Protein AF-0000000079457467 (afdb_homodimer)

Organism: NCBI:txid69355

Sequence (582 aa):
MNIFPTVPARLKGVSTGEVGRGDGDSEDSILSDELRKALVLHGETPGPITSTTKSLYKKRLLRFQQLGNLLKIPSEQAVKESPKPCYSAELSEALEDLSLLDEADLTSCEAEMVSQFQRPVEGVNWREGVVKSAFTYLLLDPRVTCNLPAQTHLSEKEKFRTFVSSVFYIGKGQRSRPYSHLYEALRATENKHKEPVKKVKQIQEIWESGMGVVSLHIFLSVIPAEAYTREAAMIDAIGLKNLTNIRRGDYYGISSTWDPCQRRRVGTFLLLKAMRILLHEGERQLWPANLMNIFPTVPARLKGVSTGEVGRGDGDSEDSILSDELRKALVLHGETPGPITSTTKSLYKKRLLRFQQLGNLLKIPSEQAVKESPKPCYSAELSEALEDLSLLDEADLTSCEAEMVSQFQRPVEGVNWREGVVKSAFTYLLLDPRVTCNLPAQTHLSEKEKFRTFVSSVFYIGKGQRSRPYSHLYEALRATENKHKEPVKKVKQIQEIWESGMGVVSLHIFLSVIPAEAYTREAAMIDAIGLKNLTNIRRGDYYGISSTWDPCQRRRVGTFLLLKAMRILLHEGERQLWPANL

Secondary structure (DSSP, 8-state):
---S----GGGT--------SSTHHHHHHHHHHHHHHHHHHTT-------TTTHHHHHHHHHHHHHHHHHTS--SSS-----------HHHHHHHH-GGGS-HHHHHHHHHHHHHHHHSPPTT---TT-S-S-EEEEEEE-HHHHSSGGG-TTS-HHHHHHHHHHHEEEEEEEETT-TTHHHHHHHHHHH-TTSPPPHHHHHHHHHHHTT-PEEEEEEEEEE-HHHHHHHHHHHHHHH-GGGSS-SS-----GGGGG--HHHHHHHHHHHHHHHHHHHHHH---EE-GGG-/---S----GGGT--------SSTHHHHHHHHHHHHHHHHHHTT-------TTTHHHHHHHHHHHHHHHHHTS--SSS-----------HHHHHHHH-GGGS-HHHHHHHHHHHHHHHHSPPTT---TT-S-S-EEEEEEE-HHHHSSGGG-TTS-HHHHHHHHHHHEEEEEEEETT-TTHHHHHHHHHHH-TTSPPPHHHHHHHHHHHTT-PEEEEEEEEEE-HHHHHHHHHHHHHHH-GGGSS-SS-----GGGGG--HHHHHHHHHHHHHHHHHHHHHH---EE-GGG-

Solvent-accessible surface area (backbone atoms only — not comparable to full-atom values): 32444 Å² total; per-residue (Å²): 129,85,72,66,80,69,77,65,71,76,74,73,65,74,65,88,69,87,70,72,82,74,74,49,62,59,58,51,47,50,50,38,52,52,49,44,52,53,37,39,73,71,72,37,83,74,73,87,65,44,93,76,45,40,60,58,53,49,51,51,48,44,50,49,43,50,52,49,51,66,62,48,71,75,72,91,61,85,69,69,72,71,77,70,83,73,46,28,70,56,31,48,47,36,57,75,36,58,81,75,52,58,58,69,61,48,50,52,52,47,50,57,48,47,55,58,58,72,60,64,55,86,88,65,83,50,60,91,41,62,45,35,48,14,16,24,32,36,37,33,41,45,89,60,36,63,52,52,55,71,47,75,86,54,52,71,57,56,47,47,46,37,46,60,69,14,40,39,36,70,36,65,38,37,48,81,49,76,53,53,66,59,51,48,33,57,52,45,70,72,42,82,85,57,86,67,56,62,52,37,46,52,49,51,53,39,45,72,71,73,40,26,47,25,72,48,78,42,52,66,56,25,25,40,45,56,16,34,26,54,31,20,21,35,41,51,8,48,26,59,88,61,34,43,50,89,66,83,58,50,62,47,73,71,55,55,70,48,52,71,66,55,37,17,43,49,10,34,49,50,50,51,34,50,48,54,31,40,48,53,49,47,77,50,63,47,41,79,83,30,103,128,85,72,67,80,69,78,65,72,76,73,73,65,74,64,87,67,88,70,72,83,74,74,49,62,60,57,51,48,50,52,38,50,50,49,43,54,52,36,40,72,73,73,38,83,73,73,87,67,45,93,77,45,38,61,57,53,50,51,51,48,45,49,51,43,50,52,50,52,66,61,48,73,73,73,92,60,87,68,70,72,70,78,70,83,73,48,29,68,57,30,48,48,34,57,74,36,58,81,74,52,56,58,68,61,47,50,51,53,48,49,57,48,47,56,56,59,71,58,64,54,87,88,63,83,49,58,92,40,62,45,34,47,14,16,25,32,34,36,33,40,46,90,59,38,62,52,52,54,73,49,75,86,54,50,72,57,56,47,49,47,38,46,60,71,14,40,38,35,68,38,65,37,36,48,80,48,76,52,53,66,59,51,50,31,55,53,45,71,72,43,82,85,56,86,66,57,61,52,37,45,52,52,51,52,38,44,72,71,74,40,28,46,26,72,47,78,42,51,64,55,28,24,39,42,54,16,33,25,55,32,18,21,36,41,52,9,48,25,59,89,61,35,43,50,88,68,82,56,52,61,47,75,71,55,54,68,50,51,71,67,56,37,18,43,49,10,34,51,52,50,52,33,49,48,56,31,39,48,53,49,48,78,51,62,46,42,79,84,30,103

Structure (mmCIF, N/CA/C/O backbone):
data_AF-0000000079457467-model_v1
#
loop_
_entity.id
_entity.type
_entity.pdbx_description
1 polymer 'LEM domain-containing protein'
#
loop_
_atom_site.group_PDB
_atom_site.id
_atom_site.type_symbol
_atom_site.label_atom_id
_atom_site.label_alt_id
_atom_site.label_comp_id
_atom_site.label_asym_id
_atom_site.label_entity_id
_atom_site.label_seq_id
_atom_site.pdbx_PDB_ins_code
_atom_site.Cartn_x
_atom_site.Cartn_y
_atom_site.Cartn_z
_atom_site.occupancy
_atom_site.B_iso_or_equiv
_atom_site.auth_seq_id
_atom_site.auth_comp_id
_atom_site.auth_asym_id
_atom_site.auth_atom_id
_atom_site.pdbx_PDB_model_num
ATOM 1 N N . MET A 1 1 ? -21.938 29.438 -6.48 1 22.67 1 MET A N 1
ATOM 2 C CA . MET A 1 1 ? -23.219 28.75 -6.441 1 22.67 1 MET A CA 1
ATOM 3 C C . MET A 1 1 ? -23.219 27.672 -5.355 1 22.67 1 MET A C 1
ATOM 5 O O . MET A 1 1 ? -22.297 26.875 -5.266 1 22.67 1 MET A O 1
ATOM 9 N N . ASN A 1 2 ? -23.828 28.031 -4.199 1 25.25 2 ASN A N 1
ATOM 10 C CA . ASN A 1 2 ? -23.891 27.359 -2.902 1 25.25 2 ASN A CA 1
ATOM 11 C C . ASN A 1 2 ? -24.406 25.938 -3.029 1 25.25 2 ASN A C 1
ATOM 13 O O . ASN A 1 2 ? -25.594 25.719 -3.27 1 25.25 2 ASN A O 1
ATOM 17 N N . ILE A 1 3 ? -23.562 25.188 -3.705 1 32.38 3 ILE A N 1
ATOM 18 C CA . ILE A 1 3 ? -24.016 23.969 -4.355 1 32.38 3 ILE A CA 1
ATOM 19 C C . ILE A 1 3 ? -24.438 22.953 -3.297 1 32.38 3 ILE A C 1
ATOM 21 O O . ILE A 1 3 ? -24.703 21.781 -3.611 1 32.38 3 ILE A O 1
ATOM 25 N N . PHE A 1 4 ? -24.109 23.25 -2.043 1 34.5 4 PHE A N 1
ATOM 26 C CA . PHE A 1 4 ? -24.5 22.172 -1.135 1 34.5 4 PHE A CA 1
ATOM 27 C C . PHE A 1 4 ? -26 22.219 -0.842 1 34.5 4 PHE A C 1
ATOM 29 O O . PHE A 1 4 ? -26.531 23.281 -0.516 1 34.5 4 PHE A O 1
ATOM 36 N N . PRO A 1 5 ? -26.766 21.406 -1.366 1 35.03 5 PRO A N 1
ATOM 37 C CA . PRO A 1 5 ? -28.219 21.484 -1.21 1 35.03 5 PRO A CA 1
ATOM 38 C C . PRO A 1 5 ? -28.641 21.578 0.252 1 35.03 5 PRO A C 1
ATOM 40 O O . PRO A 1 5 ? -28.062 20.922 1.115 1 35.03 5 PRO A O 1
ATOM 43 N N . THR A 1 6 ? -29.078 22.766 0.732 1 36.41 6 THR A N 1
ATOM 44 C CA . THR A 1 6 ? -29.609 23.078 2.051 1 36.41 6 THR A CA 1
ATOM 45 C C . THR A 1 6 ? -30.734 22.125 2.432 1 36.41 6 THR A C 1
ATOM 47 O O . THR A 1 6 ? -31.422 21.594 1.561 1 36.41 6 THR A O 1
ATOM 50 N N . VAL A 1 7 ? -30.719 21.578 3.576 1 39.88 7 VAL A N 1
ATOM 51 C CA . VAL A 1 7 ? -31.812 20.781 4.133 1 39.88 7 VAL A CA 1
ATOM 52 C C . VAL A 1 7 ? -33.156 21.469 3.83 1 39.88 7 VAL A C 1
ATOM 54 O O . VAL A 1 7 ? -33.281 22.672 4 1 39.88 7 VAL A O 1
ATOM 57 N N . PRO A 1 8 ? -34.031 20.844 3.047 1 39.84 8 PRO A N 1
ATOM 58 C CA . PRO A 1 8 ? -35.281 21.5 2.807 1 39.84 8 PRO A CA 1
ATOM 59 C C . PRO A 1 8 ? -35.938 22 4.094 1 39.84 8 PRO A C 1
ATOM 61 O O . PRO A 1 8 ? -35.812 21.359 5.141 1 39.84 8 PRO A O 1
ATOM 64 N N . ALA A 1 9 ? -36.344 23.281 4.273 1 43.47 9 ALA A N 1
ATOM 65 C CA . ALA A 1 9 ? -36.938 24.031 5.371 1 43.47 9 ALA A CA 1
ATOM 66 C C . ALA A 1 9 ? -38.031 23.219 6.047 1 43.47 9 ALA A C 1
ATOM 68 O O . ALA A 1 9 ? -38.344 23.406 7.23 1 43.47 9 ALA A O 1
ATOM 69 N N . ARG A 1 10 ? -38.562 22.281 5.238 1 43.59 10 ARG A N 1
ATOM 70 C CA . ARG A 1 10 ? -39.75 21.609 5.766 1 43.59 10 ARG A CA 1
ATOM 71 C C . ARG A 1 10 ? -39.375 20.672 6.906 1 43.59 10 ARG A C 1
ATOM 73 O O . ARG A 1 10 ? -40.25 20.219 7.66 1 43.59 10 ARG A O 1
ATOM 80 N N . LEU A 1 11 ? -38.094 20.281 6.922 1 40.75 11 LEU A N 1
ATOM 81 C CA . LEU A 1 11 ? -37.719 19.344 7.965 1 40.75 11 LEU A CA 1
ATOM 82 C C . LEU A 1 11 ? -37.406 20.062 9.273 1 40.75 11 LEU A C 1
ATOM 84 O O . LEU A 1 11 ? -37.125 19.422 10.289 1 40.75 11 LEU A O 1
ATOM 88 N N . LYS A 1 12 ? -37.281 21.406 9.367 1 39.53 12 LYS A N 1
ATOM 89 C CA . LYS A 1 12 ? -37 22.109 10.609 1 39.53 12 LYS A CA 1
ATOM 90 C C . LYS A 1 12 ? -38.188 22.078 11.547 1 39.53 12 LYS A C 1
ATOM 92 O O . LYS A 1 12 ? -38.031 22.047 12.766 1 39.53 12 LYS A O 1
ATOM 97 N N . GLY A 1 13 ? -39.469 22.469 11.047 1 35.5 13 GLY A N 1
ATOM 98 C CA . GLY A 1 13 ? -40.531 22.906 11.906 1 35.5 13 GLY A CA 1
ATOM 99 C C . GLY A 1 13 ? -41.438 21.766 12.367 1 35.5 13 GLY A C 1
ATOM 100 O O . GLY A 1 13 ? -42.594 21.984 12.711 1 35.5 13 GLY A O 1
ATOM 101 N N . VAL A 1 14 ? -41.125 20.469 12.211 1 33.78 14 VAL A N 1
ATOM 102 C CA . VAL A 1 14 ? -42.25 19.609 12.5 1 33.78 14 VAL A CA 1
ATOM 103 C C . VAL A 1 14 ? -42.562 19.625 14 1 33.78 14 VAL A C 1
ATOM 105 O O . VAL A 1 14 ? -41.719 19.188 14.805 1 33.78 14 VAL A O 1
ATOM 108 N N . SER A 1 15 ? -43.219 20.688 14.453 1 30.22 15 SER A N 1
ATOM 109 C CA . SER A 1 15 ? -43.844 20.625 15.766 1 30.22 15 SER A CA 1
ATOM 110 C C . SER A 1 15 ? -44.688 19.375 15.922 1 30.22 15 SER A C 1
ATOM 112 O O . SER A 1 15 ? -45.188 18.828 14.93 1 30.22 15 SER A O 1
ATOM 114 N N . THR A 1 16 ? -44.688 18.688 17.078 1 32.69 16 THR A N 1
ATOM 115 C CA . THR A 1 16 ? -45.312 17.484 17.594 1 32.69 16 THR A CA 1
ATOM 116 C C . THR A 1 16 ? -46.812 17.516 17.375 1 32.69 16 THR A C 1
ATOM 118 O O . THR A 1 16 ? -47.562 16.719 17.969 1 32.69 16 THR A O 1
ATOM 121 N N . GLY A 1 17 ? -47.375 18.453 16.531 1 30.38 17 GLY A N 1
ATOM 122 C CA . GLY A 1 17 ? -48.812 18.375 16.625 1 30.38 17 GLY A CA 1
ATOM 123 C C . GLY A 1 17 ? -49.375 17.078 16.078 1 30.38 17 GLY A C 1
ATOM 124 O O . GLY A 1 17 ? -48.719 16.375 15.312 1 30.38 17 GLY A O 1
ATOM 125 N N . GLU A 1 18 ? -50.594 16.609 16.688 1 31.62 18 GLU A N 1
ATOM 126 C CA . GLU A 1 18 ? -51.469 15.445 16.547 1 31.62 18 GLU A CA 1
ATOM 127 C C . GLU A 1 18 ? -51.906 15.242 15.102 1 31.62 18 GLU A C 1
ATOM 129 O O . GLU A 1 18 ? -52.781 15.961 14.609 1 31.62 18 GLU A O 1
ATOM 134 N N . VAL A 1 19 ? -51.031 15.25 14.086 1 33.31 19 VAL A N 1
ATOM 135 C CA . VAL A 1 19 ? -51.562 15.164 12.734 1 33.31 19 VAL A CA 1
ATOM 136 C C . VAL A 1 19 ? -52.344 13.859 12.57 1 33.31 19 VAL A C 1
ATOM 138 O O . VAL A 1 19 ? -51.969 12.828 13.141 1 33.31 19 VAL A O 1
ATOM 141 N N . GLY A 1 20 ? -53.594 14 12.07 1 30.73 20 GLY A N 1
ATOM 142 C CA . GLY A 1 20 ? -54.562 12.984 11.711 1 30.73 20 GLY A CA 1
ATOM 143 C C . GLY A 1 20 ? -54 11.875 10.859 1 30.73 20 GLY A C 1
ATOM 144 O O . GLY A 1 20 ? -52.969 12.062 10.18 1 30.73 20 GLY A O 1
ATOM 145 N N . ARG A 1 21 ? -54.406 10.555 11.078 1 35.81 21 ARG A N 1
ATOM 146 C CA . ARG A 1 21 ? -53.969 9.195 10.797 1 35.81 21 ARG A CA 1
ATOM 147 C C . ARG A 1 21 ? -53.812 8.961 9.297 1 35.81 21 ARG A C 1
ATOM 149 O O . ARG A 1 21 ? -53.281 7.926 8.875 1 35.81 21 ARG A O 1
ATOM 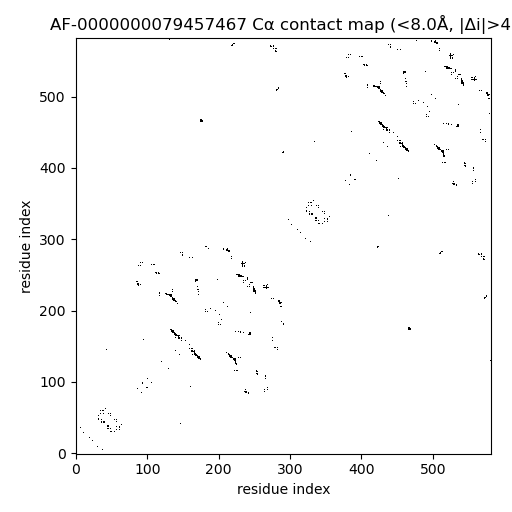156 N N . GLY A 1 22 ? -54.531 9.789 8.477 1 36.66 22 GLY A N 1
ATOM 157 C CA . GLY A 1 22 ? -54.688 9.125 7.195 1 36.66 22 GLY A CA 1
ATOM 158 C C . GLY A 1 22 ? -53.406 9.133 6.367 1 36.66 22 GLY A C 1
ATOM 159 O O . GLY A 1 22 ? -53 8.102 5.84 1 36.66 22 GLY A O 1
ATOM 160 N N . ASP A 1 23 ? -53.094 10.289 5.688 1 40.19 23 ASP A N 1
ATOM 161 C CA . ASP A 1 23 ? -52.156 10.477 4.598 1 40.19 23 ASP A CA 1
ATOM 162 C C . ASP A 1 23 ? -50.719 10.547 5.121 1 40.19 23 ASP A C 1
ATOM 164 O O . ASP A 1 23 ? -49.812 11.031 4.43 1 40.19 23 ASP A O 1
ATOM 168 N N . GLY A 1 24 ? -50.5 10.242 6.402 1 44.38 24 GLY A N 1
ATOM 169 C CA . GLY A 1 24 ? -49.25 10.344 7.148 1 44.38 24 GLY A CA 1
ATOM 170 C C . GLY A 1 24 ? -48.156 9.422 6.629 1 44.38 24 GLY A C 1
ATOM 171 O O . GLY A 1 24 ? -47 9.586 6.961 1 44.38 24 GLY A O 1
ATOM 172 N N . ASP A 1 25 ? -48.625 8.352 6.027 1 53.91 25 ASP A N 1
ATOM 173 C CA . ASP A 1 25 ? -47.656 7.348 5.629 1 53.91 25 ASP A CA 1
ATOM 174 C C . ASP A 1 25 ? -46.812 7.84 4.461 1 53.91 25 ASP A C 1
ATOM 176 O O . ASP A 1 25 ? -45.625 7.52 4.367 1 53.91 25 ASP A O 1
ATOM 180 N N . SER A 1 26 ? -47.5 8.641 3.572 1 57.72 26 SER A N 1
ATOM 181 C CA . SER A 1 26 ? -46.75 9.086 2.404 1 57.72 26 SER A CA 1
ATOM 182 C C . SER A 1 26 ? -45.719 10.148 2.779 1 57.72 26 SER A C 1
ATOM 184 O O . SER A 1 26 ? -44.594 10.133 2.273 1 57.72 26 SER A O 1
ATOM 186 N N . GLU A 1 27 ? -46.125 11.086 3.627 1 56.56 27 GLU A N 1
ATOM 187 C CA . GLU A 1 27 ? -45.188 12.148 4.016 1 56.56 27 GLU A CA 1
ATOM 188 C C . GLU A 1 27 ? -44.031 11.602 4.844 1 56.56 27 GLU A C 1
ATOM 190 O O . GLU A 1 27 ? -42.906 12.039 4.691 1 56.56 27 GLU A O 1
ATOM 195 N N . ASP A 1 28 ? -44.312 10.609 5.602 1 63.06 28 ASP A N 1
ATOM 196 C CA . ASP A 1 28 ? -43.281 9.977 6.43 1 63.06 28 ASP A CA 1
ATOM 197 C C . ASP A 1 28 ? -42.281 9.195 5.578 1 63.06 28 ASP A C 1
ATOM 199 O O . ASP A 1 28 ? -41.094 9.188 5.859 1 63.06 28 ASP A O 1
ATOM 203 N N . SER A 1 29 ? -42.906 8.641 4.531 1 64.38 29 SER A N 1
ATOM 204 C CA . SER A 1 29 ? -42.031 7.91 3.604 1 64.38 29 SER A CA 1
ATOM 205 C C . SER A 1 29 ? -41.156 8.859 2.818 1 64.38 29 SER A C 1
ATOM 207 O O . SER A 1 29 ? -39.969 8.578 2.615 1 64.38 29 SER A O 1
ATOM 209 N N . ILE A 1 30 ? -41.656 9.992 2.408 1 62.41 30 ILE A N 1
ATOM 210 C CA . ILE A 1 30 ? -40.875 10.984 1.671 1 62.41 30 ILE A CA 1
ATOM 211 C C . ILE A 1 30 ? -39.781 11.562 2.568 1 62.41 30 ILE A C 1
ATOM 213 O O . ILE A 1 30 ? -38.656 11.734 2.135 1 62.41 30 ILE A O 1
ATOM 217 N N . LEU A 1 31 ? -40.062 11.789 3.812 1 67.56 31 LEU A N 1
ATOM 218 C CA . LEU A 1 31 ? -39.094 12.305 4.766 1 67.56 31 LEU A CA 1
ATOM 219 C C . LEU A 1 31 ? -38 11.281 5.035 1 67.56 31 LEU A C 1
ATOM 221 O O . LEU A 1 31 ? -36.812 11.641 5.145 1 67.56 31 LEU A O 1
ATOM 225 N N . SER A 1 32 ? -38.406 10.055 5.035 1 72.5 32 SER A N 1
ATOM 226 C CA . SER A 1 32 ? -37.438 8.992 5.215 1 72.5 32 SER A CA 1
ATOM 227 C C . SER A 1 32 ? -36.5 8.891 4.008 1 72.5 32 SER A C 1
ATOM 229 O O . SER A 1 32 ? -35.312 8.664 4.16 1 72.5 32 SER A O 1
ATOM 231 N N . ASP A 1 33 ? -37.094 9.062 2.83 1 72.25 33 ASP A N 1
ATOM 232 C CA . ASP A 1 33 ? -36.281 9.031 1.613 1 72.25 33 ASP A CA 1
ATOM 233 C C . ASP A 1 33 ? -35.375 10.234 1.537 1 72.25 33 ASP A C 1
ATOM 235 O O . ASP A 1 33 ? -34.219 10.109 1.121 1 72.25 33 ASP A O 1
ATOM 239 N N . GLU A 1 34 ? -35.812 11.344 1.897 1 71.25 34 GLU A N 1
ATOM 240 C CA . GLU A 1 34 ? -35 12.555 1.927 1 71.25 34 GLU A CA 1
ATOM 241 C C . GLU A 1 34 ? -33.875 12.453 2.969 1 71.25 34 GLU A C 1
ATOM 243 O O . GLU A 1 34 ? -32.75 12.875 2.723 1 71.25 34 GLU A O 1
ATOM 248 N N . LEU A 1 35 ? -34.125 11.914 4.035 1 72.81 35 LEU A N 1
ATOM 249 C CA . LEU A 1 35 ? -33.156 11.672 5.09 1 72.81 35 LEU A CA 1
ATOM 250 C C . LEU A 1 35 ? -32.062 10.688 4.617 1 72.81 35 LEU A C 1
ATOM 252 O O . LEU A 1 35 ? -30.891 10.898 4.848 1 72.81 35 LEU A O 1
ATOM 256 N N . ARG A 1 36 ? -32.594 9.672 3.957 1 71.81 36 ARG A N 1
ATOM 257 C CA . ARG A 1 36 ? -31.672 8.711 3.383 1 71.81 36 ARG A CA 1
ATOM 258 C C . ARG A 1 36 ? -30.75 9.375 2.365 1 71.81 36 ARG A C 1
ATOM 260 O O . ARG A 1 36 ? -29.531 9.18 2.396 1 71.81 36 ARG A O 1
ATOM 267 N N . LYS A 1 37 ? -31.281 10.102 1.445 1 70.94 37 LYS A N 1
ATOM 268 C CA . LYS A 1 37 ? -30.5 10.797 0.427 1 70.94 37 LYS A CA 1
ATOM 269 C C . LYS A 1 37 ? -29.5 11.766 1.062 1 70.94 37 LYS A C 1
ATOM 271 O O . LYS A 1 37 ? -28.344 11.836 0.638 1 70.94 37 LYS A O 1
ATOM 276 N N . ALA A 1 38 ? -29.891 12.453 2.07 1 66.06 38 ALA A N 1
ATOM 277 C CA . ALA A 1 38 ? -29.047 13.422 2.756 1 66.06 38 ALA A CA 1
ATOM 278 C C . ALA A 1 38 ? -27.891 12.719 3.482 1 66.06 38 ALA A C 1
ATOM 280 O O . ALA A 1 38 ? -26.75 13.18 3.443 1 66.06 38 ALA A O 1
ATOM 281 N N . LEU A 1 39 ? -28.203 11.633 4.035 1 67.31 39 LEU A N 1
ATOM 282 C CA . LEU A 1 39 ? -27.188 10.875 4.77 1 67.31 39 LEU A CA 1
ATOM 283 C C . LEU A 1 39 ? -26.188 10.242 3.82 1 67.31 39 LEU A C 1
ATOM 285 O O . LEU A 1 39 ? -24.969 10.25 4.09 1 67.31 39 LEU A O 1
ATOM 289 N N . VAL A 1 40 ? -26.766 9.773 2.668 1 66.06 40 VAL A N 1
ATOM 290 C CA . VAL A 1 40 ? -25.906 9.188 1.648 1 66.06 40 VAL A CA 1
ATOM 291 C C . VAL A 1 40 ? -24.969 10.266 1.082 1 66.06 40 VAL A C 1
ATOM 293 O O . VAL A 1 40 ? -23.797 10.008 0.833 1 66.06 40 VAL A O 1
ATOM 296 N N . LEU A 1 41 ? -25.531 11.414 0.943 1 62.12 41 LEU A N 1
ATOM 297 C CA . LEU A 1 41 ? -24.75 12.539 0.431 1 62.12 41 LEU A CA 1
ATOM 298 C C . LEU A 1 41 ? -23.625 12.898 1.394 1 62.12 41 LEU A C 1
ATOM 300 O O . LEU A 1 41 ? -22.562 13.383 0.971 1 62.12 41 LEU A O 1
ATOM 304 N N . HIS A 1 42 ? -23.766 12.602 2.609 1 59.81 42 HIS A N 1
ATOM 305 C CA . HIS A 1 42 ? -22.75 12.891 3.615 1 59.81 42 HIS A CA 1
ATOM 306 C C . HIS A 1 42 ? -21.859 11.672 3.861 1 59.81 42 HIS A C 1
ATOM 308 O O . HIS A 1 42 ? -21.109 11.625 4.844 1 59.81 42 HIS A O 1
ATOM 314 N N . GLY A 1 43 ? -22.078 10.695 2.908 1 57.44 43 GLY A N 1
ATOM 315 C CA . GLY A 1 43 ? -21.203 9.539 2.889 1 57.44 43 GLY A CA 1
ATOM 316 C C . GLY A 1 43 ? -21.672 8.414 3.803 1 57.44 43 GLY A C 1
ATOM 317 O O . GLY A 1 43 ? -20.906 7.5 4.109 1 57.44 43 GLY A O 1
ATOM 318 N N . GLU A 1 44 ? -22.938 8.602 4.227 1 61.19 44 GLU A N 1
ATOM 319 C CA . GLU A 1 44 ? -23.453 7.559 5.105 1 61.19 44 GLU A CA 1
ATOM 320 C C . GLU A 1 44 ? -24.344 6.582 4.332 1 61.19 44 GLU A C 1
ATOM 322 O O . GLU A 1 44 ? -24.922 6.945 3.309 1 61.19 44 GLU A O 1
ATOM 327 N N . THR A 1 45 ? -24.312 5.301 4.602 1 62.22 45 THR A N 1
ATOM 328 C CA . THR A 1 45 ? -25.266 4.32 4.098 1 62.22 45 THR A CA 1
ATOM 329 C C . THR A 1 45 ? -26.25 3.918 5.188 1 62.22 45 THR A C 1
ATOM 331 O O . THR A 1 45 ? -26.031 2.936 5.898 1 62.22 45 THR A O 1
ATOM 334 N N . PRO A 1 46 ? -27.328 4.691 5.289 1 62.44 46 PRO A N 1
ATOM 335 C CA . PRO A 1 46 ? -28.281 4.41 6.371 1 62.44 46 PRO A CA 1
ATOM 336 C C . PRO A 1 46 ? -29.016 3.092 6.176 1 62.44 46 PRO A C 1
ATOM 338 O O . PRO A 1 46 ? -29.266 2.682 5.039 1 62.44 46 PRO A O 1
ATOM 341 N N . GLY A 1 47 ? -29.156 2.266 7.215 1 60.19 47 GLY A N 1
ATOM 342 C CA . GLY A 1 47 ? -30.047 1.123 7.176 1 60.19 47 GLY A CA 1
ATOM 343 C C . GLY A 1 47 ? -31.5 1.513 6.961 1 60.19 47 GLY A C 1
ATOM 344 O O . GLY A 1 47 ? -31.797 2.652 6.598 1 60.19 47 GLY A O 1
ATOM 345 N N . PRO A 1 48 ? -32.531 0.665 7.164 1 67.62 48 PRO A N 1
ATOM 346 C CA . PRO A 1 48 ? -33.938 1.004 6.984 1 67.62 48 PRO A CA 1
ATOM 347 C C . PRO A 1 48 ? -34.406 2.139 7.898 1 67.62 48 PRO A C 1
ATOM 349 O O . PRO A 1 48 ? -34.094 2.139 9.094 1 67.62 48 PRO A O 1
ATOM 352 N N . ILE A 1 49 ? -34.812 3.242 7.387 1 69.19 49 ILE A N 1
ATOM 353 C CA . ILE A 1 49 ? -35.344 4.371 8.141 1 69.19 49 ILE A CA 1
ATOM 354 C C . ILE A 1 49 ? -36.812 4.117 8.492 1 69.19 49 ILE A C 1
ATOM 356 O O . ILE A 1 49 ? -37.688 4.094 7.613 1 69.19 49 ILE A O 1
ATOM 360 N N . THR A 1 50 ? -37.031 3.621 9.695 1 70.94 50 THR A N 1
ATOM 361 C CA . THR A 1 50 ? -38.375 3.355 10.227 1 70.94 50 THR A CA 1
ATOM 362 C C . THR A 1 50 ? -38.812 4.473 11.164 1 70.94 50 THR A C 1
ATOM 364 O O . THR A 1 50 ? -38.031 5.414 11.414 1 70.94 50 THR A O 1
ATOM 367 N N . SER A 1 51 ? -40 4.496 11.742 1 71.94 51 SER A N 1
ATOM 368 C CA . SER A 1 51 ? -40.562 5.512 12.633 1 71.94 51 SER A CA 1
ATOM 369 C C . SER A 1 51 ? -39.719 5.629 13.914 1 71.94 51 SER A C 1
ATOM 371 O O . SER A 1 51 ? -39.625 6.707 14.508 1 71.94 51 SER A O 1
ATOM 373 N N . THR A 1 52 ? -38.906 4.527 14.203 1 73.06 52 THR A N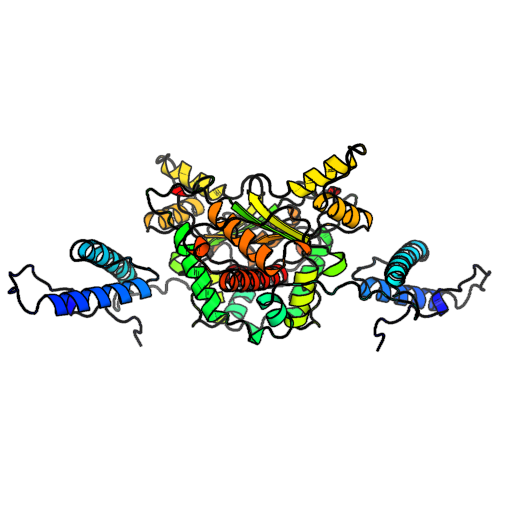 1
ATOM 374 C CA . THR A 1 52 ? -38.125 4.535 15.438 1 73.06 52 THR A CA 1
ATOM 375 C C . THR A 1 52 ? -36.719 5.008 15.172 1 73.06 52 THR A C 1
ATOM 377 O O . THR A 1 52 ? -36.062 5.605 16.047 1 73.06 52 THR A O 1
ATOM 380 N N . THR A 1 53 ? -36.25 4.727 13.984 1 70.69 53 THR A N 1
ATOM 381 C CA . THR A 1 53 ? -34.875 5.078 13.727 1 70.69 53 THR A CA 1
ATOM 382 C C . THR A 1 53 ? -34.781 6.469 13.109 1 70.69 53 THR A C 1
ATOM 384 O O . THR A 1 53 ? -33.688 7.023 12.984 1 70.69 53 THR A O 1
ATOM 387 N N . LYS A 1 54 ? -35.781 7.008 12.781 1 73.44 54 LYS A N 1
ATOM 388 C CA . LYS A 1 54 ? -35.844 8.281 12.07 1 73.44 54 LYS A CA 1
ATOM 389 C C . LYS A 1 54 ? -35.281 9.414 12.922 1 73.44 54 LYS A C 1
ATOM 391 O O . LYS A 1 54 ? -34.531 10.266 12.422 1 73.44 54 LYS A O 1
ATOM 396 N N . SER A 1 55 ? -35.594 9.336 14.18 1 71.38 55 SER A N 1
ATOM 397 C CA . SER A 1 55 ? -35.094 10.375 15.078 1 71.38 55 SER A CA 1
ATOM 398 C C . SER A 1 55 ? -33.562 10.305 15.219 1 71.38 55 SER A C 1
ATOM 400 O O . SER A 1 55 ? -32.906 11.344 15.25 1 71.38 55 SER A O 1
ATOM 402 N N . LEU A 1 56 ? -33.062 9.164 15.195 1 71 56 LEU A N 1
ATOM 403 C CA . LEU A 1 56 ? -31.609 8.984 15.305 1 71 56 LEU A CA 1
ATOM 404 C C . LEU A 1 56 ? -30.906 9.477 14.047 1 71 56 LEU A C 1
ATOM 406 O O . LEU A 1 56 ? -29.875 10.156 14.133 1 71 56 LEU A O 1
ATOM 410 N N . TYR A 1 57 ? -31.5 9.172 12.961 1 72.56 57 TYR A N 1
ATOM 411 C CA . TYR A 1 57 ? -30.891 9.602 11.703 1 72.56 57 TYR A CA 1
ATOM 412 C C . TYR A 1 57 ? -31.047 11.109 11.516 1 72.56 57 TYR A C 1
ATOM 414 O O . TYR A 1 57 ? -30.156 11.766 10.961 1 72.56 57 TYR A O 1
ATOM 422 N N . LYS A 1 58 ? -32.125 11.711 12 1 70.81 58 LYS A N 1
ATOM 423 C CA . LYS A 1 58 ? -32.312 13.156 11.977 1 70.81 58 LYS A CA 1
ATOM 424 C C . LYS A 1 58 ? -31.266 13.859 12.852 1 70.81 58 LYS A C 1
ATOM 426 O O . LYS A 1 58 ? -30.703 14.883 12.461 1 70.81 58 LYS A O 1
ATOM 431 N N . LYS A 1 59 ? -31 13.32 13.953 1 67.38 59 LYS A N 1
ATOM 432 C CA . LYS A 1 59 ? -29.984 13.891 14.836 1 67.38 59 LYS A CA 1
ATOM 433 C C . LYS A 1 59 ? -28.594 13.789 14.203 1 67.38 59 LYS A C 1
ATOM 435 O O . LYS A 1 59 ? -27.797 14.727 14.297 1 67.38 59 LYS A O 1
ATOM 440 N N . ARG A 1 60 ? -28.422 12.703 13.586 1 65.69 60 ARG A N 1
ATOM 441 C CA . ARG A 1 60 ? -27.141 12.5 12.906 1 65.69 60 ARG A CA 1
ATOM 442 C C . ARG A 1 60 ? -26.969 13.492 11.758 1 65.69 60 ARG A C 1
ATOM 444 O O . ARG A 1 60 ? -25.891 14.039 11.562 1 65.69 60 ARG A O 1
ATOM 451 N N . LEU A 1 61 ? -28.047 13.656 11.094 1 66.25 61 LEU A N 1
ATOM 452 C CA . LEU A 1 61 ? -28.016 14.625 10 1 66.25 61 LEU A CA 1
ATOM 453 C C . LEU A 1 61 ? -27.828 16.047 10.539 1 66.25 61 LEU A C 1
ATOM 455 O O . LEU A 1 61 ? -27.094 16.844 9.969 1 66.25 61 LEU A O 1
ATOM 459 N N . LEU A 1 62 ? -28.469 16.344 11.602 1 64.25 62 LEU A N 1
ATOM 460 C CA . LEU A 1 62 ? -28.344 17.656 12.234 1 64.25 62 LEU A CA 1
ATOM 461 C C . LEU A 1 62 ? -26.906 17.875 12.719 1 64.25 62 LEU A C 1
ATOM 463 O O . LEU A 1 62 ? -26.375 18.984 12.609 1 64.25 62 LEU A O 1
ATOM 467 N N . ARG A 1 63 ? -26.375 16.891 13.211 1 60.28 63 ARG A N 1
ATOM 468 C CA . ARG A 1 63 ? -24.984 17 13.648 1 60.28 63 ARG A CA 1
ATOM 469 C C . ARG A 1 63 ? -24.062 17.266 12.469 1 60.28 63 ARG A C 1
ATOM 471 O O . ARG A 1 63 ? -23.125 18.047 12.57 1 60.28 63 ARG A O 1
ATOM 478 N N . PHE A 1 64 ? -24.422 16.578 11.43 1 56.97 64 PHE A N 1
ATOM 479 C CA . PHE A 1 64 ? -23.672 16.875 10.211 1 56.97 64 PHE A CA 1
ATOM 480 C C . PHE A 1 64 ? -23.875 18.328 9.797 1 56.97 64 PHE A C 1
ATOM 482 O O . PHE A 1 64 ? -22.922 18.984 9.375 1 56.97 64 PHE A O 1
ATOM 489 N N . GLN A 1 65 ? -25.047 18.719 9.852 1 52.62 65 GLN A N 1
ATOM 490 C CA . GLN A 1 65 ? -25.391 20.094 9.5 1 52.62 65 GLN A CA 1
ATOM 491 C C . GLN A 1 65 ? -24.766 21.078 10.484 1 52.62 65 GLN A C 1
ATOM 493 O O . GLN A 1 65 ? -24.281 22.141 10.078 1 52.62 65 GLN A O 1
ATOM 498 N N . GLN A 1 66 ? -24.984 20.828 11.672 1 52.34 66 GLN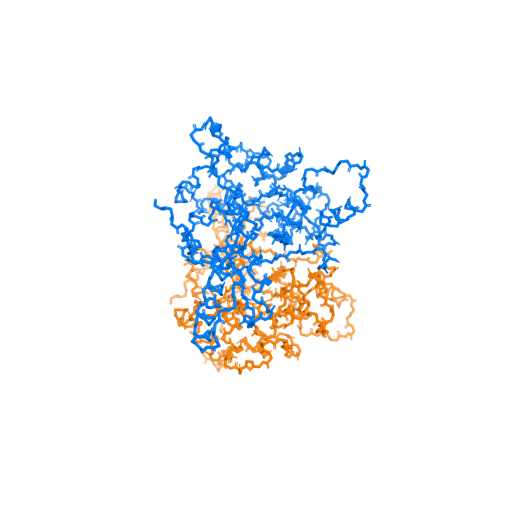 A N 1
ATOM 499 C CA . GLN A 1 66 ? -24.359 21.688 12.672 1 52.34 66 GLN A CA 1
ATOM 500 C C . GLN A 1 66 ? -22.844 21.75 12.492 1 52.34 66 GLN A C 1
ATOM 502 O O . GLN A 1 66 ? -22.234 22.812 12.648 1 52.34 66 GLN A O 1
ATOM 507 N N . LEU A 1 67 ? -22.359 20.656 12.227 1 43.62 67 LEU A N 1
ATOM 508 C CA . LEU A 1 67 ? -20.938 20.656 11.914 1 43.62 67 LEU A CA 1
ATOM 509 C C . LEU A 1 67 ? -20.656 21.359 10.594 1 43.62 67 LEU A C 1
ATOM 511 O O . LEU A 1 67 ? -19.672 22.078 10.461 1 43.62 67 LEU A O 1
ATOM 515 N N . GLY A 1 68 ? -21.422 21.109 9.633 1 41.5 68 GLY A N 1
ATOM 516 C CA . GLY A 1 68 ? -21.359 21.922 8.422 1 41.5 68 GLY A CA 1
ATOM 517 C C . GLY A 1 68 ? -21.609 23.391 8.68 1 41.5 68 GLY A C 1
ATOM 518 O O . GLY A 1 68 ? -20.984 24.25 8.039 1 41.5 68 GLY A O 1
ATOM 519 N N . ASN A 1 69 ? -22.625 23.656 9.375 1 40.12 69 ASN A N 1
ATOM 520 C CA . ASN A 1 69 ? -22.875 25.031 9.766 1 40.12 69 ASN A CA 1
ATOM 521 C C . ASN A 1 69 ? -21.734 25.594 10.609 1 40.12 69 ASN A C 1
ATOM 523 O O . ASN A 1 69 ? -21.562 26.797 10.727 1 40.12 69 ASN A O 1
ATOM 527 N N . LEU A 1 70 ? -21.125 24.812 11.484 1 36.59 70 LEU A N 1
ATOM 528 C CA . LEU A 1 70 ? -19.922 25.312 12.133 1 36.59 70 LEU A CA 1
ATOM 529 C C . LEU A 1 70 ? -18.875 25.719 11.094 1 36.59 70 LEU A C 1
ATOM 531 O O . LEU A 1 70 ? -17.953 26.484 11.398 1 36.59 70 LEU A O 1
ATOM 535 N N . LEU A 1 71 ? -18.891 25.031 9.945 1 33.78 71 LEU A N 1
ATOM 536 C CA . LEU A 1 71 ? -18.094 25.609 8.867 1 33.78 71 LEU A CA 1
ATOM 537 C C . LEU A 1 71 ? -18.797 26.812 8.242 1 33.78 71 LEU A C 1
ATOM 539 O O . LEU A 1 71 ? -18.422 27.25 7.152 1 33.78 71 LEU A O 1
ATOM 543 N N . LYS A 1 72 ? -20 27.141 8.586 1 33.25 72 LYS A N 1
ATOM 544 C CA . LYS A 1 72 ? -20.438 28.453 8.133 1 33.25 72 LYS A CA 1
ATOM 545 C C . LYS A 1 72 ? -19.406 29.531 8.461 1 33.25 72 LYS A C 1
ATOM 547 O O . LYS A 1 72 ? -19.016 29.688 9.617 1 33.25 72 LYS A O 1
ATOM 552 N N . ILE A 1 73 ? -18.688 30.031 7.414 1 30.27 73 ILE A N 1
ATOM 553 C CA . ILE A 1 73 ? -17.906 31.266 7.398 1 30.27 73 ILE A CA 1
ATOM 554 C C . ILE A 1 73 ? -18.641 32.344 8.188 1 30.27 73 ILE A C 1
ATOM 556 O O . ILE A 1 73 ? -19.828 32.594 7.957 1 30.27 73 ILE A O 1
ATOM 560 N N . PRO A 1 74 ? -18.297 32.75 9.367 1 29.34 74 PRO A N 1
ATOM 561 C CA . PRO A 1 74 ? -18.875 34 9.914 1 29.34 74 PRO A CA 1
ATOM 562 C C . PRO A 1 74 ? -19.312 34.969 8.836 1 29.34 74 PRO A C 1
ATOM 564 O O . PRO A 1 74 ? -18.781 34.938 7.715 1 29.34 74 PRO A O 1
ATOM 567 N N . SER A 1 75 ? -20.453 35.656 8.844 1 29.94 75 SER A N 1
ATOM 568 C CA . SER A 1 75 ? -20.859 36.844 8.094 1 29.94 75 SER A CA 1
ATOM 569 C C . SER A 1 75 ? -19.656 37.688 7.715 1 29.94 75 SER A C 1
ATOM 571 O O . SER A 1 75 ? -18.562 37.5 8.25 1 29.94 75 SER A O 1
ATOM 573 N N . GLU A 1 76 ? -19.891 39.125 7.168 1 32.41 76 GLU A N 1
ATOM 574 C CA . GLU A 1 76 ? -19.078 40.25 6.645 1 32.41 76 GLU A CA 1
ATOM 575 C C . GLU A 1 76 ? -17.906 40.562 7.57 1 32.41 76 GLU A C 1
ATOM 577 O O . GLU A 1 76 ? -17.203 41.531 7.363 1 32.41 76 GLU A O 1
ATOM 582 N N . GLN A 1 77 ? -18.031 40.344 8.875 1 32.44 77 GLN A N 1
ATOM 583 C CA . GLN A 1 77 ? -16.891 40.938 9.586 1 32.44 77 GLN A CA 1
ATOM 584 C C . GLN A 1 77 ? -15.578 40.344 9.078 1 32.44 77 GLN A C 1
ATOM 586 O O . GLN A 1 77 ? -15.555 39.281 8.453 1 32.44 77 GLN A O 1
ATOM 591 N N . ALA A 1 78 ? -14.289 40.688 9.656 1 32.81 78 ALA A N 1
ATOM 592 C CA . ALA A 1 78 ? -12.906 40.469 9.227 1 32.81 78 ALA A CA 1
ATOM 593 C C . ALA A 1 78 ? -12.617 39 9.031 1 32.81 78 ALA A C 1
ATOM 595 O O . ALA A 1 78 ? -12.383 38.281 10 1 32.81 78 ALA A O 1
ATOM 596 N N . VAL A 1 79 ? -13.344 38.188 8.414 1 34.59 79 VAL A N 1
ATOM 597 C CA . VAL A 1 79 ? -12.836 36.875 8.078 1 34.59 79 VAL A CA 1
ATOM 598 C C . VAL A 1 79 ? -11.32 36.938 7.91 1 34.59 79 VAL A C 1
ATOM 600 O O . VAL A 1 79 ? -10.82 37.469 6.918 1 34.59 79 VAL A O 1
ATOM 603 N N . LYS A 1 80 ? -10.578 37.156 8.906 1 34.56 80 LYS A N 1
ATOM 604 C CA . LYS A 1 80 ? -9.148 36.906 8.773 1 34.56 80 LYS A CA 1
ATOM 605 C C . LYS A 1 80 ? -8.883 35.719 7.836 1 34.56 80 LYS A C 1
ATOM 607 O O . LYS A 1 80 ? -9.492 34.656 7.977 1 34.56 80 LYS A O 1
ATOM 612 N N . GLU A 1 81 ? -8.672 35.844 6.469 1 37.91 81 GLU A N 1
ATOM 613 C CA . GLU A 1 81 ? -8.133 34.844 5.523 1 37.91 81 GLU A CA 1
ATOM 614 C C . GLU A 1 81 ? -7.367 33.75 6.246 1 37.91 81 GLU A C 1
ATOM 616 O O . GLU A 1 81 ? -6.34 34 6.883 1 37.91 81 GLU A O 1
ATOM 621 N N . SER A 1 82 ? -8 32.875 6.973 1 41.41 82 SER A N 1
ATOM 622 C CA . SER A 1 82 ? -7.156 31.797 7.441 1 41.41 82 SER A CA 1
ATOM 623 C C . SER A 1 82 ? -5.988 31.547 6.492 1 41.41 82 SER A C 1
ATOM 625 O O . SER A 1 82 ? -6.172 31.5 5.277 1 41.41 82 SER A O 1
ATOM 627 N N . PRO A 1 83 ? -4.777 31.922 6.762 1 47.88 83 PRO A N 1
ATOM 628 C CA . PRO A 1 83 ? -3.625 31.797 5.863 1 47.88 83 PRO A CA 1
ATOM 629 C C . PRO A 1 83 ? -3.609 30.484 5.098 1 47.88 83 PRO A C 1
ATOM 631 O O . PRO A 1 83 ? -3.926 29.438 5.664 1 47.88 83 PRO A O 1
ATOM 634 N N . LYS A 1 84 ? -4.07 30.375 3.77 1 59.53 84 LYS A N 1
ATOM 635 C CA . LYS A 1 84 ? -3.836 29.25 2.857 1 59.53 84 LYS A CA 1
ATOM 636 C C . LYS A 1 84 ? -2.572 28.484 3.238 1 59.53 84 LYS A C 1
ATOM 638 O O . LYS A 1 84 ? -1.559 29.094 3.598 1 59.53 84 LYS A O 1
ATOM 643 N N . PRO A 1 85 ? -2.717 27.109 3.484 1 70.25 85 PRO A N 1
ATOM 644 C CA . PRO A 1 85 ? -1.471 26.406 3.787 1 70.25 85 PRO A CA 1
ATOM 645 C C . PRO A 1 85 ? -0.312 26.844 2.893 1 70.25 85 PRO A C 1
ATOM 647 O O . PRO A 1 85 ? -0.518 27.141 1.715 1 70.25 85 PRO A O 1
ATOM 650 N N . CYS A 1 86 ? 0.683 27.281 3.459 1 87.75 86 CYS A N 1
ATOM 651 C CA . CYS A 1 86 ? 1.894 27.641 2.734 1 87.75 86 CYS A CA 1
ATOM 652 C C . CYS A 1 86 ? 2.711 26.406 2.371 1 87.75 86 CYS A C 1
ATOM 654 O O . CYS A 1 86 ? 3.561 25.984 3.15 1 87.75 86 CYS A O 1
ATOM 656 N N . TYR A 1 87 ? 2.352 25.75 1.3 1 96.62 87 TYR A N 1
ATOM 657 C CA . TYR A 1 87 ? 3.115 24.609 0.801 1 96.62 87 TYR A CA 1
ATOM 658 C C . TYR A 1 87 ? 4.387 25.078 0.096 1 96.62 87 TYR A C 1
ATOM 660 O O . TYR A 1 87 ? 4.574 26.281 -0.138 1 96.62 87 TYR A O 1
ATOM 668 N N . SER A 1 88 ? 5.305 24.172 -0.124 1 97.5 88 SER A N 1
ATOM 669 C CA . SER A 1 88 ? 6.473 24.5 -0.934 1 97.5 88 SER A CA 1
ATOM 670 C C . SER A 1 88 ? 6.066 25 -2.318 1 97.5 88 SER A C 1
ATOM 672 O O . SER A 1 88 ? 4.941 24.75 -2.764 1 97.5 88 SER A O 1
ATOM 674 N N . ALA A 1 89 ? 6.945 25.688 -2.953 1 96.94 89 ALA A N 1
ATOM 675 C CA . ALA A 1 89 ? 6.68 26.188 -4.297 1 96.94 89 ALA A CA 1
ATOM 676 C C . ALA A 1 89 ? 6.379 25.047 -5.262 1 96.94 89 ALA A C 1
ATOM 678 O O . ALA A 1 89 ? 5.465 25.141 -6.082 1 96.94 89 ALA A O 1
ATOM 679 N N . GLU A 1 90 ? 7.16 23.984 -5.164 1 97.62 90 GLU A N 1
ATOM 680 C CA . GLU A 1 90 ? 7.008 22.812 -6.039 1 97.62 90 GLU A CA 1
ATOM 681 C C . GLU A 1 90 ? 5.645 22.156 -5.852 1 97.62 90 GLU A C 1
ATOM 683 O O . GLU A 1 90 ? 4.969 21.828 -6.828 1 97.62 90 GLU A O 1
ATOM 688 N N . LEU A 1 91 ? 5.238 21.984 -4.598 1 98.44 91 LEU A N 1
ATOM 689 C CA . LEU A 1 91 ? 3.941 21.375 -4.32 1 98.44 91 LEU A CA 1
ATOM 690 C C . LEU A 1 91 ? 2.805 22.297 -4.746 1 98.44 91 LEU A C 1
ATOM 692 O O . LEU A 1 91 ? 1.816 21.844 -5.328 1 98.44 91 LEU A O 1
ATOM 696 N N . SER A 1 92 ? 2.936 23.562 -4.469 1 97.94 92 SER A N 1
ATOM 697 C CA . SER A 1 92 ? 1.926 24.531 -4.867 1 97.94 92 SER A CA 1
ATOM 698 C C . SER A 1 92 ? 1.707 24.531 -6.375 1 97.94 92 SER A C 1
ATOM 700 O O . SER A 1 92 ? 0.568 24.578 -6.844 1 97.94 92 SER A O 1
ATOM 702 N N . GLU A 1 93 ? 2.768 24.484 -7.078 1 97.31 93 GLU A N 1
ATOM 703 C CA . GLU A 1 93 ? 2.676 24.422 -8.531 1 97.31 93 GLU A CA 1
ATOM 704 C C . GLU A 1 93 ? 1.934 23.156 -8.984 1 97.31 93 GLU A C 1
ATOM 706 O O . GLU A 1 93 ? 1.096 23.219 -9.891 1 97.31 93 GLU A O 1
ATOM 711 N N . ALA A 1 94 ? 2.271 22.047 -8.406 1 97.81 94 ALA A N 1
ATOM 712 C CA . ALA A 1 94 ? 1.628 20.781 -8.758 1 97.81 94 ALA A CA 1
ATOM 713 C C . ALA A 1 94 ? 0.137 20.812 -8.43 1 97.81 94 ALA A C 1
ATOM 715 O O . ALA A 1 94 ? -0.677 20.25 -9.164 1 97.81 94 ALA A O 1
ATOM 716 N N . LEU A 1 95 ? -0.199 21.453 -7.328 1 97.81 95 LEU A N 1
ATOM 717 C CA . LEU A 1 95 ? -1.596 21.562 -6.922 1 97.81 95 LEU A CA 1
ATOM 718 C C . LEU A 1 95 ? -2.391 22.406 -7.906 1 97.81 95 LEU A C 1
ATOM 720 O O . LEU A 1 95 ? -3.605 22.234 -8.039 1 97.81 95 LEU A O 1
ATOM 724 N N . GLU A 1 96 ? -1.748 23.281 -8.555 1 96.25 96 GLU A N 1
ATOM 725 C CA . GLU A 1 96 ? -2.391 24.125 -9.555 1 96.25 96 GLU A CA 1
ATOM 726 C C . GLU A 1 96 ? -2.486 23.422 -10.898 1 96.25 96 GLU A C 1
ATOM 728 O O . GLU A 1 96 ? -3.467 23.594 -11.625 1 96.25 96 GLU A O 1
ATOM 733 N N . ASP A 1 97 ? -1.4 22.703 -11.211 1 96.75 97 ASP A N 1
ATOM 734 C CA . ASP A 1 97 ? -1.344 22 -12.484 1 96.75 97 ASP A CA 1
ATOM 735 C C . ASP A 1 97 ? -0.449 20.766 -12.391 1 96.75 97 ASP A C 1
ATOM 737 O O . ASP A 1 97 ? 0.777 20.875 -12.445 1 96.75 97 ASP A O 1
ATOM 741 N N . LEU A 1 98 ? -1.028 19.609 -12.391 1 96.5 98 LEU A N 1
ATOM 742 C CA . LEU A 1 98 ? -0.306 18.359 -12.234 1 96.5 98 LEU A CA 1
ATOM 743 C C . LEU A 1 98 ? 0.619 18.109 -13.422 1 96.5 98 LEU A C 1
ATOM 745 O O . LEU A 1 98 ? 1.612 17.391 -13.297 1 96.5 98 LEU A O 1
ATOM 749 N N . SER A 1 99 ? 0.246 18.672 -14.539 1 94.19 99 SER A N 1
ATOM 750 C CA . SER A 1 99 ? 1.021 18.438 -15.758 1 94.19 99 SER A CA 1
ATOM 751 C C . SER A 1 99 ? 2.406 19.062 -15.656 1 94.19 99 SER A C 1
ATOM 753 O O . SER A 1 99 ? 3.291 18.75 -16.453 1 94.19 99 SER A O 1
ATOM 755 N N . LEU A 1 100 ? 2.559 19.938 -14.719 1 93.69 100 LEU A N 1
ATOM 756 C CA . LEU A 1 100 ? 3.84 20.609 -14.531 1 93.69 100 LEU A CA 1
ATOM 757 C C . LEU A 1 100 ? 4.84 19.672 -13.852 1 93.69 100 LEU A C 1
ATOM 759 O O . LEU A 1 100 ? 6.039 19.953 -13.828 1 93.69 100 LEU A O 1
ATOM 763 N N . LEU A 1 101 ? 4.34 18.594 -13.25 1 95.19 101 LEU A N 1
ATOM 764 C CA . LEU A 1 101 ? 5.234 17.594 -12.688 1 95.19 101 LEU A CA 1
ATOM 765 C C . LEU A 1 101 ? 5.773 16.672 -13.781 1 95.19 101 LEU A C 1
ATOM 767 O O . LEU A 1 101 ? 5 15.984 -14.453 1 95.19 101 LEU A O 1
ATOM 771 N N . ASP A 1 102 ? 6.984 16.75 -14.016 1 95.06 102 ASP A N 1
ATOM 772 C CA . ASP A 1 102 ? 7.609 15.812 -14.945 1 95.06 102 ASP A CA 1
ATOM 773 C C . ASP A 1 102 ? 7.762 14.43 -14.32 1 95.06 102 ASP A C 1
ATOM 775 O O . ASP A 1 102 ? 8.828 14.094 -13.797 1 95.06 102 ASP A O 1
ATOM 779 N N . GLU A 1 103 ? 6.809 13.641 -14.43 1 94.94 103 GLU A N 1
ATOM 780 C CA . GLU A 1 103 ? 6.773 12.359 -13.742 1 94.94 103 GLU A CA 1
ATOM 781 C C . GLU A 1 103 ? 7.871 11.43 -14.25 1 94.94 103 GLU A C 1
ATOM 783 O O . GLU A 1 103 ? 8.398 10.602 -13.5 1 94.94 103 GLU A O 1
ATOM 788 N N . ALA A 1 104 ? 8.164 11.516 -15.516 1 93.38 104 ALA A N 1
ATOM 789 C CA . ALA A 1 104 ? 9.219 10.672 -16.078 1 93.38 104 ALA A CA 1
ATOM 790 C C . ALA A 1 104 ? 10.57 10.992 -15.438 1 93.38 104 ALA A C 1
ATOM 792 O O . ALA A 1 104 ? 11.289 10.086 -15.008 1 93.38 104 ALA A O 1
ATOM 793 N N . ASP A 1 105 ? 10.859 12.227 -15.383 1 94.62 105 ASP A N 1
ATOM 794 C CA . ASP A 1 105 ? 12.109 12.664 -14.758 1 94.62 105 ASP A CA 1
ATOM 795 C C . ASP A 1 105 ? 12.133 12.297 -13.273 1 94.62 105 ASP A C 1
ATOM 797 O O . ASP A 1 105 ? 13.156 11.82 -12.766 1 94.62 105 ASP A O 1
ATOM 801 N N . LEU A 1 106 ? 11.055 12.508 -12.625 1 96.75 106 LEU A N 1
ATOM 802 C CA . LEU A 1 106 ? 10.977 12.234 -11.195 1 96.75 106 LEU A CA 1
ATOM 803 C C . LEU A 1 106 ? 11.062 10.734 -10.922 1 96.75 106 LEU A C 1
ATOM 805 O O . LEU A 1 106 ? 11.617 10.312 -9.906 1 96.75 106 LEU A O 1
ATOM 809 N N . THR A 1 107 ? 10.484 9.93 -11.789 1 95.19 107 THR A N 1
ATOM 810 C CA . THR A 1 107 ? 10.617 8.484 -11.695 1 95.19 107 THR A CA 1
ATOM 811 C C . THR A 1 107 ? 12.078 8.062 -11.781 1 95.19 107 THR A C 1
ATOM 813 O O . THR A 1 107 ? 12.523 7.191 -11.039 1 95.19 107 THR A O 1
ATOM 816 N N . SER A 1 108 ? 12.781 8.672 -12.68 1 93.06 108 SER A N 1
ATOM 817 C CA . SER A 1 108 ? 14.203 8.383 -12.828 1 93.06 108 SER A CA 1
ATOM 818 C C . SER A 1 108 ? 14.984 8.797 -11.586 1 93.06 108 SER A C 1
ATOM 820 O O . SER A 1 108 ? 15.875 8.07 -11.133 1 93.06 108 SER A O 1
ATOM 822 N N . CYS A 1 109 ? 14.672 9.945 -11.094 1 94.69 109 CYS A N 1
ATOM 823 C CA . CYS A 1 109 ? 15.305 10.43 -9.883 1 94.69 109 CYS A CA 1
ATOM 824 C C . CYS A 1 109 ? 15.055 9.484 -8.711 1 94.69 109 CYS A C 1
ATOM 826 O O . CYS A 1 109 ? 15.977 9.164 -7.957 1 94.69 109 CYS A O 1
ATOM 828 N N . GLU A 1 110 ? 13.852 9.07 -8.586 1 95.69 110 GLU A N 1
ATOM 829 C CA . GLU A 1 110 ? 13.492 8.125 -7.539 1 95.69 110 GLU A CA 1
ATOM 830 C C . GLU A 1 110 ? 14.242 6.801 -7.707 1 95.69 110 GLU A C 1
ATOM 832 O O . GLU A 1 110 ? 14.695 6.211 -6.727 1 95.69 110 GLU A O 1
ATOM 837 N N . ALA A 1 111 ? 14.305 6.352 -8.898 1 93.19 111 ALA A N 1
ATOM 838 C CA . ALA A 1 111 ? 15 5.102 -9.18 1 93.19 111 ALA A CA 1
ATOM 839 C C . ALA A 1 111 ? 16.469 5.18 -8.75 1 93.19 111 ALA A C 1
ATOM 841 O O . ALA A 1 111 ? 17.016 4.219 -8.203 1 93.19 111 ALA A O 1
ATOM 842 N N . GLU A 1 112 ? 17.016 6.277 -9.039 1 91.75 112 GLU A N 1
ATOM 843 C CA . GLU A 1 112 ? 18.406 6.48 -8.609 1 91.75 112 GLU A CA 1
ATOM 844 C C . GLU A 1 112 ? 18.531 6.445 -7.09 1 91.75 112 GLU A C 1
ATOM 846 O O . GLU A 1 112 ? 19.453 5.84 -6.551 1 91.75 112 GLU A O 1
ATOM 851 N N . MET A 1 113 ? 17.656 7.086 -6.426 1 94.06 113 MET A N 1
ATOM 852 C CA . MET A 1 113 ? 17.641 7.082 -4.965 1 94.06 113 MET A CA 1
ATOM 853 C C . MET A 1 113 ? 17.5 5.664 -4.426 1 94.06 113 MET A C 1
ATOM 855 O O . MET A 1 113 ? 18.266 5.238 -3.562 1 94.06 113 MET A O 1
ATOM 859 N N . VAL A 1 114 ? 16.562 4.953 -4.949 1 93.88 114 VAL A N 1
ATOM 860 C CA . VAL A 1 114 ? 16.219 3.613 -4.484 1 93.88 114 VAL A CA 1
ATOM 861 C C . VAL A 1 114 ? 17.391 2.664 -4.711 1 93.88 114 VAL A C 1
ATOM 863 O O . VAL A 1 114 ? 17.625 1.762 -3.904 1 93.88 114 VAL A O 1
ATOM 866 N N . SER A 1 115 ? 18.109 2.863 -5.766 1 89.56 115 SER A N 1
ATOM 867 C CA . SER A 1 115 ? 19.219 1.977 -6.117 1 89.56 115 SER A CA 1
ATOM 868 C C . SER A 1 115 ? 20.266 1.945 -5.02 1 89.56 115 SER A C 1
ATOM 870 O O . SER A 1 115 ? 20.969 0.941 -4.844 1 89.56 115 SER A O 1
ATOM 872 N N . GLN A 1 116 ? 20.297 2.994 -4.289 1 88.31 116 GLN A N 1
ATOM 873 C CA . GLN A 1 116 ? 21.297 3.066 -3.215 1 88.31 116 GLN A CA 1
ATOM 874 C C . GLN A 1 116 ? 20.875 2.193 -2.031 1 88.31 116 GLN A C 1
ATOM 876 O O . GLN A 1 116 ? 21.734 1.738 -1.265 1 88.31 116 GLN A O 1
ATOM 881 N N . PHE A 1 117 ? 19.625 1.961 -1.922 1 91.12 117 PHE A N 1
ATOM 882 C CA . PHE A 1 117 ? 19.109 1.272 -0.746 1 91.12 117 PHE A CA 1
ATOM 883 C C . PHE A 1 117 ? 18.812 -0.188 -1.062 1 91.12 117 PHE A C 1
ATOM 885 O O . PHE A 1 117 ? 18.672 -1.009 -0.152 1 91.12 117 PHE A O 1
ATOM 892 N N . GLN A 1 118 ? 18.562 -0.531 -2.289 1 83.19 118 GLN A N 1
ATOM 893 C CA . GLN A 1 118 ? 18.125 -1.864 -2.684 1 83.19 118 GLN A CA 1
ATOM 894 C C . GLN A 1 118 ? 19.203 -2.902 -2.426 1 83.19 118 GLN A C 1
ATOM 896 O O . GLN A 1 118 ? 18.938 -3.986 -1.908 1 83.19 118 GLN A O 1
ATOM 901 N N . ARG A 1 119 ? 20.359 -2.67 -2.842 1 76.06 119 ARG A N 1
ATOM 902 C CA . ARG A 1 119 ? 21.5 -3.533 -2.545 1 76.06 119 ARG A CA 1
ATOM 903 C C . ARG A 1 119 ? 22.578 -2.773 -1.782 1 76.06 119 ARG A C 1
ATOM 905 O O . ARG A 1 119 ? 23.484 -2.182 -2.389 1 76.06 119 ARG A O 1
ATOM 912 N N . PRO A 1 120 ? 22.266 -2.865 -0.554 1 67.81 120 PRO A N 1
ATOM 913 C CA . PRO A 1 120 ? 23.188 -2.029 0.213 1 67.81 120 PRO A CA 1
ATOM 914 C C . PRO A 1 120 ? 24.641 -2.441 0.027 1 67.81 120 PRO A C 1
ATOM 916 O O . PRO A 1 120 ? 24.953 -3.635 -0.014 1 67.81 120 PRO A O 1
ATOM 919 N N . VAL A 1 121 ? 25.359 -1.466 -0.455 1 62.25 121 VAL A N 1
ATOM 920 C CA . VAL A 1 121 ? 26.797 -1.612 -0.694 1 62.25 121 VAL A CA 1
ATOM 921 C C . VAL A 1 121 ? 27.484 -2.045 0.593 1 62.25 121 VAL A C 1
ATOM 923 O O . VAL A 1 121 ? 27.125 -1.607 1.685 1 62.25 121 VAL A O 1
ATOM 926 N N . GLU A 1 122 ? 28.312 -2.953 0.366 1 66.81 122 GLU A N 1
ATOM 927 C CA . GLU A 1 122 ? 29.125 -3.402 1.496 1 66.81 122 GLU A CA 1
ATOM 928 C C . GLU A 1 122 ? 29.953 -2.258 2.072 1 66.81 122 GLU A C 1
ATOM 930 O O . GLU A 1 122 ? 30.453 -1.411 1.329 1 66.81 122 GLU A O 1
ATOM 935 N N . GLY A 1 123 ? 29.922 -2.109 3.393 1 69.56 123 GLY A N 1
ATOM 936 C CA . GLY A 1 123 ? 30.766 -1.145 4.074 1 69.56 123 GLY A CA 1
ATOM 937 C C . GLY A 1 123 ? 30 0.076 4.562 1 69.56 123 GLY A C 1
ATOM 938 O O . GLY A 1 123 ? 30.516 0.85 5.371 1 69.56 123 GLY A O 1
ATOM 939 N N . VAL A 1 124 ? 28.891 0.251 3.902 1 77.62 124 VAL A N 1
ATOM 940 C CA . VAL A 1 124 ? 28.109 1.394 4.371 1 77.62 124 VAL A CA 1
ATOM 941 C C . VAL A 1 124 ? 27.25 0.98 5.562 1 77.62 124 VAL A C 1
ATOM 943 O O . VAL A 1 124 ? 26.562 -0.037 5.512 1 77.62 124 VAL A O 1
ATOM 946 N N . ASN A 1 125 ? 27.375 1.713 6.617 1 85 125 ASN A N 1
ATOM 947 C CA . ASN A 1 125 ? 26.531 1.49 7.785 1 85 125 ASN A CA 1
ATOM 948 C C . ASN A 1 125 ? 25.25 2.314 7.715 1 85 125 ASN A C 1
ATOM 950 O O . ASN A 1 125 ? 25.266 3.521 7.965 1 85 125 ASN A O 1
ATOM 954 N N . TRP A 1 126 ? 24.234 1.645 7.406 1 90.31 126 TRP A N 1
ATOM 955 C CA . TRP A 1 126 ? 22.953 2.332 7.305 1 90.31 126 TRP A CA 1
ATOM 956 C C . TRP A 1 126 ? 22.281 2.449 8.672 1 90.31 126 TRP A C 1
ATOM 958 O O . TRP A 1 126 ? 22.312 1.505 9.469 1 90.31 126 TRP A O 1
ATOM 968 N N . ARG A 1 127 ? 21.641 3.582 8.836 1 90.12 127 ARG A N 1
ATOM 969 C CA . ARG A 1 127 ? 20.906 3.797 10.078 1 90.12 127 ARG A CA 1
ATOM 970 C C . ARG A 1 127 ? 19.891 2.689 10.312 1 90.12 127 ARG A C 1
ATOM 972 O O . ARG A 1 127 ? 19.047 2.418 9.445 1 90.12 127 ARG A O 1
ATOM 979 N N . GLU A 1 128 ? 19.953 2.102 11.422 1 92.19 128 GLU A N 1
ATOM 980 C CA . GLU A 1 128 ? 19.047 1.063 11.883 1 92.19 128 GLU A CA 1
ATOM 981 C C . GLU A 1 128 ? 19.156 -0.195 11.031 1 92.19 128 GLU A C 1
ATOM 983 O O . GLU A 1 128 ? 18.266 -1.045 11.047 1 92.19 128 GLU A O 1
ATOM 988 N N . GLY A 1 129 ? 20.109 -0.333 10.156 1 90.81 129 GLY A N 1
ATOM 989 C CA . GLY A 1 129 ? 20.453 -1.585 9.5 1 90.81 129 GLY A CA 1
ATOM 990 C C . GLY A 1 129 ? 19.859 -1.717 8.109 1 90.81 129 GLY A C 1
ATOM 991 O O . GLY A 1 129 ? 19.422 -0.728 7.523 1 90.81 129 GLY A O 1
ATOM 992 N N . VAL A 1 130 ? 19.859 -3.002 7.648 1 90.25 130 VAL A N 1
ATOM 993 C CA . VAL A 1 130 ? 19.531 -3.215 6.242 1 90.25 130 VAL A CA 1
ATOM 994 C C . VAL A 1 130 ? 18.328 -4.148 6.141 1 90.25 130 VAL A C 1
ATOM 996 O O . VAL A 1 130 ? 17.953 -4.586 5.047 1 90.25 130 VAL A O 1
ATOM 999 N N . VAL A 1 131 ? 17.719 -4.438 7.227 1 89.44 131 VAL A N 1
ATOM 1000 C CA . VAL A 1 131 ? 16.5 -5.242 7.195 1 89.44 131 VAL A CA 1
ATOM 1001 C C . VAL A 1 131 ? 15.375 -4.449 6.535 1 89.44 131 VAL A C 1
ATOM 1003 O O . VAL A 1 131 ? 15.156 -3.281 6.863 1 89.44 131 VAL A O 1
ATOM 1006 N N . LYS A 1 132 ? 14.68 -5.027 5.582 1 91.19 132 LYS A N 1
ATOM 1007 C CA . LYS A 1 132 ? 13.625 -4.344 4.828 1 91.19 132 LYS A CA 1
ATOM 1008 C C . LYS A 1 132 ? 12.266 -4.527 5.496 1 91.19 132 LYS A C 1
ATOM 1010 O O . LYS A 1 132 ? 11.375 -5.172 4.938 1 91.19 132 LYS A O 1
ATOM 1015 N N . SER A 1 133 ? 12.148 -3.904 6.621 1 89.12 133 SER A N 1
ATOM 1016 C CA . SER A 1 133 ? 10.922 -4.008 7.406 1 89.12 133 SER A CA 1
ATOM 1017 C C . SER A 1 133 ? 10.328 -2.631 7.695 1 89.12 133 SER A C 1
ATOM 1019 O O . SER A 1 133 ? 9.406 -2.5 8.492 1 89.12 133 SER A O 1
ATOM 1021 N N . ALA A 1 134 ? 10.914 -1.649 7.062 1 93.5 134 ALA A N 1
ATOM 1022 C CA . ALA A 1 134 ? 10.445 -0.287 7.297 1 93.5 134 ALA A CA 1
ATOM 1023 C C . ALA A 1 134 ? 9.5 0.165 6.184 1 93.5 134 ALA A C 1
ATOM 1025 O O . ALA A 1 134 ? 9.406 -0.483 5.141 1 93.5 134 ALA A O 1
ATOM 1026 N N . PHE A 1 135 ? 8.758 1.182 6.445 1 95.25 135 PHE A N 1
ATOM 1027 C CA . PHE A 1 135 ? 7.867 1.812 5.484 1 95.25 135 PHE A CA 1
ATOM 1028 C C . PHE A 1 135 ? 7.59 3.262 5.867 1 95.25 135 PHE A C 1
ATOM 1030 O O . PHE A 1 135 ? 8.039 3.727 6.918 1 95.25 135 PHE A O 1
ATOM 1037 N N . THR A 1 136 ? 6.992 3.996 5.023 1 96.88 136 THR A N 1
ATOM 1038 C CA . THR A 1 136 ? 6.504 5.336 5.32 1 96.88 136 THR A CA 1
ATOM 1039 C C . THR A 1 136 ? 4.988 5.332 5.5 1 96.88 136 THR A C 1
ATOM 1041 O O . THR A 1 136 ? 4.281 4.578 4.824 1 96.88 136 THR A O 1
ATOM 1044 N N . TYR A 1 137 ? 4.52 6.105 6.441 1 96.44 137 TYR A N 1
ATOM 1045 C CA . TYR A 1 137 ? 3.07 6.184 6.59 1 96.44 137 TYR A CA 1
ATOM 1046 C C . TYR A 1 137 ? 2.617 7.633 6.738 1 96.44 137 TYR A C 1
ATOM 1048 O O . TYR A 1 137 ? 3.391 8.492 7.172 1 96.44 137 TYR A O 1
ATOM 1056 N N . LEU A 1 138 ? 1.429 7.895 6.285 1 97.94 138 LEU A N 1
ATOM 1057 C CA . LEU A 1 138 ? 0.736 9.172 6.414 1 97.94 138 LEU A CA 1
ATOM 1058 C C . LEU A 1 138 ? -0.543 9.016 7.23 1 97.94 138 LEU A C 1
ATOM 1060 O O . LEU A 1 138 ? -1.3 8.062 7.031 1 97.94 138 LEU A O 1
ATOM 1064 N N . LEU A 1 139 ? -0.723 9.867 8.18 1 97.69 139 LEU A N 1
ATOM 1065 C CA . LEU A 1 139 ? -2.027 9.961 8.828 1 97.69 139 LEU A CA 1
ATOM 1066 C C . LEU A 1 139 ? -2.896 11.008 8.141 1 97.69 139 LEU A C 1
ATOM 1068 O O . LEU A 1 139 ? -2.451 12.141 7.91 1 97.69 139 LEU A O 1
ATOM 1072 N N . LEU A 1 140 ? -4.066 10.625 7.781 1 98.5 140 LEU A N 1
ATOM 1073 C CA . LEU A 1 140 ? -4.988 11.492 7.059 1 98.5 140 LEU A CA 1
ATOM 1074 C C . LEU A 1 140 ? -6.227 11.789 7.898 1 98.5 140 LEU A C 1
ATOM 1076 O O . LEU A 1 140 ? -6.707 10.922 8.633 1 98.5 140 LEU A O 1
ATOM 1080 N N . ASP A 1 141 ? -6.73 12.961 7.773 1 98.25 141 ASP A N 1
ATOM 1081 C CA . ASP A 1 141 ? -7.973 13.391 8.398 1 98.25 141 ASP A CA 1
ATOM 1082 C C . ASP A 1 141 ? -9.18 13.062 7.516 1 98.25 141 ASP A C 1
ATOM 1084 O O . ASP A 1 141 ? -9.367 13.68 6.469 1 98.25 141 ASP A O 1
ATOM 1088 N N . PRO A 1 142 ? -9.953 12.102 7.914 1 98 142 PRO A N 1
ATOM 1089 C CA . PRO A 1 142 ? -11.055 11.664 7.059 1 98 142 PRO A CA 1
ATOM 1090 C C . PRO A 1 142 ? -12.148 12.719 6.926 1 98 142 PRO A C 1
ATOM 1092 O O . PRO A 1 142 ? -12.984 12.641 6.02 1 98 142 PRO A O 1
ATOM 1095 N N . ARG A 1 143 ? -12.172 13.656 7.836 1 96.69 143 ARG A N 1
ATOM 1096 C CA . ARG A 1 143 ? -13.117 14.758 7.723 1 96.69 143 ARG A CA 1
ATOM 1097 C C . ARG A 1 143 ? -12.828 15.594 6.48 1 96.69 143 ARG A C 1
ATOM 1099 O O . ARG A 1 143 ? -13.711 16.281 5.973 1 96.69 143 ARG A O 1
ATOM 1106 N N . VAL A 1 144 ? -11.625 15.523 6.066 1 97.81 144 VAL A N 1
ATOM 1107 C CA . VAL A 1 144 ? -11.18 16.266 4.895 1 97.81 144 VAL A CA 1
ATOM 1108 C C . VAL A 1 144 ? -11.242 15.375 3.656 1 97.81 144 VAL A C 1
ATOM 1110 O O . VAL A 1 144 ? -11.789 15.773 2.625 1 97.81 144 VAL A O 1
ATOM 1113 N N . THR A 1 145 ? -10.742 14.086 3.73 1 97.62 145 THR A N 1
ATOM 1114 C CA . THR A 1 145 ? -10.672 13.203 2.57 1 97.62 145 THR A CA 1
ATOM 1115 C C . THR A 1 145 ? -12.07 12.82 2.1 1 97.62 145 THR A C 1
ATOM 1117 O O . THR A 1 145 ? -12.305 12.656 0.899 1 97.62 145 THR A O 1
ATOM 1120 N N . CYS A 1 146 ? -13.016 12.578 3.078 1 95.31 146 CYS A N 1
ATOM 1121 C CA . CYS A 1 146 ? -14.391 12.195 2.777 1 95.31 146 CYS A CA 1
ATOM 1122 C C . CYS A 1 146 ? -14.43 10.969 1.869 1 95.31 146 CYS A C 1
ATOM 1124 O O . CYS A 1 146 ? -15.109 10.977 0.841 1 95.31 146 CYS A O 1
ATOM 1126 N N . ASN A 1 147 ? -13.703 9.969 2.254 1 95 147 ASN A N 1
ATOM 1127 C CA . ASN A 1 147 ? -13.586 8.766 1.44 1 95 147 ASN A CA 1
ATOM 1128 C C . ASN A 1 147 ? -13.203 9.094 0 1 95 147 ASN A C 1
ATOM 1130 O O . ASN A 1 147 ? -13.953 8.781 -0.931 1 95 147 ASN A O 1
ATOM 1134 N N . LEU A 1 148 ? -12.078 9.57 -0.166 1 97.12 148 LEU A N 1
ATOM 1135 C CA . LEU A 1 148 ? -11.562 10.148 -1.404 1 97.12 148 LEU A CA 1
ATOM 1136 C C . LEU A 1 148 ? -11.664 9.148 -2.553 1 97.12 148 LEU A C 1
ATOM 1138 O O . LEU A 1 148 ? -12.055 9.516 -3.664 1 97.12 148 LEU A O 1
ATOM 1142 N N . PRO A 1 149 ? -11.328 7.867 -2.387 1 96.25 149 PRO A N 1
ATOM 1143 C CA . PRO A 1 149 ? -11.43 6.906 -3.488 1 96.25 149 PRO A CA 1
ATOM 1144 C C . PRO A 1 149 ? -12.844 6.816 -4.062 1 96.25 149 PRO A C 1
ATOM 1146 O O . PRO A 1 149 ? -13.016 6.48 -5.234 1 96.25 149 PRO A O 1
ATOM 1149 N N . ALA A 1 150 ? -13.812 7.121 -3.312 1 92.88 150 ALA A N 1
ATOM 1150 C CA . ALA A 1 150 ? -15.203 6.996 -3.744 1 92.88 150 ALA A CA 1
ATOM 1151 C C . ALA A 1 150 ? -15.68 8.266 -4.449 1 92.88 150 ALA A C 1
ATOM 1153 O O . ALA A 1 150 ? -16.766 8.297 -5.016 1 92.88 150 ALA A O 1
ATOM 1154 N N . GLN A 1 151 ? -14.859 9.305 -4.367 1 93.62 151 GLN A N 1
ATOM 1155 C CA . GLN A 1 151 ? -15.25 10.57 -4.984 1 93.62 151 GLN A CA 1
ATOM 1156 C C . GLN A 1 151 ? -14.93 10.578 -6.477 1 93.62 151 GLN A C 1
ATOM 1158 O O . GLN A 1 151 ? -14.078 11.344 -6.934 1 93.62 151 GLN A O 1
ATOM 1163 N N . THR A 1 152 ? -15.688 9.844 -7.266 1 89.38 152 THR A N 1
ATOM 1164 C CA . THR A 1 152 ? -15.398 9.578 -8.672 1 89.38 152 THR A CA 1
ATOM 1165 C C . THR A 1 152 ? -15.648 10.82 -9.523 1 89.38 152 THR A C 1
ATOM 1167 O O . THR A 1 152 ? -15.164 10.914 -10.648 1 89.38 152 THR A O 1
ATOM 1170 N N . HIS A 1 153 ? -16.359 11.773 -9.016 1 91.94 153 HIS A N 1
ATOM 1171 C CA . HIS A 1 153 ? -16.688 12.977 -9.766 1 91.94 153 HIS A CA 1
ATOM 1172 C C . HIS A 1 153 ? -15.539 13.977 -9.75 1 91.94 153 HIS A C 1
ATOM 1174 O O . HIS A 1 153 ? -15.5 14.891 -10.578 1 91.94 153 HIS A O 1
ATOM 1180 N N . LEU A 1 154 ? -14.648 13.867 -8.836 1 96.06 154 LEU A N 1
ATOM 1181 C CA . LEU A 1 154 ? -13.523 14.789 -8.719 1 96.06 154 LEU A CA 1
ATOM 1182 C C . LEU A 1 154 ? -12.438 14.453 -9.727 1 96.06 154 LEU A C 1
ATOM 1184 O O . LEU A 1 154 ? -12.156 13.281 -9.977 1 96.06 154 LEU A O 1
ATOM 1188 N N . SER A 1 155 ? -11.812 15.469 -10.266 1 97 155 SER A N 1
ATOM 1189 C CA . SER A 1 155 ? -10.633 15.289 -11.102 1 97 155 SER A CA 1
ATOM 1190 C C . SER A 1 155 ? -9.43 14.859 -10.273 1 97 155 SER A C 1
ATOM 1192 O O . SER A 1 155 ? -9.445 14.969 -9.047 1 97 155 SER A O 1
ATOM 1194 N N . GLU A 1 156 ? -8.414 14.383 -10.938 1 97.44 156 GLU A N 1
ATOM 1195 C CA . GLU A 1 156 ? -7.207 13.992 -10.211 1 97.44 156 GLU A CA 1
ATOM 1196 C C . GLU A 1 156 ? -6.605 15.18 -9.469 1 97.44 156 GLU A C 1
ATOM 1198 O O . GLU A 1 156 ? -6.102 15.031 -8.352 1 97.44 156 GLU A O 1
ATOM 1203 N N . LYS A 1 157 ? -6.656 16.359 -10.102 1 97.5 157 LYS A N 1
ATOM 1204 C CA . LYS A 1 157 ? -6.133 17.578 -9.484 1 97.5 157 LYS A CA 1
ATOM 1205 C C . LYS A 1 157 ? -6.879 17.906 -8.188 1 97.5 157 LYS A C 1
ATOM 1207 O O . LYS A 1 157 ? -6.262 18.219 -7.172 1 97.5 157 LYS A O 1
ATOM 1212 N N . GLU A 1 158 ? -8.141 17.797 -8.266 1 97.88 158 GLU A N 1
ATOM 1213 C CA . GLU A 1 158 ? -8.961 18.062 -7.09 1 97.88 158 GLU A CA 1
ATOM 1214 C C . GLU A 1 158 ? -8.719 17.031 -5.992 1 97.88 158 GLU A C 1
ATOM 1216 O O . GLU A 1 158 ? -8.656 17.375 -4.809 1 97.88 158 GLU A O 1
ATOM 1221 N N . LYS A 1 159 ? -8.586 15.773 -6.406 1 98.44 159 LYS A N 1
ATOM 1222 C CA . LYS A 1 159 ? -8.289 14.711 -5.445 1 98.44 159 LYS A CA 1
ATOM 1223 C C . LYS A 1 159 ? -6.934 14.938 -4.785 1 98.44 159 LYS A C 1
ATOM 1225 O O . LYS A 1 159 ? -6.773 14.711 -3.584 1 98.44 159 LYS A O 1
ATOM 1230 N N . PHE A 1 160 ? -6.023 15.406 -5.586 1 98.69 160 PHE A N 1
ATOM 1231 C CA . PHE A 1 160 ? -4.691 15.641 -5.043 1 98.69 160 PHE A CA 1
ATOM 1232 C C . PHE A 1 160 ? -4.723 16.766 -4.008 1 98.69 160 PHE A C 1
ATOM 1234 O O . PHE A 1 160 ? -4.102 16.656 -2.951 1 98.69 160 PHE A O 1
ATOM 1241 N N . ARG A 1 161 ? -5.406 17.797 -4.242 1 98.06 161 ARG A N 1
ATOM 1242 C CA . ARG A 1 161 ? -5.551 18.906 -3.299 1 98.06 161 ARG A CA 1
ATOM 1243 C C . ARG A 1 161 ? -6.184 18.422 -1.994 1 98.06 161 ARG A C 1
ATOM 1245 O O . ARG A 1 161 ? -5.699 18.75 -0.909 1 98.06 161 ARG A O 1
ATOM 1252 N N . THR A 1 162 ? -7.234 17.688 -2.152 1 98.31 162 THR A N 1
ATOM 1253 C CA . THR A 1 162 ? -7.918 17.141 -0.983 1 98.31 162 THR A CA 1
ATOM 1254 C C . THR A 1 162 ? -6.996 16.219 -0.19 1 98.31 162 THR A C 1
ATOM 1256 O O . THR A 1 162 ? -6.934 16.312 1.038 1 98.31 162 THR A O 1
ATOM 1259 N N . PHE A 1 163 ? -6.293 15.398 -0.908 1 98.81 163 PHE A N 1
ATOM 1260 C CA . PHE A 1 163 ? -5.371 14.461 -0.276 1 98.81 163 PHE A CA 1
ATOM 1261 C C . PHE A 1 163 ? -4.312 15.203 0.53 1 98.81 163 PHE A C 1
ATOM 1263 O O . PHE A 1 163 ? -4.137 14.945 1.723 1 98.81 163 PHE A O 1
ATOM 1270 N N . VAL A 1 164 ? -3.672 16.094 -0.111 1 98.81 164 VAL A N 1
ATOM 1271 C CA . VAL A 1 164 ? -2.58 16.828 0.52 1 98.81 164 VAL A CA 1
ATOM 1272 C C . VAL A 1 164 ? -3.102 17.578 1.745 1 98.81 164 VAL A C 1
ATOM 1274 O O . VAL A 1 164 ? -2.465 17.562 2.801 1 98.81 164 VAL A O 1
ATOM 1277 N N . SER A 1 165 ? -4.246 18.125 1.646 1 98.19 165 SER A N 1
ATOM 1278 C CA . SER A 1 165 ? -4.82 18.906 2.736 1 98.19 165 SER A CA 1
ATOM 1279 C C . SER A 1 165 ? -5.211 18.016 3.908 1 98.19 165 SER A C 1
ATOM 1281 O O . SER A 1 165 ? -5.363 18.484 5.035 1 98.19 165 SER A O 1
ATOM 1283 N N . SER A 1 166 ? -5.379 16.781 3.633 1 98.56 166 SER A N 1
ATOM 1284 C CA . SER A 1 166 ? -5.848 15.859 4.672 1 98.56 166 SER A CA 1
ATOM 1285 C C . SER A 1 166 ? -4.68 15.297 5.477 1 98.56 166 SER A C 1
ATOM 1287 O O . SER A 1 166 ? -4.879 14.727 6.551 1 98.56 166 SER A O 1
ATOM 1289 N N . VAL A 1 167 ? -3.486 15.391 4.934 1 98.75 167 VAL A N 1
ATOM 1290 C CA . VAL A 1 167 ? -2.322 14.82 5.605 1 98.75 167 VAL A CA 1
ATOM 1291 C C . VAL A 1 167 ? -1.956 15.68 6.816 1 98.75 167 VAL A C 1
ATOM 1293 O O . VAL A 1 167 ? -1.72 16.875 6.688 1 98.75 167 VAL A O 1
ATOM 1296 N N . PHE A 1 168 ? -1.849 15.047 7.992 1 97.94 168 PHE A N 1
ATOM 1297 C CA . PHE A 1 168 ? -1.485 15.867 9.141 1 97.94 168 PHE A CA 1
ATOM 1298 C C . PHE A 1 168 ? -0.24 15.32 9.828 1 97.94 168 PHE A C 1
ATOM 1300 O O . PHE A 1 168 ? 0.297 15.945 10.742 1 97.94 168 PHE A O 1
ATOM 1307 N N . TYR A 1 169 ? 0.219 14.164 9.383 1 97.69 169 TYR A N 1
ATOM 1308 C CA . TYR A 1 169 ? 1.447 13.594 9.922 1 97.69 169 TYR A CA 1
ATOM 1309 C C . TYR A 1 169 ? 2.092 12.641 8.922 1 97.69 169 TYR A C 1
ATOM 1311 O O . TYR A 1 169 ? 1.396 11.914 8.211 1 97.69 169 TYR A O 1
ATOM 1319 N N . ILE A 1 170 ? 3.408 12.633 8.852 1 98 170 ILE A N 1
ATOM 1320 C CA . ILE A 1 170 ? 4.199 11.719 8.031 1 98 170 ILE A CA 1
ATOM 1321 C C . ILE A 1 170 ? 5.312 11.102 8.883 1 98 170 ILE A C 1
ATOM 1323 O O . ILE A 1 170 ? 6.043 11.812 9.57 1 98 170 ILE A O 1
ATOM 1327 N N . GLY A 1 171 ? 5.43 9.758 8.805 1 96.5 171 GLY A N 1
ATOM 1328 C CA . GLY A 1 171 ? 6.449 9.125 9.625 1 96.5 171 GLY A CA 1
ATOM 1329 C C . GLY A 1 171 ? 6.973 7.828 9.031 1 96.5 171 GLY A C 1
ATOM 1330 O O . GLY A 1 171 ? 6.379 7.281 8.102 1 96.5 171 GLY A O 1
ATOM 1331 N N . LYS A 1 172 ? 8.109 7.449 9.492 1 95.62 172 LYS A N 1
ATOM 1332 C CA . LYS A 1 172 ? 8.656 6.117 9.258 1 95.62 172 LYS A CA 1
ATOM 1333 C C . LYS A 1 172 ? 8.039 5.09 10.203 1 95.62 172 LYS A C 1
ATOM 1335 O O . LYS A 1 172 ? 7.906 5.344 11.398 1 95.62 172 LYS A O 1
ATOM 1340 N N . GLY A 1 173 ? 7.551 3.994 9.594 1 92.5 173 GLY A N 1
ATOM 1341 C CA . GLY A 1 173 ? 7.027 2.895 10.383 1 92.5 173 GLY A CA 1
ATOM 1342 C C . GLY A 1 173 ? 7.879 1.644 10.312 1 92.5 173 GLY A C 1
ATOM 1343 O O . GLY A 1 173 ? 8.758 1.533 9.445 1 92.5 173 GLY A O 1
ATOM 1344 N N . GLN A 1 174 ? 7.594 0.846 11.281 1 87.94 174 GLN A N 1
ATOM 1345 C CA . GLN A 1 174 ? 8.164 -0.495 11.32 1 87.94 174 GLN A CA 1
ATOM 1346 C C . GLN A 1 174 ? 7.078 -1.556 11.453 1 87.94 174 GLN A C 1
ATOM 1348 O O . GLN A 1 174 ? 6.102 -1.361 12.18 1 87.94 174 GLN A O 1
ATOM 1353 N N . ARG A 1 175 ? 7.258 -2.545 10.781 1 76.56 175 ARG A N 1
ATOM 1354 C CA . ARG A 1 175 ? 6.227 -3.57 10.656 1 76.56 175 ARG A CA 1
ATOM 1355 C C . ARG A 1 175 ? 5.84 -4.125 12.023 1 76.56 175 ARG A C 1
ATOM 1357 O O . ARG A 1 175 ? 4.691 -4.516 12.242 1 76.56 175 ARG A O 1
ATOM 1364 N N . SER A 1 176 ? 6.664 -4.07 12.867 1 68.31 176 SER A N 1
ATOM 1365 C CA . SER A 1 176 ? 6.391 -4.609 14.195 1 68.31 176 SER A CA 1
ATOM 1366 C C . SER A 1 176 ? 5.523 -3.654 15.016 1 68.31 176 SER A C 1
ATOM 1368 O O . SER A 1 176 ? 4.914 -4.059 16.016 1 68.31 176 SER A O 1
ATOM 1370 N N . ARG A 1 177 ? 5.395 -2.447 14.633 1 68.38 177 ARG A N 1
ATOM 1371 C CA . ARG A 1 177 ? 4.609 -1.467 15.375 1 68.38 177 ARG A CA 1
ATOM 1372 C C . ARG A 1 177 ? 3.92 -0.49 14.43 1 68.38 177 ARG A C 1
ATOM 1374 O O . ARG A 1 177 ? 4.164 0.717 14.484 1 68.38 177 ARG A O 1
ATOM 1381 N N . PRO A 1 178 ? 2.973 -0.949 13.695 1 65.62 178 PRO A N 1
ATOM 1382 C CA . PRO A 1 178 ? 2.436 -0.116 12.617 1 65.62 178 PRO A CA 1
ATOM 1383 C C . PRO A 1 178 ? 1.493 0.972 13.125 1 65.62 178 PRO A C 1
ATOM 1385 O O . PRO A 1 178 ? 1.259 1.965 12.43 1 65.62 178 PRO A O 1
ATOM 1388 N N . TYR A 1 179 ? 0.967 0.811 14.398 1 77.06 179 TYR A N 1
ATOM 1389 C CA . TYR A 1 179 ? -0.023 1.768 14.875 1 77.06 179 TYR A CA 1
ATOM 1390 C C . TYR A 1 179 ? 0.461 2.463 16.141 1 77.06 179 TYR A C 1
ATOM 1392 O O . TYR A 1 179 ? -0.344 2.842 17 1 77.06 179 TYR A O 1
ATOM 1400 N N . SER A 1 180 ? 1.76 2.627 16.188 1 80.44 180 SER A N 1
ATOM 1401 C CA . SER A 1 180 ? 2.34 3.15 17.422 1 80.44 180 SER A CA 1
ATOM 1402 C C . SER A 1 180 ? 1.707 4.484 17.812 1 80.44 180 SER A C 1
ATOM 1404 O O . SER A 1 180 ? 1.371 4.703 18.969 1 80.44 180 SER A O 1
ATOM 1406 N N . HIS A 1 181 ? 1.462 5.293 16.859 1 83.31 181 HIS A N 1
ATOM 1407 C CA . HIS A 1 181 ? 0.938 6.625 17.125 1 83.31 181 HIS A CA 1
ATOM 1408 C C . HIS A 1 181 ? -0.522 6.562 17.562 1 83.31 181 HIS A C 1
ATOM 1410 O O . HIS A 1 181 ? -0.969 7.383 18.375 1 83.31 181 HIS A O 1
ATOM 1416 N N . LEU A 1 182 ? -1.218 5.637 17.062 1 88.12 182 LEU A N 1
ATOM 1417 C CA . LEU A 1 182 ? -2.613 5.469 17.453 1 88.12 182 LEU A CA 1
ATOM 1418 C C . LEU A 1 182 ? -2.719 4.906 18.859 1 88.12 182 LEU A C 1
ATOM 1420 O O . LEU A 1 182 ? -3.594 5.312 19.641 1 88.12 182 LEU A O 1
ATOM 1424 N N . TYR A 1 183 ? -1.812 4.055 19.156 1 85.19 183 TYR A N 1
ATOM 1425 C CA . TYR A 1 183 ? -1.752 3.535 20.516 1 85.19 183 TYR A CA 1
ATOM 1426 C C . TYR A 1 183 ? -1.396 4.637 21.5 1 85.19 183 TYR A C 1
ATOM 1428 O O . TYR A 1 183 ? -1.94 4.688 22.609 1 85.19 183 TYR A O 1
ATOM 1436 N N . GLU A 1 184 ? -0.479 5.441 21.078 1 84.94 184 GLU A N 1
ATOM 1437 C CA . GLU A 1 184 ? -0.113 6.59 21.891 1 84.94 184 GLU A CA 1
ATOM 1438 C C . GLU A 1 184 ? -1.325 7.473 22.188 1 84.94 184 GLU A C 1
ATOM 1440 O O . GLU A 1 184 ? -1.519 7.922 23.312 1 84.94 184 GLU A O 1
ATOM 1445 N N . ALA A 1 185 ? -2.064 7.676 21.219 1 86.5 185 ALA A N 1
ATOM 1446 C CA . ALA A 1 185 ? -3.26 8.508 21.359 1 86.5 185 ALA A CA 1
ATOM 1447 C C . ALA A 1 185 ? -4.27 7.855 22.297 1 86.5 185 ALA A C 1
ATOM 1449 O O . ALA A 1 185 ? -4.91 8.539 23.109 1 86.5 185 ALA A O 1
ATOM 1450 N N . LEU A 1 186 ? -4.41 6.594 22.25 1 85.75 186 LEU A N 1
ATOM 1451 C CA . LEU A 1 186 ? -5.309 5.855 23.125 1 85.75 186 LEU A CA 1
ATOM 1452 C C . LEU A 1 186 ? -4.879 5.988 24.578 1 85.75 186 LEU A C 1
ATOM 1454 O O . LEU A 1 186 ? -5.707 6.238 25.469 1 85.75 186 LEU A O 1
ATOM 1458 N N . ARG A 1 187 ? -3.588 5.887 24.766 1 83.75 187 ARG A N 1
ATOM 1459 C CA . ARG A 1 187 ? -3.047 5.977 26.125 1 83.75 187 ARG A CA 1
ATOM 1460 C C . ARG A 1 187 ? -3.207 7.383 26.688 1 83.75 187 ARG A C 1
ATOM 1462 O O . ARG A 1 187 ? -3.455 7.559 27.875 1 83.75 187 ARG A O 1
ATOM 1469 N N . ALA A 1 188 ? -3.029 8.32 25.875 1 83.88 188 ALA A N 1
ATOM 1470 C CA . ALA A 1 188 ? -3.146 9.711 26.297 1 83.88 188 ALA A CA 1
ATOM 1471 C C . ALA A 1 188 ? -4.578 10.039 26.719 1 83.88 188 ALA A C 1
ATOM 1473 O O . ALA A 1 188 ? -4.801 10.906 27.562 1 83.88 188 ALA A O 1
ATOM 1474 N N . THR A 1 189 ? -5.461 9.453 26.094 1 78.69 189 THR A N 1
ATOM 1475 C CA . THR A 1 189 ? -6.859 9.656 26.469 1 78.69 189 THR A CA 1
ATOM 1476 C C . THR A 1 189 ? -7.125 9.164 27.891 1 78.69 189 THR A C 1
ATOM 1478 O O . THR A 1 189 ? -7.992 9.695 28.578 1 78.69 189 THR A O 1
ATOM 1481 N N . GLU A 1 190 ? -6.324 8.258 28.234 1 77.88 190 GLU A N 1
ATOM 1482 C CA . GLU A 1 190 ? -6.492 7.672 29.562 1 77.88 190 GLU A CA 1
ATOM 1483 C C . GLU A 1 190 ? -5.789 8.508 30.625 1 77.88 190 GLU A C 1
ATOM 1485 O O . GLU A 1 190 ? -6.188 8.5 31.781 1 77.88 190 GLU A O 1
ATOM 1490 N N . ASN A 1 191 ? -4.695 9.242 30.125 1 72.62 191 ASN A N 1
ATOM 1491 C CA . ASN A 1 191 ? -3.92 10.062 31.047 1 72.62 191 ASN A CA 1
ATOM 1492 C C . ASN A 1 191 ? -4.223 11.547 30.859 1 72.62 191 ASN A C 1
ATOM 1494 O O . ASN A 1 191 ? -3.613 12.211 30.031 1 72.62 191 ASN A O 1
ATOM 1498 N N . LYS A 1 192 ? -5.008 12.211 31.562 1 66.75 192 LYS A N 1
ATOM 1499 C CA . LYS A 1 192 ? -5.52 13.57 31.391 1 66.75 192 LYS A CA 1
ATOM 1500 C C . LYS A 1 192 ? -4.527 14.609 31.922 1 66.75 192 LYS A C 1
ATOM 1502 O O . LYS A 1 192 ? -4.723 15.812 31.734 1 66.75 192 LYS A O 1
ATOM 1507 N N . HIS A 1 193 ? -3.469 14.18 32.469 1 67.06 193 HIS A N 1
ATOM 1508 C CA . HIS A 1 193 ? -2.646 15.141 33.188 1 67.06 193 HIS A CA 1
ATOM 1509 C C . HIS A 1 193 ? -1.615 15.789 32.281 1 67.06 193 HIS A C 1
ATOM 1511 O O . HIS A 1 193 ? -1.018 16.812 32.625 1 67.06 193 HIS A O 1
ATOM 1517 N N . LYS A 1 194 ? -1.312 15.297 31.156 1 66.62 194 LYS A N 1
ATOM 1518 C CA . LYS A 1 194 ? -0.298 15.891 30.281 1 66.62 194 LYS A CA 1
ATOM 1519 C C . LYS A 1 194 ? -0.91 16.344 28.969 1 66.62 194 LYS A C 1
ATOM 1521 O O . LYS A 1 194 ? -1.766 15.672 28.406 1 66.62 194 LYS A O 1
ATOM 1526 N N . GLU A 1 195 ? -0.679 17.625 28.656 1 76.19 195 GLU A N 1
ATOM 1527 C CA . GLU A 1 195 ? -1.134 18.094 27.344 1 76.19 195 GLU A CA 1
ATOM 1528 C C . GLU A 1 195 ? -0.546 17.25 26.219 1 76.19 195 GLU A C 1
ATOM 1530 O O . GLU A 1 195 ? 0.674 17.109 26.109 1 76.19 195 GLU A O 1
ATOM 1535 N N . PRO A 1 196 ? -1.436 16.672 25.5 1 75.06 196 PRO A N 1
ATOM 1536 C CA . PRO A 1 196 ? -0.917 15.773 24.469 1 75.06 196 PRO A CA 1
ATOM 1537 C C . PRO A 1 196 ? -0.194 16.516 23.344 1 75.06 196 PRO A C 1
ATOM 1539 O O . PRO A 1 196 ? -0.49 17.688 23.094 1 75.06 196 PRO A O 1
ATOM 1542 N N . VAL A 1 197 ? 0.789 15.898 22.781 1 85.88 197 VAL A N 1
ATOM 1543 C CA . VAL A 1 197 ? 1.49 16.422 21.625 1 85.88 197 VAL A CA 1
ATOM 1544 C C . VAL A 1 197 ? 0.508 16.609 20.469 1 85.88 197 VAL A C 1
ATOM 1546 O O . VAL A 1 197 ? -0.569 16.016 20.453 1 85.88 197 VAL A O 1
ATOM 1549 N N . LYS A 1 198 ? 0.78 17.453 19.5 1 91 198 LYS A N 1
ATOM 1550 C CA . LYS A 1 198 ? -0.115 17.922 18.453 1 91 198 LYS A CA 1
ATOM 1551 C C . LYS A 1 198 ? -0.712 16.75 17.672 1 91 198 LYS A C 1
ATOM 1553 O O . LYS A 1 198 ? -1.912 16.734 17.391 1 91 198 LYS A O 1
ATOM 1558 N N . LYS A 1 199 ? 0.145 15.844 17.312 1 91.25 199 LYS A N 1
ATOM 1559 C CA . LYS A 1 199 ? -0.329 14.695 16.547 1 91.25 199 LYS A CA 1
ATOM 1560 C C . LYS A 1 199 ? -1.396 13.922 17.312 1 91.25 199 LYS A C 1
ATOM 1562 O O . LYS A 1 199 ? -2.408 13.516 16.75 1 91.25 199 LYS A O 1
ATOM 1567 N N . VAL A 1 200 ? -1.219 13.695 18.562 1 92.5 200 VAL A N 1
ATOM 1568 C CA . VAL A 1 200 ? -2.137 12.945 19.406 1 92.5 200 VAL A CA 1
ATOM 1569 C C . VAL A 1 200 ? -3.449 13.711 19.547 1 92.5 200 VAL A C 1
ATOM 1571 O O . VAL A 1 200 ? -4.531 13.125 19.484 1 92.5 200 VAL A O 1
ATOM 1574 N N . LYS A 1 201 ? -3.32 14.984 19.75 1 93.12 201 LYS A N 1
ATOM 1575 C CA . LYS A 1 201 ? -4.508 15.82 19.859 1 93.12 201 LYS A CA 1
ATOM 1576 C C . LYS A 1 201 ? -5.375 15.719 18.609 1 93.12 201 LYS A C 1
ATOM 1578 O O . LYS A 1 201 ? -6.598 15.586 18.703 1 93.12 201 LYS A O 1
ATOM 1583 N N . GLN A 1 202 ? -4.762 15.805 17.453 1 95.5 202 GLN A N 1
ATOM 1584 C CA . GLN A 1 202 ? -5.504 15.719 16.203 1 95.5 202 GLN A CA 1
ATOM 1585 C C . GLN A 1 202 ? -6.188 14.367 16.062 1 95.5 202 GLN A C 1
ATOM 1587 O O . GLN A 1 202 ? -7.332 14.281 15.609 1 95.5 202 GLN A O 1
ATOM 1592 N N . ILE A 1 203 ? -5.543 13.32 16.406 1 95.88 203 ILE A N 1
ATOM 1593 C CA . ILE A 1 203 ? -6.117 11.977 16.375 1 95.88 203 ILE A CA 1
ATOM 1594 C C . ILE A 1 203 ? -7.352 11.922 17.266 1 95.88 203 ILE A C 1
ATOM 1596 O O . ILE A 1 203 ? -8.406 11.438 16.859 1 95.88 203 ILE A O 1
ATOM 1600 N N . GLN A 1 204 ? -7.23 12.414 18.469 1 93.94 204 GLN A N 1
ATOM 1601 C CA . GLN A 1 204 ? -8.328 12.406 19.422 1 93.94 204 GLN A CA 1
ATOM 1602 C C . GLN A 1 204 ? -9.508 13.227 18.906 1 93.94 204 GLN A C 1
ATOM 1604 O O . GLN A 1 204 ? -10.664 12.844 19.078 1 93.94 204 GLN A O 1
ATOM 1609 N N . GLU A 1 205 ? -9.172 14.367 18.312 1 95.25 205 GLU A N 1
ATOM 1610 C CA . GLU A 1 205 ? -10.227 15.195 17.734 1 95.25 205 GLU A CA 1
ATOM 1611 C C . GLU A 1 205 ? -11 14.453 16.656 1 95.25 205 GLU A C 1
ATOM 1613 O O . GLU A 1 205 ? -12.227 14.555 16.578 1 95.25 205 GLU A O 1
ATOM 1618 N N . ILE A 1 206 ? -10.273 13.711 15.844 1 96.06 206 ILE A N 1
ATOM 1619 C CA . ILE A 1 206 ? -10.906 12.922 14.789 1 96.06 206 ILE A CA 1
ATOM 1620 C C . ILE A 1 206 ? -11.789 11.852 15.414 1 96.06 206 ILE A C 1
ATOM 1622 O O . ILE A 1 206 ? -12.953 11.688 15.023 1 96.06 206 ILE A O 1
ATOM 1626 N N . TRP A 1 207 ? -11.312 11.148 16.375 1 94 207 TRP A N 1
ATOM 1627 C CA . TRP A 1 207 ? -12.078 10.117 17.078 1 94 207 TRP A CA 1
ATOM 1628 C C . TRP A 1 207 ? -13.305 10.711 17.75 1 94 207 TRP A C 1
ATOM 1630 O O . TRP A 1 207 ? -14.391 10.125 17.703 1 94 207 TRP A O 1
ATOM 1640 N N . GLU A 1 208 ? -13.18 11.867 18.312 1 93.62 208 GLU A N 1
ATOM 1641 C CA . GLU A 1 208 ? -14.281 12.539 19 1 93.62 208 GLU A CA 1
ATOM 1642 C C . GLU A 1 208 ? -15.375 12.961 18.016 1 93.62 208 GLU A C 1
ATOM 1644 O O . GLU A 1 208 ? -16.547 13.078 18.391 1 93.62 208 GLU A O 1
ATOM 1649 N N . SER A 1 209 ? -14.953 13.188 16.828 1 95.69 209 SER A N 1
ATOM 1650 C CA . SER A 1 209 ? -15.922 13.578 15.812 1 95.69 209 SER A CA 1
ATOM 1651 C C . SER A 1 209 ? -16.688 12.367 15.281 1 95.69 209 SER A C 1
ATOM 1653 O O . SER A 1 209 ? -17.531 12.5 14.406 1 95.69 209 SER A O 1
ATOM 1655 N N . GLY A 1 210 ? -16.328 11.164 15.758 1 93 210 GLY A N 1
ATOM 1656 C CA . GLY A 1 210 ? -17.016 9.945 15.367 1 93 210 GLY A CA 1
ATOM 1657 C C . GLY A 1 210 ? -16.375 9.242 14.195 1 93 210 GLY A C 1
ATOM 1658 O O . GLY A 1 210 ? -16.875 8.219 13.727 1 93 210 GLY A O 1
ATOM 1659 N N . MET A 1 211 ? -15.281 9.797 13.75 1 95.12 211 MET A N 1
ATOM 1660 C CA . MET A 1 211 ? -14.578 9.188 12.617 1 95.12 211 MET A CA 1
ATOM 1661 C C . MET A 1 211 ? -13.297 8.508 13.078 1 95.12 211 MET A C 1
ATOM 1663 O O . MET A 1 211 ? -12.852 8.711 14.211 1 95.12 211 MET A O 1
ATOM 1667 N N . GLY A 1 212 ? -12.82 7.633 12.258 1 95.06 212 GLY A N 1
ATOM 1668 C CA . GLY A 1 212 ? -11.531 7 12.5 1 95.06 212 GLY A CA 1
ATOM 1669 C C . GLY A 1 212 ? -10.398 7.625 11.711 1 95.06 212 GLY A C 1
ATOM 1670 O O . GLY A 1 212 ? -10.609 8.133 10.602 1 95.06 212 GLY A O 1
ATOM 1671 N N . VAL A 1 213 ? -9.266 7.531 12.242 1 96.25 213 VAL A N 1
ATOM 1672 C CA . VAL A 1 213 ? -8.094 8.062 11.555 1 96.25 213 VAL A CA 1
ATOM 1673 C C . VAL A 1 213 ? -7.715 7.145 10.398 1 96.25 213 VAL A C 1
ATOM 1675 O O . VAL A 1 213 ? -7.801 5.918 10.508 1 96.25 213 VAL A O 1
ATOM 1678 N N . VAL A 1 214 ? -7.34 7.758 9.273 1 96.62 214 VAL A N 1
ATOM 1679 C CA . VAL A 1 214 ? -6.812 6.973 8.156 1 96.62 214 VAL A CA 1
ATOM 1680 C C . VAL A 1 214 ? -5.289 6.898 8.258 1 96.62 214 VAL A C 1
ATOM 1682 O O . VAL A 1 214 ? -4.613 7.926 8.328 1 96.62 214 VAL A O 1
ATOM 1685 N N . SER A 1 215 ? -4.789 5.723 8.375 1 95.81 215 SER A N 1
ATOM 1686 C CA . SER A 1 215 ? -3.35 5.48 8.344 1 95.81 215 SER A CA 1
ATOM 1687 C C . SER A 1 215 ? -2.926 4.828 7.035 1 95.81 215 SER A C 1
ATOM 1689 O O . SER A 1 215 ? -3.102 3.623 6.848 1 95.81 215 SER A O 1
ATOM 1691 N N . LEU A 1 216 ? -2.35 5.602 6.145 1 96.88 216 LEU A N 1
ATOM 1692 C CA . LEU A 1 216 ? -1.913 5.105 4.844 1 96.88 216 LEU A CA 1
ATOM 1693 C C . LEU A 1 216 ? -0.465 4.629 4.898 1 96.88 216 LEU A C 1
ATOM 1695 O O . LEU A 1 216 ? 0.442 5.422 5.164 1 96.88 216 LEU A O 1
ATOM 1699 N N . HIS A 1 217 ? -0.272 3.375 4.719 1 95.5 217 HIS A N 1
ATOM 1700 C CA . HIS A 1 217 ? 1.067 2.799 4.672 1 95.5 217 HIS A CA 1
ATOM 1701 C C . HIS A 1 217 ? 1.553 2.652 3.232 1 95.5 217 HIS A C 1
ATOM 1703 O O . HIS A 1 217 ? 0.896 2.002 2.414 1 95.5 217 HIS A O 1
ATOM 1709 N N . ILE A 1 218 ? 2.67 3.287 2.969 1 97 218 ILE A N 1
ATOM 1710 C CA . ILE A 1 218 ? 3.182 3.309 1.604 1 97 218 ILE A CA 1
ATOM 1711 C C . ILE A 1 218 ? 4.688 3.059 1.612 1 97 218 ILE A C 1
ATOM 1713 O O . ILE A 1 218 ? 5.352 3.262 2.631 1 97 218 ILE A O 1
ATOM 1717 N N . PHE A 1 219 ? 5.152 2.613 0.367 1 96.94 219 PHE A N 1
ATOM 1718 C CA . PHE A 1 219 ? 6.566 2.316 0.178 1 96.94 219 PHE A CA 1
ATOM 1719 C C . PHE A 1 219 ? 7.059 1.328 1.229 1 96.94 219 PHE A C 1
ATOM 1721 O O . PHE A 1 219 ? 8.008 1.617 1.966 1 96.94 219 PHE A O 1
ATOM 1728 N N . LEU A 1 220 ? 6.449 0.221 1.129 1 94.56 220 LEU A N 1
ATOM 1729 C CA . LEU A 1 220 ? 6.637 -0.823 2.131 1 94.56 220 LEU A CA 1
ATOM 1730 C C . LEU A 1 220 ? 7.902 -1.624 1.849 1 94.56 220 LEU A C 1
ATOM 1732 O O . LEU A 1 220 ? 8.414 -1.61 0.728 1 94.56 220 LEU A O 1
ATOM 1736 N N . SER A 1 221 ? 8.398 -2.311 2.842 1 92.19 221 SER A N 1
ATOM 1737 C CA . SER A 1 221 ? 9.461 -3.303 2.725 1 92.19 221 SER A CA 1
ATOM 1738 C C . SER A 1 221 ? 10.766 -2.666 2.246 1 92.19 221 SER A C 1
ATOM 1740 O O . SER A 1 221 ? 11.375 -3.141 1.288 1 92.19 221 SER A O 1
ATOM 1742 N N . VAL A 1 222 ? 11.125 -1.643 2.92 1 94.75 222 VAL A N 1
ATOM 1743 C CA . VAL A 1 222 ? 12.367 -0.949 2.604 1 94.75 222 VAL A CA 1
ATOM 1744 C C . VAL A 1 222 ? 13.266 -0.902 3.838 1 94.75 222 VAL A C 1
ATOM 1746 O O . VAL A 1 222 ? 12.828 -1.236 4.941 1 94.75 222 VAL A O 1
ATOM 1749 N N . ILE A 1 223 ? 14.539 -0.596 3.617 1 93.88 223 ILE A N 1
ATOM 1750 C CA . ILE A 1 223 ? 15.414 -0.384 4.762 1 93.88 223 ILE A CA 1
ATOM 1751 C C . ILE A 1 223 ? 15.047 0.92 5.465 1 93.88 223 ILE A C 1
ATOM 1753 O O . ILE A 1 223 ? 14.484 1.829 4.844 1 93.88 223 ILE A O 1
ATOM 1757 N N . PRO A 1 224 ? 15.328 1.051 6.715 1 95.31 224 PRO A N 1
ATOM 1758 C CA . PRO A 1 224 ? 14.945 2.248 7.473 1 95.31 224 PRO A CA 1
ATOM 1759 C C . PRO A 1 224 ? 15.453 3.537 6.828 1 95.31 224 PRO A C 1
ATOM 1761 O O . PRO A 1 224 ? 14.719 4.523 6.75 1 95.31 224 PRO A O 1
ATOM 1764 N N . ALA A 1 225 ? 16.656 3.57 6.348 1 96.06 225 ALA A N 1
ATOM 1765 C CA . ALA A 1 225 ? 17.234 4.77 5.75 1 96.06 225 ALA A CA 1
ATOM 1766 C C . ALA A 1 225 ? 16.375 5.266 4.586 1 96.06 225 ALA A C 1
ATOM 1768 O O . ALA A 1 225 ? 16.219 6.473 4.402 1 96.06 225 ALA A O 1
ATOM 1769 N N . GLU A 1 226 ? 15.883 4.371 3.791 1 96.75 226 GLU A N 1
ATOM 1770 C CA . GLU A 1 226 ? 15.008 4.754 2.68 1 96.75 226 GLU A CA 1
ATOM 1771 C C . GLU A 1 226 ? 13.695 5.34 3.186 1 96.75 226 GLU A C 1
ATOM 1773 O O . GLU A 1 226 ? 13.219 6.348 2.658 1 96.75 226 GLU A O 1
ATOM 1778 N N . ALA A 1 227 ? 13.133 4.711 4.172 1 97.31 227 ALA A N 1
ATOM 1779 C CA . ALA A 1 227 ? 11.875 5.199 4.738 1 97.31 227 ALA A CA 1
ATOM 1780 C C . ALA A 1 227 ? 12.039 6.609 5.297 1 97.31 227 ALA A C 1
ATOM 1782 O O . ALA A 1 227 ? 11.195 7.477 5.078 1 97.31 227 ALA A O 1
ATOM 1783 N N . TYR A 1 228 ? 13.133 6.832 5.988 1 97.88 228 TYR A N 1
ATOM 1784 C CA . TYR A 1 228 ? 13.422 8.164 6.516 1 97.88 228 TYR A CA 1
ATOM 1785 C C . TYR A 1 228 ? 13.547 9.18 5.387 1 97.88 228 TYR A C 1
ATOM 1787 O O . TYR A 1 228 ? 13.094 10.312 5.512 1 97.88 228 TYR A O 1
ATOM 1795 N N . THR A 1 229 ? 14.188 8.773 4.367 1 98.38 229 THR A N 1
ATOM 1796 C CA . THR A 1 229 ? 14.406 9.656 3.229 1 98.38 229 THR A CA 1
ATOM 1797 C C . THR A 1 229 ? 13.086 10.039 2.58 1 98.38 229 THR A C 1
ATOM 1799 O O . THR A 1 229 ? 12.852 11.219 2.277 1 98.38 229 THR A O 1
ATOM 1802 N N . ARG A 1 230 ? 12.25 9.078 2.359 1 98.5 230 ARG A N 1
ATOM 1803 C CA . ARG A 1 230 ? 10.938 9.352 1.775 1 98.5 230 ARG A CA 1
ATOM 1804 C C . ARG A 1 230 ? 10.102 10.234 2.691 1 98.5 230 ARG A C 1
ATOM 1806 O O . ARG A 1 230 ? 9.422 11.156 2.227 1 98.5 230 ARG A O 1
ATOM 1813 N N . GLU A 1 231 ? 10.148 9.93 3.967 1 98.31 231 GLU A N 1
ATOM 1814 C CA . GLU A 1 231 ? 9.492 10.766 4.973 1 98.31 231 GLU A CA 1
ATOM 1815 C C . GLU A 1 231 ? 9.969 12.211 4.883 1 98.31 231 GLU A C 1
ATOM 1817 O O . GLU A 1 231 ? 9.148 13.133 4.793 1 98.31 231 GLU A O 1
ATOM 1822 N N . ALA A 1 232 ? 11.273 12.406 4.828 1 98.62 232 ALA A N 1
ATOM 1823 C CA . ALA A 1 232 ? 11.867 13.734 4.789 1 98.62 232 ALA A CA 1
ATOM 1824 C C . ALA A 1 232 ? 11.422 14.5 3.553 1 98.62 232 ALA A C 1
ATOM 1826 O O . ALA A 1 232 ? 11.047 15.68 3.645 1 98.62 232 ALA A O 1
ATOM 1827 N N . ALA A 1 233 ? 11.43 13.852 2.447 1 98.75 233 ALA A N 1
ATOM 1828 C CA . ALA A 1 233 ? 11.07 14.5 1.188 1 98.75 233 ALA A CA 1
ATOM 1829 C C . ALA A 1 233 ? 9.617 14.969 1.208 1 98.75 233 ALA A C 1
ATOM 1831 O O . ALA A 1 233 ? 9.312 16.094 0.787 1 98.75 233 ALA A O 1
ATOM 1832 N N . MET A 1 234 ? 8.742 14.172 1.694 1 98.81 234 MET A N 1
ATOM 1833 C CA . MET A 1 234 ? 7.328 14.531 1.729 1 98.81 234 MET A CA 1
ATOM 1834 C C . MET A 1 234 ? 7.074 15.641 2.74 1 98.81 234 MET A C 1
ATOM 1836 O O . MET A 1 234 ? 6.262 16.531 2.492 1 98.81 234 MET A O 1
ATOM 1840 N N . ILE A 1 235 ? 7.742 15.594 3.854 1 98.75 235 ILE A N 1
ATOM 1841 C CA . ILE A 1 235 ? 7.629 16.656 4.84 1 98.75 235 ILE A CA 1
ATOM 1842 C C . ILE A 1 235 ? 8.102 17.984 4.23 1 98.75 235 ILE A C 1
ATOM 1844 O O . ILE A 1 235 ? 7.445 19.016 4.387 1 98.75 235 ILE A O 1
ATOM 1848 N N . ASP A 1 236 ? 9.203 17.922 3.502 1 98.44 236 ASP A N 1
ATOM 1849 C CA . ASP A 1 236 ? 9.734 19.125 2.869 1 98.44 236 ASP A CA 1
ATOM 1850 C C . ASP A 1 236 ? 8.758 19.672 1.836 1 98.44 236 ASP A C 1
ATOM 1852 O O . ASP A 1 236 ? 8.656 20.891 1.654 1 98.44 236 ASP A O 1
ATOM 1856 N N . ALA A 1 237 ? 8.102 18.828 1.148 1 98.69 237 ALA A N 1
ATOM 1857 C CA . ALA A 1 237 ? 7.133 19.266 0.145 1 98.69 237 ALA A CA 1
ATOM 1858 C C . ALA A 1 237 ? 5.926 19.938 0.8 1 98.69 237 ALA A C 1
ATOM 1860 O O . ALA A 1 237 ? 5.492 21 0.374 1 98.69 237 ALA A O 1
ATOM 1861 N N . ILE A 1 238 ? 5.387 19.375 1.839 1 98.44 238 ILE A N 1
ATOM 1862 C CA . ILE A 1 238 ? 4.18 19.875 2.488 1 98.44 238 ILE A CA 1
ATOM 1863 C C . ILE A 1 238 ? 4.531 21.078 3.373 1 98.44 238 ILE A C 1
ATOM 1865 O O . ILE A 1 238 ? 3.74 22.016 3.504 1 98.44 238 ILE A O 1
ATOM 1869 N N . GLY A 1 239 ? 5.723 21.016 3.926 1 97.38 239 GLY A N 1
ATOM 1870 C CA . GLY A 1 239 ? 6.125 22.016 4.906 1 97.38 239 GLY A CA 1
ATOM 1871 C C . GLY A 1 239 ? 5.758 21.625 6.328 1 97.38 239 GLY A C 1
ATOM 1872 O O . GLY A 1 239 ? 4.605 21.281 6.605 1 97.38 239 GLY A O 1
ATOM 1873 N N . LEU A 1 240 ? 6.676 21.734 7.176 1 95.75 240 LEU A N 1
ATOM 1874 C CA . LEU A 1 240 ? 6.531 21.328 8.57 1 95.75 240 LEU A CA 1
ATOM 1875 C C . LEU A 1 240 ? 5.387 22.078 9.242 1 95.75 240 LEU A C 1
ATOM 1877 O O . LEU A 1 240 ? 4.691 21.531 10.094 1 95.75 240 LEU A O 1
ATOM 1881 N N . LYS A 1 241 ? 5.078 23.266 8.891 1 94.75 241 LYS A N 1
ATOM 1882 C CA . LYS A 1 241 ? 4.059 24.109 9.5 1 94.75 241 LYS A CA 1
ATOM 1883 C C . LYS A 1 241 ? 2.66 23.562 9.227 1 94.75 241 LYS A C 1
ATOM 1885 O O . LYS A 1 241 ? 1.709 23.891 9.938 1 94.75 241 LYS A O 1
ATOM 1890 N N . ASN A 1 242 ? 2.592 22.766 8.172 1 96.69 242 ASN A N 1
ATOM 1891 C CA . ASN A 1 242 ? 1.292 22.219 7.785 1 96.69 242 ASN A CA 1
ATOM 1892 C C . ASN A 1 242 ? 1.07 20.828 8.352 1 96.69 242 ASN A C 1
ATOM 1894 O O . ASN A 1 242 ? 0.067 20.172 8.047 1 96.69 242 ASN A O 1
ATOM 1898 N N . LEU A 1 243 ? 1.99 20.344 9.109 1 97.56 243 LEU A N 1
ATOM 1899 C CA . LEU A 1 243 ? 1.95 19.016 9.703 1 97.56 243 LEU A CA 1
ATOM 1900 C C . LEU A 1 243 ? 2.039 19.109 11.227 1 97.56 243 LEU A C 1
ATOM 1902 O O . LEU A 1 243 ? 2.367 20.156 11.773 1 97.56 243 LEU A O 1
ATOM 1906 N N . THR A 1 244 ? 1.728 18 11.875 1 96.19 244 THR A N 1
ATOM 1907 C CA . THR A 1 244 ? 1.9 17.922 13.32 1 96.19 244 THR A CA 1
ATOM 1908 C C . THR A 1 244 ? 3.281 17.375 13.672 1 96.19 244 THR A C 1
ATOM 1910 O O . THR A 1 244 ? 3.635 17.266 14.844 1 96.19 244 THR A O 1
ATOM 1913 N N . ASN A 1 245 ? 4.066 16.984 12.648 1 94.19 245 ASN A N 1
ATOM 1914 C CA . ASN A 1 245 ? 5.449 16.578 12.883 1 94.19 245 ASN A CA 1
ATOM 1915 C C . ASN A 1 245 ? 6.223 17.641 13.656 1 94.19 245 ASN A C 1
ATOM 1917 O O . ASN A 1 245 ? 6.043 18.844 13.422 1 94.19 245 ASN A O 1
ATOM 1921 N N . ILE A 1 246 ? 7.094 17.203 14.461 1 92.12 246 ILE A N 1
ATOM 1922 C CA . ILE A 1 246 ? 7.852 18.125 15.305 1 92.12 246 ILE A CA 1
ATOM 1923 C C . ILE A 1 246 ? 9.148 18.516 14.602 1 92.12 246 ILE A C 1
ATOM 1925 O O . ILE A 1 246 ? 9.648 19.625 14.789 1 92.12 246 ILE A O 1
ATOM 1929 N N . ARG A 1 247 ? 9.695 17.656 13.789 1 91.38 247 ARG A N 1
ATOM 1930 C CA . ARG A 1 247 ? 10.969 17.938 13.141 1 91.38 247 ARG A CA 1
ATOM 1931 C C . ARG A 1 247 ? 10.969 17.453 11.695 1 91.38 247 ARG A C 1
ATOM 1933 O O . ARG A 1 247 ? 10.172 16.594 11.312 1 91.38 247 ARG A O 1
ATOM 1940 N N . ARG A 1 248 ? 11.875 18.062 10.984 1 92.94 248 ARG A N 1
ATOM 1941 C CA . ARG A 1 248 ? 12.109 17.609 9.609 1 92.94 248 ARG A CA 1
ATOM 1942 C C . ARG A 1 248 ? 12.727 16.219 9.586 1 92.94 248 ARG A C 1
ATOM 1944 O O . ARG A 1 248 ? 13.164 15.711 10.617 1 92.94 248 ARG A O 1
ATOM 1951 N N . GLY A 1 249 ? 12.695 15.656 8.422 1 94.06 249 GLY A N 1
ATOM 1952 C CA . GLY A 1 249 ? 13.25 14.32 8.281 1 94.06 249 GLY A CA 1
ATOM 1953 C C . GLY A 1 249 ? 14.719 14.32 7.895 1 94.06 249 GLY A C 1
ATOM 1954 O O . GLY A 1 249 ? 15.32 15.383 7.73 1 94.06 249 GLY A O 1
ATOM 1955 N N . ASP A 1 250 ? 15.273 13.188 7.836 1 96.38 250 ASP A N 1
ATOM 1956 C CA . ASP A 1 250 ? 16.672 12.984 7.5 1 96.38 250 ASP A CA 1
ATOM 1957 C C . ASP A 1 250 ? 16.828 12.328 6.125 1 96.38 250 ASP A C 1
ATOM 1959 O O . ASP A 1 250 ? 16.047 11.438 5.773 1 96.38 250 ASP A O 1
ATOM 1963 N N . TYR A 1 251 ? 17.797 12.836 5.41 1 96.88 251 TYR A N 1
ATOM 1964 C CA . TYR A 1 251 ? 18.094 12.281 4.094 1 96.88 251 TYR A CA 1
ATOM 1965 C C . TYR A 1 251 ? 19.328 11.375 4.148 1 96.88 251 TYR A C 1
ATOM 1967 O O . TYR A 1 251 ? 20.281 11.656 4.875 1 96.88 251 TYR A O 1
ATOM 1975 N N . TYR A 1 252 ? 19.328 10.391 3.371 1 94.75 252 TYR A N 1
ATOM 1976 C CA . TYR A 1 252 ? 20.422 9.438 3.299 1 94.75 252 TYR A CA 1
ATOM 1977 C C . TYR A 1 252 ? 20.781 9.133 1.849 1 94.75 252 TYR A C 1
ATOM 1979 O O . TYR A 1 252 ? 20 9.406 0.938 1 94.75 252 TYR A O 1
ATOM 1987 N N . GLY A 1 253 ? 21.984 8.578 1.619 1 91.75 253 GLY A N 1
ATOM 1988 C CA . GLY A 1 253 ? 22.438 8.227 0.281 1 91.75 253 GLY A CA 1
ATOM 1989 C C . GLY A 1 253 ? 22.594 9.43 -0.629 1 91.75 253 GLY A C 1
ATOM 1990 O O . GLY A 1 253 ? 23 10.508 -0.183 1 91.75 253 GLY A O 1
ATOM 1991 N N . ILE A 1 254 ? 22.266 9.242 -1.876 1 92.56 254 ILE A N 1
ATOM 1992 C CA . ILE A 1 254 ? 22.469 10.273 -2.883 1 92.56 254 ILE A CA 1
ATOM 1993 C C . ILE A 1 254 ? 21.531 11.453 -2.613 1 92.56 254 ILE A C 1
ATOM 1995 O O . ILE A 1 254 ? 21.844 12.594 -2.961 1 92.56 254 ILE A O 1
ATOM 1999 N N . SER A 1 255 ? 20.406 11.133 -2.002 1 95.06 255 SER A N 1
ATOM 2000 C CA . SER A 1 255 ? 19.422 12.172 -1.751 1 95.06 255 SER A CA 1
ATOM 2001 C C . SER A 1 255 ? 19.938 13.203 -0.753 1 95.06 255 SER A C 1
ATOM 2003 O O . SER A 1 255 ? 19.391 14.297 -0.646 1 95.06 255 SER A O 1
ATOM 2005 N N . SER A 1 256 ? 20.906 12.844 0.052 1 95.12 256 SER A N 1
ATOM 2006 C CA . SER A 1 256 ? 21.5 13.789 0.993 1 95.12 256 SER A CA 1
ATOM 2007 C C . SER A 1 256 ? 22.172 14.945 0.263 1 95.12 256 SER A C 1
ATOM 2009 O O . SER A 1 256 ? 22.422 16 0.852 1 95.12 256 SER A O 1
ATOM 2011 N N . THR A 1 257 ? 22.453 14.734 -1.009 1 95.19 257 THR A N 1
ATOM 2012 C CA . THR A 1 257 ? 23.172 15.742 -1.781 1 95.19 257 THR A CA 1
ATOM 2013 C C . THR A 1 257 ? 22.188 16.562 -2.627 1 95.19 257 THR A C 1
ATOM 2015 O O . THR A 1 257 ? 22.594 17.5 -3.307 1 95.19 257 THR A O 1
ATOM 2018 N N . TRP A 1 258 ? 20.938 16.172 -2.65 1 96.19 258 TRP A N 1
ATOM 2019 C CA . TRP A 1 258 ? 19.953 16.906 -3.428 1 96.19 258 TRP A CA 1
ATOM 2020 C C . TRP A 1 258 ? 19.812 18.344 -2.922 1 96.19 258 TRP A C 1
ATOM 2022 O O . TRP A 1 258 ? 19.859 18.594 -1.714 1 96.19 258 TRP A O 1
ATOM 2032 N N . ASP A 1 259 ? 19.672 19.266 -3.795 1 96.44 259 ASP A N 1
ATOM 2033 C CA . ASP A 1 259 ? 19.328 20.609 -3.352 1 96.44 259 ASP A CA 1
ATOM 2034 C C . ASP A 1 259 ? 17.875 20.672 -2.865 1 96.44 259 ASP A C 1
ATOM 2036 O O . ASP A 1 259 ? 17.094 19.75 -3.115 1 96.44 259 ASP A O 1
ATOM 2040 N N . PRO A 1 260 ? 17.547 21.734 -2.174 1 96.62 260 PRO A N 1
ATOM 2041 C CA . PRO A 1 260 ? 16.203 21.828 -1.573 1 96.62 260 PRO A CA 1
ATOM 2042 C C . PRO A 1 260 ? 15.086 21.75 -2.607 1 96.62 260 PRO A C 1
ATOM 2044 O O . PRO A 1 260 ? 14.047 21.141 -2.346 1 96.62 260 PRO A O 1
ATOM 2047 N N . CYS A 1 261 ? 15.273 22.297 -3.736 1 97.25 261 CYS A N 1
ATOM 2048 C CA . CYS A 1 261 ? 14.258 22.266 -4.785 1 97.25 261 CYS A CA 1
ATOM 2049 C C . CYS A 1 261 ? 13.992 20.828 -5.238 1 97.25 261 CYS A C 1
ATOM 2051 O O . CYS A 1 261 ? 12.836 20.422 -5.359 1 97.25 261 CYS A O 1
ATOM 2053 N N . GLN A 1 262 ? 15.062 20.156 -5.461 1 96.88 262 GLN A N 1
ATOM 2054 C CA . GLN A 1 262 ? 14.938 18.766 -5.875 1 96.88 262 GLN A CA 1
ATOM 2055 C C . GLN A 1 262 ? 14.25 17.922 -4.801 1 96.88 262 GLN A C 1
ATOM 2057 O O . GLN A 1 262 ? 13.406 17.078 -5.109 1 96.88 262 GLN A O 1
ATOM 2062 N N . ARG A 1 263 ? 14.602 18.109 -3.568 1 97.88 263 ARG A N 1
ATOM 2063 C CA . ARG A 1 263 ? 13.969 17.422 -2.447 1 97.88 263 ARG A CA 1
ATOM 2064 C C . ARG A 1 263 ? 12.469 17.656 -2.436 1 97.88 263 ARG A C 1
ATOM 2066 O O . ARG A 1 263 ? 11.688 16.703 -2.334 1 97.88 263 ARG A O 1
ATOM 2073 N N . ARG A 1 264 ? 12.078 18.875 -2.596 1 98.19 264 ARG A N 1
ATOM 2074 C CA . ARG A 1 264 ? 10.664 19.25 -2.566 1 98.19 264 ARG A CA 1
ATOM 2075 C C . ARG A 1 264 ? 9.938 18.703 -3.795 1 98.19 264 ARG A C 1
ATOM 2077 O O . ARG A 1 264 ? 8.773 18.312 -3.707 1 98.19 264 ARG A O 1
ATOM 2084 N N . ARG A 1 265 ? 10.594 18.641 -4.918 1 98.06 265 ARG A N 1
ATOM 2085 C CA . ARG A 1 265 ? 10.008 18.078 -6.129 1 98.06 265 ARG A CA 1
ATOM 2086 C C . ARG A 1 265 ? 9.766 16.578 -5.977 1 98.06 265 ARG A C 1
ATOM 2088 O O . ARG A 1 265 ? 8.695 16.078 -6.332 1 98.06 265 ARG A O 1
ATOM 2095 N N . VAL A 1 266 ? 10.758 15.922 -5.492 1 98.44 266 VAL A N 1
ATOM 2096 C CA . VAL A 1 266 ? 10.617 14.492 -5.262 1 98.44 266 VAL A CA 1
ATOM 2097 C C . VAL A 1 266 ? 9.523 14.234 -4.223 1 98.44 266 VAL A C 1
ATOM 2099 O O . VAL A 1 266 ? 8.688 13.352 -4.395 1 98.44 266 VAL A O 1
ATOM 2102 N N . GLY A 1 267 ? 9.555 15.016 -3.143 1 98.75 267 GLY A N 1
ATOM 2103 C CA . GLY A 1 267 ? 8.508 14.906 -2.139 1 98.75 267 GLY A CA 1
ATOM 2104 C C . GLY A 1 267 ? 7.109 15.078 -2.711 1 98.75 267 GLY A C 1
ATOM 2105 O O . GLY A 1 267 ? 6.188 14.352 -2.344 1 98.75 267 GLY A O 1
ATOM 2106 N N . THR A 1 268 ? 6.973 16.031 -3.586 1 98.81 268 THR A N 1
ATOM 2107 C CA . THR A 1 268 ? 5.695 16.281 -4.246 1 98.81 268 THR A CA 1
ATOM 2108 C C . THR A 1 268 ? 5.258 15.07 -5.059 1 98.81 268 THR A C 1
ATOM 2110 O O . THR A 1 268 ? 4.09 14.672 -5.012 1 98.81 268 THR A O 1
ATOM 2113 N N . PHE A 1 269 ? 6.152 14.555 -5.754 1 98.75 269 PHE A N 1
ATOM 2114 C CA . PHE A 1 269 ? 5.883 13.375 -6.562 1 98.75 269 PHE A CA 1
ATOM 2115 C C . PHE A 1 269 ? 5.477 12.195 -5.68 1 98.75 269 PHE A C 1
ATOM 2117 O O . PHE A 1 269 ? 4.555 11.453 -6.016 1 98.75 269 PHE A O 1
ATOM 2124 N N . LEU A 1 270 ? 6.184 11.992 -4.578 1 98.81 270 LEU A N 1
ATOM 2125 C CA . LEU A 1 270 ? 5.867 10.914 -3.652 1 98.81 270 LEU A CA 1
ATOM 2126 C C . LEU A 1 270 ? 4.465 11.086 -3.078 1 98.81 270 LEU A C 1
ATOM 2128 O O . LEU A 1 270 ? 3.752 10.102 -2.869 1 98.81 270 LEU A O 1
ATOM 2132 N N . LEU A 1 271 ? 4.07 12.305 -2.791 1 98.88 271 LEU A N 1
ATOM 2133 C CA . LEU A 1 271 ? 2.717 12.57 -2.312 1 98.88 271 LEU A CA 1
ATOM 2134 C C . LEU A 1 271 ? 1.685 12.211 -3.375 1 98.88 271 LEU A C 1
ATOM 2136 O O . LEU A 1 271 ? 0.617 11.68 -3.057 1 98.88 271 LEU A O 1
ATOM 2140 N N . LEU A 1 272 ? 1.987 12.523 -4.594 1 98.81 272 LEU A N 1
ATOM 2141 C CA . LEU A 1 272 ? 1.093 12.148 -5.684 1 98.81 272 LEU A CA 1
ATOM 2142 C C . LEU A 1 272 ? 0.944 10.633 -5.773 1 98.81 272 LEU A C 1
ATOM 2144 O O . LEU A 1 272 ? -0.169 10.125 -5.914 1 98.81 272 LEU A O 1
ATOM 2148 N N . LYS A 1 273 ? 2.062 9.945 -5.711 1 98.75 273 LYS A N 1
ATOM 2149 C CA . LYS A 1 273 ? 2.025 8.484 -5.703 1 98.75 273 LYS A CA 1
ATOM 2150 C C . LYS A 1 273 ? 1.208 7.961 -4.523 1 98.75 273 LYS A C 1
ATOM 2152 O O . LYS A 1 273 ? 0.433 7.016 -4.672 1 98.75 273 LYS A O 1
ATOM 2157 N N . ALA A 1 274 ? 1.422 8.586 -3.377 1 98.88 274 ALA A N 1
ATOM 2158 C CA . ALA A 1 274 ? 0.688 8.188 -2.178 1 98.88 274 ALA A CA 1
ATOM 2159 C C . ALA A 1 274 ? -0.817 8.32 -2.389 1 98.88 274 ALA A C 1
ATOM 2161 O O . ALA A 1 274 ? -1.583 7.434 -1.999 1 98.88 274 ALA A O 1
ATOM 2162 N N . MET A 1 275 ? -1.224 9.422 -2.963 1 98.88 275 MET A N 1
ATOM 2163 C CA . MET A 1 275 ? -2.643 9.594 -3.26 1 98.88 275 MET A CA 1
ATOM 2164 C C . MET A 1 275 ? -3.143 8.492 -4.188 1 98.88 275 MET A C 1
ATOM 2166 O O . MET A 1 275 ? -4.195 7.898 -3.943 1 98.88 275 MET A O 1
ATOM 2170 N N . ARG A 1 276 ? -2.393 8.234 -5.219 1 98.62 276 ARG A N 1
ATOM 2171 C CA . ARG A 1 276 ? -2.805 7.234 -6.199 1 98.62 276 ARG A CA 1
ATOM 2172 C C . ARG A 1 276 ? -2.877 5.848 -5.57 1 98.62 276 ARG A C 1
ATOM 2174 O O . ARG A 1 276 ? -3.754 5.051 -5.91 1 98.62 276 ARG A O 1
ATOM 2181 N N . ILE A 1 277 ? -1.993 5.566 -4.691 1 98.75 277 ILE A N 1
ATOM 2182 C CA . ILE A 1 277 ? -2.057 4.316 -3.945 1 98.75 277 ILE A CA 1
ATOM 2183 C C . ILE A 1 277 ? -3.334 4.277 -3.109 1 98.75 277 ILE A C 1
ATOM 2185 O O . ILE A 1 277 ? -4.059 3.281 -3.115 1 98.75 277 ILE A O 1
ATOM 2189 N N . LEU A 1 278 ? -3.605 5.367 -2.42 1 98.75 278 LEU A N 1
ATOM 2190 C CA . LEU A 1 278 ? -4.816 5.441 -1.605 1 98.75 278 LEU A CA 1
ATOM 2191 C C . LEU A 1 278 ? -6.055 5.168 -2.449 1 98.75 278 LEU A C 1
ATOM 2193 O O . LEU A 1 278 ? -6.973 4.477 -2.006 1 98.75 278 LEU A O 1
ATOM 2197 N N . LEU A 1 279 ? -6.082 5.703 -3.627 1 98.31 279 LEU A N 1
ATOM 2198 C CA . LEU A 1 279 ? -7.258 5.594 -4.488 1 98.31 279 LEU A CA 1
ATOM 2199 C C . LEU A 1 279 ? -7.527 4.141 -4.855 1 98.31 279 LEU A C 1
ATOM 2201 O O . LEU A 1 279 ? -8.68 3.75 -5.055 1 98.31 279 LEU A O 1
ATOM 2205 N N . HIS A 1 280 ? -6.5 3.336 -4.906 1 97.94 280 HIS A N 1
ATOM 2206 C CA . HIS A 1 280 ? -6.68 1.925 -5.234 1 97.94 280 HIS A CA 1
ATOM 2207 C C . HIS A 1 280 ? -6.785 1.077 -3.969 1 97.94 280 HIS A C 1
ATOM 2209 O O . HIS A 1 280 ? -7.512 0.082 -3.943 1 97.94 280 HIS A O 1
ATOM 2215 N N . GLU A 1 281 ? -6.121 1.469 -2.939 1 97.5 281 GLU A N 1
ATOM 2216 C CA . GLU A 1 281 ? -6.129 0.791 -1.647 1 97.5 281 GLU A CA 1
ATOM 2217 C C . GLU A 1 281 ? -7.496 0.895 -0.978 1 97.5 281 GLU A C 1
ATOM 2219 O O . GLU A 1 281 ? -7.949 -0.052 -0.331 1 97.5 281 GLU A O 1
ATOM 2224 N N . GLY A 1 282 ? -8.086 2.023 -1.144 1 95.88 282 GLY A N 1
ATOM 2225 C CA . GLY A 1 282 ? -9.289 2.346 -0.392 1 95.88 282 GLY A CA 1
ATOM 2226 C C . GLY A 1 282 ? -9 3.061 0.915 1 95.88 282 GLY A C 1
ATOM 2227 O O . GLY A 1 282 ? -7.895 2.975 1.445 1 95.88 282 GLY A O 1
ATOM 2228 N N . GLU A 1 283 ? -9.922 3.754 1.318 1 95.75 283 GLU A N 1
ATOM 2229 C CA . GLU A 1 283 ? -9.797 4.48 2.578 1 95.75 283 GLU A CA 1
ATOM 2230 C C . GLU A 1 283 ? -10.383 3.68 3.736 1 95.75 283 GLU A C 1
ATOM 2232 O O . GLU A 1 283 ? -11.555 3.297 3.701 1 95.75 283 GLU A O 1
ATOM 2237 N N . ARG A 1 284 ? -9.586 3.385 4.703 1 93.31 284 ARG A N 1
ATOM 2238 C CA . ARG A 1 284 ? -10.008 2.666 5.898 1 93.31 284 ARG A CA 1
ATOM 2239 C C . ARG A 1 284 ? -9.82 3.52 7.148 1 93.31 284 ARG A C 1
ATOM 2241 O O . ARG A 1 284 ? -8.719 4 7.414 1 93.31 284 ARG A O 1
ATOM 2248 N N . GLN A 1 285 ? -10.852 3.605 7.84 1 93.62 285 GLN A N 1
ATOM 2249 C CA . GLN A 1 285 ? -10.805 4.395 9.062 1 93.62 285 GLN A CA 1
ATOM 2250 C C . GLN A 1 285 ? -10.523 3.512 10.281 1 93.62 285 GLN A C 1
ATOM 2252 O O . GLN A 1 285 ? -11.047 2.402 10.383 1 93.62 285 GLN A O 1
ATOM 2257 N N . LEU A 1 286 ? -9.711 3.982 11.156 1 93.25 286 LEU A N 1
ATOM 2258 C CA . LEU A 1 286 ? -9.32 3.266 12.367 1 93.25 286 LEU A CA 1
ATOM 2259 C C . LEU A 1 286 ? -9.883 3.957 13.609 1 93.25 286 LEU A C 1
ATOM 2261 O O . LEU A 1 286 ? -9.484 5.082 13.93 1 93.25 286 LEU A O 1
ATOM 2265 N N . TRP A 1 287 ? -10.75 3.305 14.211 1 91.94 287 TRP A N 1
ATOM 2266 C CA . TRP A 1 287 ? -11.312 3.744 15.484 1 91.94 287 TRP A CA 1
ATOM 2267 C C . TRP A 1 287 ? -10.602 3.08 16.656 1 91.94 287 TRP A C 1
ATOM 2269 O O . TRP A 1 287 ? -9.914 2.07 16.484 1 91.94 287 TRP A O 1
ATOM 2279 N N . PRO A 1 288 ? -10.758 3.68 17.828 1 88.5 288 PRO A N 1
ATOM 2280 C CA . PRO A 1 288 ? -10.148 3.041 19 1 88.5 288 PRO A CA 1
ATOM 2281 C C . PRO A 1 288 ? -10.531 1.569 19.141 1 88.5 288 PRO A C 1
ATOM 2283 O O . PRO A 1 288 ? -9.695 0.743 19.516 1 88.5 288 PRO A O 1
ATOM 2286 N N . ALA A 1 289 ? -11.703 1.187 18.734 1 84.62 289 ALA A N 1
ATOM 2287 C CA . ALA A 1 289 ? -12.211 -0.175 18.875 1 84.62 289 ALA A CA 1
ATOM 2288 C C . ALA A 1 289 ? -11.469 -1.133 17.953 1 84.62 289 ALA A C 1
ATOM 2290 O O . ALA A 1 289 ? -11.508 -2.35 18.141 1 84.62 289 ALA A O 1
ATOM 2291 N N . ASN A 1 290 ? -10.797 -0.605 16.922 1 85.75 290 ASN A N 1
ATOM 2292 C CA . ASN A 1 290 ? -10.078 -1.42 15.945 1 85.75 290 ASN A CA 1
ATOM 2293 C C . ASN A 1 290 ? -8.648 -1.7 16.391 1 85.75 290 ASN A C 1
ATOM 2295 O O . ASN A 1 290 ? -7.898 -2.381 15.68 1 85.75 290 ASN A O 1
ATOM 2299 N N . LEU A 1 291 ? -8.25 -1.139 17.469 1 83 291 LEU A N 1
ATOM 2300 C CA . LEU A 1 291 ? -6.848 -1.167 17.844 1 83 291 LEU A CA 1
ATOM 2301 C C . LEU A 1 291 ? -6.617 -2.139 19 1 83 291 LEU A C 1
ATOM 2303 O O . LEU A 1 291 ? -7.516 -2.365 19.812 1 83 291 LEU A O 1
ATOM 2307 N N . MET B 1 1 ? 8.914 -10.742 -34.75 1 22.86 1 MET B N 1
ATOM 2308 C CA . MET B 1 1 ? 10.227 -10.117 -34.906 1 22.86 1 MET B CA 1
ATOM 2309 C C . MET B 1 1 ? 11 -10.133 -33.594 1 22.86 1 MET B C 1
ATOM 2311 O O . MET B 1 1 ? 10.461 -9.766 -32.562 1 22.86 1 MET B O 1
ATOM 2315 N N . ASN B 1 2 ? 11.922 -11.117 -33.5 1 25.45 2 ASN B N 1
ATOM 2316 C CA . ASN B 1 2 ? 12.742 -11.562 -32.375 1 25.45 2 ASN B CA 1
ATOM 2317 C C . ASN B 1 2 ? 13.516 -10.398 -31.75 1 25.45 2 ASN B C 1
ATOM 2319 O O . ASN B 1 2 ? 14.484 -9.906 -32.344 1 25.45 2 ASN B O 1
ATOM 2323 N N . ILE B 1 3 ? 12.688 -9.539 -31.219 1 32.62 3 ILE B N 1
ATOM 2324 C CA . ILE B 1 3 ? 13.125 -8.164 -31.016 1 32.62 3 ILE B CA 1
ATOM 2325 C C . ILE B 1 3 ? 14.234 -8.117 -29.953 1 32.62 3 ILE B C 1
ATOM 2327 O O . ILE B 1 3 ? 14.594 -7.047 -29.469 1 32.62 3 ILE B O 1
ATOM 2331 N N . PHE B 1 4 ? 14.469 -9.281 -29.328 1 34.69 4 PHE B N 1
ATOM 2332 C CA . PHE B 1 4 ? 15.484 -9.102 -28.312 1 34.69 4 PH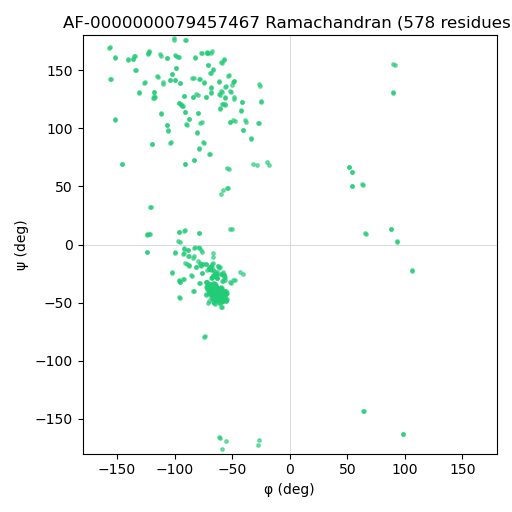E B CA 1
ATOM 2333 C C . PHE B 1 4 ? 16.875 -9.008 -28.938 1 34.69 4 PHE B C 1
ATOM 2335 O O . PHE B 1 4 ? 17.25 -9.836 -29.766 1 34.69 4 PHE B O 1
ATOM 2342 N N . PRO B 1 5 ? 17.453 -7.902 -29.016 1 35.16 5 PRO B N 1
ATOM 2343 C CA . PRO B 1 5 ? 18.734 -7.746 -29.719 1 35.16 5 PRO B CA 1
ATOM 2344 C C . PRO B 1 5 ? 19.797 -8.742 -29.25 1 35.16 5 PRO B C 1
ATOM 2346 O O . PRO B 1 5 ? 19.891 -9.039 -28.047 1 35.16 5 PRO B O 1
ATOM 2349 N N . THR B 1 6 ? 20.109 -9.781 -30.047 1 36.75 6 THR B N 1
ATOM 2350 C CA . THR B 1 6 ? 21.125 -10.812 -29.859 1 36.75 6 THR B CA 1
ATOM 2351 C C . THR B 1 6 ? 22.469 -10.18 -29.547 1 36.75 6 THR B C 1
ATOM 2353 O O . THR B 1 6 ? 22.75 -9.055 -29.969 1 36.75 6 THR B O 1
ATOM 2356 N N . VAL B 1 7 ? 23.125 -10.609 -28.578 1 39.88 7 VAL B N 1
ATOM 2357 C CA . VAL B 1 7 ? 24.5 -10.227 -28.266 1 39.88 7 VAL B CA 1
ATOM 2358 C C . VAL B 1 7 ? 25.328 -10.188 -29.547 1 39.88 7 VAL B C 1
ATOM 2360 O O . VAL B 1 7 ? 25.25 -11.094 -30.375 1 39.88 7 VAL B O 1
ATOM 2363 N N . PRO B 1 8 ? 25.828 -9.008 -29.953 1 39.88 8 PRO B N 1
ATOM 2364 C CA . PRO B 1 8 ? 26.625 -9.016 -31.188 1 39.88 8 PRO B CA 1
ATOM 2365 C C . PRO B 1 8 ? 27.688 -10.117 -31.188 1 39.88 8 PRO B C 1
ATOM 2367 O O . PRO B 1 8 ? 28.25 -10.445 -30.141 1 39.88 8 PRO B O 1
ATOM 2370 N N . ALA B 1 9 ? 27.781 -11.039 -32.188 1 43.81 9 ALA B N 1
ATOM 2371 C CA . ALA B 1 9 ? 28.656 -12.18 -32.438 1 43.81 9 ALA B CA 1
ATOM 2372 C C . ALA B 1 9 ? 30.109 -11.859 -32.062 1 43.81 9 ALA B C 1
ATOM 2374 O O . ALA B 1 9 ? 30.875 -12.758 -31.672 1 43.81 9 ALA B O 1
ATOM 2375 N N . ARG B 1 10 ? 30.375 -10.547 -32.125 1 43.75 10 ARG B N 1
ATOM 2376 C CA . ARG B 1 10 ? 31.781 -10.195 -31.953 1 43.75 10 ARG B CA 1
ATOM 2377 C C . ARG B 1 10 ? 32.25 -10.43 -30.516 1 43.75 10 ARG B C 1
ATOM 2379 O O . ARG B 1 10 ? 33.438 -10.461 -30.25 1 43.75 10 ARG B O 1
ATOM 2386 N N . LEU B 1 11 ? 31.234 -10.461 -29.594 1 40.94 11 LEU B N 1
ATOM 2387 C CA . LEU B 1 11 ? 31.656 -10.625 -28.203 1 40.94 11 LEU B CA 1
ATOM 2388 C C . LEU B 1 11 ? 31.859 -12.102 -27.875 1 40.94 11 LEU B C 1
ATOM 2390 O O . LEU B 1 11 ? 32.281 -12.438 -26.766 1 40.94 11 LEU B O 1
ATOM 2394 N N . LYS B 1 12 ? 31.453 -13.102 -28.703 1 39.59 12 LYS B N 1
ATOM 2395 C CA . LYS B 1 12 ? 31.656 -14.516 -28.406 1 39.59 12 LYS B CA 1
ATOM 2396 C C . LYS B 1 12 ? 33.125 -14.898 -28.5 1 39.59 12 LYS B C 1
ATOM 2398 O O . LYS B 1 12 ? 33.594 -15.766 -27.766 1 39.59 12 LYS B O 1
ATOM 2403 N N . GLY B 1 13 ? 33.875 -14.5 -29.641 1 35.94 13 GLY B N 1
ATOM 2404 C CA . GLY B 1 13 ? 35.094 -15.164 -30.047 1 35.94 13 GLY B CA 1
ATOM 2405 C C . GLY B 1 13 ? 36.344 -14.523 -29.453 1 35.94 13 GLY B C 1
ATOM 2406 O O . GLY B 1 13 ? 37.438 -14.648 -30.016 1 35.94 13 GLY B O 1
ATOM 2407 N N . VAL B 1 14 ? 36.25 -13.609 -28.469 1 34.28 14 VAL B N 1
ATOM 2408 C CA . VAL B 1 14 ? 37.562 -12.992 -28.25 1 34.28 14 VAL B CA 1
ATOM 2409 C C . VAL B 1 14 ? 38.531 -14 -27.625 1 34.28 14 VAL B C 1
ATOM 2411 O O . VAL B 1 14 ? 38.312 -14.453 -26.5 1 34.28 14 VAL B O 1
ATOM 2414 N N . SER B 1 15 ? 39.062 -14.906 -28.453 1 30.42 15 SER B N 1
ATOM 2415 C CA . SER B 1 15 ? 40.219 -15.672 -28.047 1 30.42 15 SER B CA 1
ATOM 2416 C C . SER B 1 15 ? 41.312 -14.766 -27.516 1 30.42 15 SER B C 1
ATOM 2418 O O . SER B 1 15 ? 41.406 -13.594 -27.891 1 30.42 15 SER B O 1
ATOM 2420 N N . THR B 1 16 ? 42 -15.117 -26.406 1 32.84 16 THR B N 1
ATOM 2421 C CA . THR B 1 16 ? 43.062 -14.547 -25.609 1 32.84 16 THR B CA 1
ATOM 2422 C C . THR B 1 16 ? 44.25 -14.125 -26.484 1 32.84 16 THR B C 1
ATOM 2424 O O . THR B 1 16 ? 45.344 -13.875 -26 1 32.84 16 THR B O 1
ATOM 2427 N N . GLY B 1 17 ? 44.062 -14.055 -27.875 1 30.42 17 GLY B N 1
ATOM 2428 C CA . GLY B 1 17 ? 45.375 -13.781 -28.484 1 30.42 17 GLY B CA 1
ATOM 2429 C C . GLY B 1 17 ? 45.906 -12.406 -28.141 1 30.42 17 GLY B C 1
ATOM 2430 O O . GLY B 1 17 ? 45.156 -11.516 -27.75 1 30.42 17 GLY B O 1
ATOM 2431 N N . GLU B 1 18 ? 47.312 -12.25 -28.109 1 31.69 18 GLU B N 1
ATOM 2432 C CA . GLU B 1 18 ? 48.281 -11.195 -27.812 1 31.69 18 GLU B CA 1
ATOM 2433 C C . GLU B 1 18 ? 48 -9.953 -28.656 1 31.69 18 GLU B C 1
ATOM 2435 O O . GLU B 1 18 ? 48.406 -9.898 -29.828 1 31.69 18 GLU B O 1
ATOM 2440 N N . VAL B 1 19 ? 46.75 -9.422 -28.75 1 33.28 19 VAL B N 1
ATOM 2441 C CA . VAL B 1 19 ? 46.594 -8.305 -29.672 1 33.28 19 VAL B CA 1
ATOM 2442 C C . VAL B 1 19 ? 47.469 -7.141 -29.25 1 33.28 19 VAL B C 1
ATOM 2444 O O . VAL B 1 19 ? 47.688 -6.926 -28.047 1 33.28 19 VAL B O 1
ATOM 2447 N N . GLY B 1 20 ? 48.25 -6.609 -30.219 1 30.77 20 GLY B N 1
ATOM 2448 C CA . GLY B 1 20 ? 49.156 -5.473 -30.203 1 30.77 20 GLY B CA 1
ATOM 2449 C C . GLY B 1 20 ? 48.531 -4.23 -29.594 1 30.77 20 GLY B C 1
ATOM 2450 O O . GLY B 1 20 ? 47.312 -4.09 -29.562 1 30.77 20 GLY B O 1
ATOM 2451 N N . ARG B 1 21 ? 49.312 -3.395 -28.766 1 36.16 21 ARG B N 1
ATOM 2452 C CA . ARG B 1 21 ? 49.188 -2.359 -27.75 1 36.16 21 ARG B CA 1
ATOM 2453 C C . ARG B 1 21 ? 48.344 -1.187 -28.281 1 36.16 21 ARG B C 1
ATOM 2455 O O . ARG B 1 21 ? 47.969 -0.296 -27.516 1 36.16 21 ARG B O 1
ATOM 2462 N N . GLY B 1 22 ? 48.375 -0.983 -29.656 1 37 22 GLY B N 1
ATOM 2463 C CA . GLY B 1 22 ? 48.031 0.403 -29.938 1 37 22 GLY B CA 1
ATOM 2464 C C . GLY B 1 22 ? 46.562 0.704 -29.75 1 37 22 GLY B C 1
ATOM 2465 O O . GLY B 1 22 ? 46.219 1.692 -29.109 1 37 22 GLY B O 1
ATOM 2466 N N . ASP B 1 23 ? 45.688 0.327 -30.734 1 40.41 23 ASP B N 1
ATOM 2467 C CA . ASP B 1 23 ? 44.312 0.767 -30.969 1 40.41 23 ASP B CA 1
ATOM 2468 C C . ASP B 1 23 ? 43.344 0.055 -30.031 1 40.41 23 ASP B C 1
ATOM 2470 O O . ASP B 1 23 ? 42.125 0.017 -30.281 1 40.41 23 ASP B O 1
ATOM 2474 N N . GLY B 1 24 ? 43.844 -0.667 -29.031 1 44.31 24 GLY B N 1
ATOM 2475 C CA . GLY B 1 24 ? 43.156 -1.518 -28.078 1 44.31 24 GLY B CA 1
ATOM 2476 C C . GLY B 1 24 ? 42.188 -0.751 -27.188 1 44.31 24 GLY B C 1
ATOM 2477 O O . GLY B 1 24 ? 41.312 -1.342 -26.562 1 44.31 24 GLY B O 1
ATOM 2478 N N . ASP B 1 25 ? 42.562 0.506 -27 1 54.09 25 ASP B N 1
ATOM 2479 C CA . ASP B 1 25 ? 41.781 1.26 -26.031 1 54.09 25 ASP B CA 1
ATOM 2480 C C . ASP B 1 25 ? 40.375 1.555 -26.562 1 54.09 25 ASP B C 1
ATOM 2482 O O . ASP B 1 25 ? 39.406 1.562 -25.797 1 54.09 25 ASP B O 1
ATOM 2486 N N . SER B 1 26 ? 40.312 1.8 -27.922 1 57.72 26 SER B N 1
ATOM 2487 C CA . SER B 1 26 ? 39 2.15 -28.469 1 57.72 26 SER B CA 1
ATOM 2488 C C . SER B 1 26 ? 38.094 0.94 -28.5 1 57.72 26 SER B C 1
ATOM 2490 O O . SER B 1 26 ? 36.906 1.058 -28.203 1 57.72 26 SER B O 1
ATOM 2492 N N . GLU B 1 27 ? 38.625 -0.204 -28.922 1 56.47 27 GLU B N 1
ATOM 2493 C CA . GLU B 1 27 ? 37.812 -1.404 -29 1 56.47 27 GLU B CA 1
ATOM 2494 C C . GLU B 1 27 ? 37.375 -1.863 -27.609 1 56.47 27 GLU B C 1
ATOM 2496 O O . GLU B 1 27 ? 36.219 -2.307 -27.422 1 56.47 27 GLU B O 1
ATOM 2501 N N . ASP B 1 28 ? 38.188 -1.65 -26.656 1 62.97 28 ASP B N 1
ATOM 2502 C CA . ASP B 1 28 ? 37.875 -2.021 -25.281 1 62.97 28 ASP B CA 1
ATOM 2503 C C . ASP B 1 28 ? 36.812 -1.11 -24.688 1 62.97 28 ASP B C 1
ATOM 2505 O O . ASP B 1 28 ? 35.938 -1.567 -23.953 1 62.97 28 ASP B O 1
ATOM 2509 N N . SER B 1 29 ? 36.938 0.137 -25.141 1 64.38 29 SER B N 1
ATOM 2510 C CA . SER B 1 29 ? 35.938 1.093 -24.688 1 64.38 29 SER B CA 1
ATOM 2511 C C . SER B 1 29 ? 34.562 0.797 -25.312 1 64.38 29 SER B C 1
ATOM 2513 O O . SER B 1 29 ? 33.531 0.863 -24.641 1 64.38 29 SER B O 1
ATOM 2515 N N . ILE B 1 30 ? 34.531 0.423 -26.578 1 62.19 30 ILE B N 1
ATOM 2516 C CA . ILE B 1 30 ? 33.281 0.089 -27.266 1 62.19 30 ILE B CA 1
ATOM 2517 C C . ILE B 1 30 ? 32.688 -1.173 -26.656 1 62.19 30 ILE B C 1
ATOM 2519 O O . ILE B 1 30 ? 31.469 -1.243 -26.453 1 62.19 30 ILE B O 1
ATOM 2523 N N . LEU B 1 31 ? 33.469 -2.139 -26.297 1 67.56 31 LEU B N 1
ATOM 2524 C CA . LEU B 1 31 ? 33 -3.377 -25.688 1 67.56 31 LEU B CA 1
ATOM 2525 C C . LEU B 1 31 ? 32.438 -3.115 -24.281 1 67.56 31 LEU B C 1
ATOM 2527 O O . LEU B 1 31 ? 31.422 -3.693 -23.891 1 67.56 31 LEU B O 1
ATOM 2531 N N . SER B 1 32 ? 33.094 -2.164 -23.641 1 72.69 32 SER B N 1
ATOM 2532 C CA . SER B 1 32 ? 32.594 -1.79 -22.312 1 72.69 32 SER B CA 1
ATOM 2533 C C . SER B 1 32 ? 31.25 -1.079 -22.406 1 72.69 32 SER B C 1
ATOM 2535 O O . SER B 1 32 ? 30.375 -1.296 -21.578 1 72.69 32 SER B O 1
ATOM 2537 N N . ASP B 1 33 ? 31.141 -0.24 -23.453 1 72.25 33 ASP B N 1
ATOM 2538 C CA . ASP B 1 33 ? 29.875 0.457 -23.656 1 72.25 33 ASP B CA 1
ATOM 2539 C C . ASP B 1 33 ? 28.781 -0.516 -24.078 1 72.25 33 ASP B C 1
ATOM 2541 O O . ASP B 1 33 ? 27.625 -0.394 -23.641 1 72.25 33 ASP B O 1
ATOM 2545 N N . GLU B 1 34 ? 29.062 -1.43 -24.875 1 71.38 34 GLU B N 1
ATOM 2546 C CA . GLU B 1 34 ? 28.125 -2.455 -25.297 1 71.38 34 GLU B CA 1
ATOM 2547 C C . GLU B 1 34 ? 27.719 -3.355 -24.141 1 71.38 34 GLU B C 1
ATOM 2549 O O . GLU B 1 34 ? 26.547 -3.723 -24 1 71.38 34 GLU B O 1
ATOM 2554 N N . LEU B 1 35 ? 28.578 -3.691 -23.328 1 72.56 35 LEU B N 1
ATOM 2555 C CA . LEU B 1 35 ? 28.328 -4.473 -22.125 1 72.56 35 LEU B CA 1
ATOM 2556 C C . LEU B 1 35 ? 27.422 -3.711 -21.156 1 72.56 35 LEU B C 1
ATOM 2558 O O . LEU B 1 35 ? 26.484 -4.281 -20.594 1 72.56 35 LEU B O 1
ATOM 2562 N N . ARG B 1 36 ? 27.781 -2.432 -21.062 1 71.69 36 ARG B N 1
ATOM 2563 C CA . ARG B 1 36 ? 26.938 -1.583 -20.219 1 71.69 36 ARG B CA 1
ATOM 2564 C C . ARG B 1 36 ? 25.516 -1.53 -20.766 1 71.69 36 ARG B C 1
ATOM 2566 O O . ARG B 1 36 ? 24.547 -1.689 -20.016 1 71.69 36 ARG B O 1
ATOM 2573 N N . LYS B 1 37 ? 25.328 -1.257 -22.016 1 71 37 LYS B N 1
ATOM 2574 C CA . LYS B 1 37 ? 24.016 -1.187 -22.625 1 71 37 LYS B CA 1
ATOM 2575 C C . LYS B 1 37 ? 23.266 -2.508 -22.484 1 71 37 LYS B C 1
ATOM 2577 O O . LYS B 1 37 ? 22.062 -2.518 -22.172 1 71 37 LYS B O 1
ATOM 2582 N N . ALA B 1 38 ? 23.922 -3.609 -22.625 1 66.31 38 ALA B N 1
ATOM 2583 C CA . ALA B 1 38 ? 23.312 -4.934 -22.516 1 66.31 38 ALA B CA 1
ATOM 2584 C C . ALA B 1 38 ? 22.875 -5.219 -21.094 1 66.31 38 ALA B C 1
ATOM 2586 O O . ALA B 1 38 ? 21.781 -5.762 -20.859 1 66.31 38 ALA B O 1
ATOM 2587 N N . LEU B 1 39 ? 23.641 -4.805 -20.188 1 67.25 39 LEU B N 1
ATOM 2588 C CA . LEU B 1 39 ? 23.344 -5.027 -18.781 1 67.25 39 LEU B CA 1
ATOM 2589 C C . LEU B 1 39 ? 22.172 -4.156 -18.344 1 67.25 39 LEU B C 1
ATOM 2591 O O . LEU B 1 39 ? 21.281 -4.613 -17.609 1 67.25 39 LEU B O 1
ATOM 2595 N N . VAL B 1 40 ? 22.203 -2.895 -18.906 1 66.31 40 VAL B N 1
ATOM 2596 C CA . VAL B 1 40 ? 21.094 -1.981 -18.594 1 66.31 40 VAL B CA 1
ATOM 2597 C C . VAL B 1 40 ? 19.797 -2.521 -19.188 1 66.31 40 VAL B C 1
ATOM 2599 O O . VAL B 1 40 ? 18.75 -2.441 -18.562 1 66.31 40 VAL B O 1
ATOM 2602 N N . LEU B 1 41 ? 19.922 -3.09 -20.344 1 62.16 41 LEU B N 1
ATOM 2603 C CA . LEU B 1 41 ? 18.766 -3.666 -21 1 62.16 41 LEU B CA 1
ATOM 2604 C C . LEU B 1 41 ? 18.203 -4.836 -20.203 1 62.16 41 LEU B C 1
ATOM 2606 O O . LEU B 1 41 ? 17 -5.098 -20.234 1 62.16 41 LEU B O 1
ATOM 2610 N N . HIS B 1 42 ? 18.984 -5.457 -19.422 1 60.03 42 HIS B N 1
ATOM 2611 C CA . HIS B 1 42 ? 18.562 -6.578 -18.594 1 60.03 42 HIS B CA 1
ATOM 2612 C C . HIS B 1 42 ? 18.219 -6.113 -17.172 1 60.03 42 HIS B C 1
ATOM 2614 O O . HIS B 1 42 ? 18.094 -6.938 -16.266 1 60.03 42 HIS B O 1
ATOM 2620 N N . GLY B 1 43 ? 18.156 -4.734 -17.094 1 57.47 43 GLY B N 1
ATOM 2621 C CA . GLY B 1 43 ? 17.672 -4.129 -15.867 1 57.47 43 GLY B CA 1
ATOM 2622 C C . GLY B 1 43 ? 18.766 -3.902 -14.844 1 57.47 43 GLY B C 1
ATOM 2623 O O . GLY B 1 43 ? 18.484 -3.662 -13.672 1 57.47 43 GLY B O 1
ATOM 2624 N N . GLU B 1 44 ? 20 -4.043 -15.375 1 61.44 44 GLU B N 1
ATOM 2625 C CA . GLU B 1 44 ? 21.109 -3.828 -14.453 1 61.44 44 GLU B CA 1
ATOM 2626 C C . GLU B 1 44 ? 21.703 -2.432 -14.617 1 61.44 44 GLU B C 1
ATOM 2628 O O . GLU B 1 44 ? 21.609 -1.831 -15.688 1 61.44 44 GLU B O 1
ATOM 2633 N N . THR B 1 45 ? 22.094 -1.752 -13.562 1 62.53 45 THR B N 1
ATOM 2634 C CA . THR B 1 45 ? 22.875 -0.521 -13.617 1 62.53 45 THR B CA 1
ATOM 2635 C C . THR B 1 45 ? 24.344 -0.789 -13.258 1 62.53 45 THR B C 1
ATOM 2637 O O . THR B 1 45 ? 24.734 -0.672 -12.094 1 62.53 45 THR B O 1
ATOM 2640 N N . PRO B 1 46 ? 25.125 -1.143 -14.297 1 62.59 46 PRO B N 1
ATOM 2641 C CA . PRO B 1 46 ? 26.516 -1.499 -14.008 1 62.59 46 PRO B CA 1
ATOM 2642 C C . PRO B 1 46 ? 27.344 -0.302 -13.555 1 62.59 46 PRO B C 1
ATOM 2644 O O . PRO B 1 46 ? 27.094 0.827 -13.984 1 62.59 46 PRO B O 1
ATOM 2647 N N . GLY B 1 47 ? 28.156 -0.426 -12.492 1 60.22 47 GLY B N 1
ATOM 2648 C CA . GLY B 1 47 ? 29.156 0.578 -12.156 1 60.22 47 GLY B CA 1
ATOM 2649 C C . GLY B 1 47 ? 30.188 0.783 -13.258 1 60.22 47 GLY B C 1
ATOM 2650 O O . GLY B 1 47 ? 30 0.329 -14.391 1 60.22 47 GLY B O 1
ATOM 2651 N N . PRO B 1 48 ? 31.344 1.448 -13.07 1 67.62 48 PRO B N 1
ATOM 2652 C CA . PRO B 1 48 ? 32.375 1.66 -14.102 1 67.62 48 PRO B CA 1
ATOM 2653 C C . PRO B 1 48 ? 32.938 0.352 -14.641 1 67.62 48 PRO B C 1
ATOM 2655 O O . PRO B 1 48 ? 33.25 -0.553 -13.867 1 67.62 48 PRO B O 1
ATOM 2658 N N . ILE B 1 49 ? 32.781 0.048 -15.883 1 69.38 49 ILE B N 1
ATOM 2659 C CA . ILE B 1 49 ? 33.344 -1.129 -16.547 1 69.38 49 ILE B CA 1
ATOM 2660 C C . ILE B 1 49 ? 34.812 -0.878 -16.906 1 69.38 49 ILE B C 1
ATOM 2662 O O . ILE B 1 49 ? 35.094 -0.057 -17.766 1 69.38 49 ILE B O 1
ATOM 2666 N N . THR B 1 50 ? 35.688 -1.331 -16.047 1 71.12 50 THR B N 1
ATOM 2667 C CA . THR B 1 50 ? 37.125 -1.229 -16.234 1 71.12 50 THR B CA 1
ATOM 2668 C C . THR B 1 50 ? 37.719 -2.551 -16.734 1 71.12 50 THR B C 1
ATOM 2670 O O . THR B 1 50 ? 36.969 -3.535 -16.891 1 71.12 50 THR B O 1
ATOM 2673 N N . SER B 1 51 ? 39 -2.699 -17.062 1 72.12 51 SER B N 1
ATOM 2674 C CA . SER B 1 51 ? 39.656 -3.893 -17.562 1 72.12 51 SER B CA 1
ATOM 2675 C C . SER B 1 51 ? 39.562 -5.047 -16.578 1 72.12 51 SER B C 1
ATOM 2677 O O . SER B 1 51 ? 39.531 -6.215 -16.969 1 72.12 51 SER B O 1
ATOM 2679 N N . THR B 1 52 ? 39.281 -4.684 -15.258 1 73.19 52 THR B N 1
ATOM 2680 C CA . THR B 1 52 ? 39.219 -5.727 -14.234 1 73.19 52 THR B CA 1
ATOM 2681 C C . THR B 1 52 ? 37.781 -6.18 -14 1 73.19 52 THR B C 1
ATOM 2683 O O . THR B 1 52 ? 37.531 -7.332 -13.648 1 73.19 52 THR B O 1
ATOM 2686 N N . THR B 1 53 ? 36.906 -5.246 -14.188 1 70.88 53 THR B N 1
ATOM 2687 C CA . THR B 1 53 ? 35.531 -5.617 -13.883 1 70.88 53 THR B CA 1
ATOM 2688 C C . THR B 1 53 ? 34.812 -6.148 -15.125 1 70.88 53 THR B C 1
ATOM 2690 O O . THR B 1 53 ? 33.719 -6.688 -15.039 1 70.88 53 THR B O 1
ATOM 2693 N N . LYS B 1 54 ? 35.406 -6.066 -16.188 1 73.44 54 LYS B N 1
ATOM 2694 C CA . LYS B 1 54 ? 34.812 -6.43 -17.484 1 73.44 54 LYS B CA 1
ATOM 2695 C C . LYS B 1 54 ? 34.5 -7.918 -17.531 1 73.44 54 LYS B C 1
ATOM 2697 O O . LYS B 1 54 ? 33.438 -8.312 -18.031 1 73.44 54 LYS B O 1
ATOM 2702 N N . SER B 1 55 ? 35.375 -8.68 -16.969 1 71.31 55 SER B N 1
ATOM 2703 C CA . SER B 1 55 ? 35.188 -10.125 -16.984 1 71.31 55 SER B CA 1
ATOM 2704 C C . SER B 1 55 ? 33.969 -10.523 -16.109 1 71.31 55 SER B C 1
ATOM 2706 O O . SER B 1 55 ? 33.188 -11.391 -16.484 1 71.31 55 SER B O 1
ATOM 2708 N N . LEU B 1 56 ? 33.812 -9.82 -15.062 1 70.88 56 LEU B N 1
ATOM 2709 C CA . LEU B 1 56 ? 32.688 -10.102 -14.172 1 70.88 56 LEU B CA 1
ATOM 2710 C C . LEU B 1 56 ? 31.359 -9.719 -14.812 1 70.88 56 LEU B C 1
ATOM 2712 O O . LEU B 1 56 ? 30.391 -10.469 -14.734 1 70.88 56 LEU B O 1
ATOM 2716 N N . TYR B 1 57 ? 31.359 -8.617 -15.461 1 72.56 57 TYR B N 1
ATOM 2717 C CA . TYR B 1 57 ? 30.141 -8.172 -16.109 1 72.56 57 TYR B CA 1
ATOM 2718 C C . TYR B 1 57 ? 29.828 -9.023 -17.328 1 72.56 57 TYR B C 1
ATOM 2720 O O . TYR B 1 57 ? 28.672 -9.281 -17.641 1 72.56 57 TYR B O 1
ATOM 2728 N N . LYS B 1 58 ? 30.828 -9.523 -18.031 1 70.81 58 LYS B N 1
ATOM 2729 C CA . LYS B 1 58 ? 30.656 -10.453 -19.156 1 70.81 58 LYS B CA 1
ATOM 2730 C C . LYS B 1 58 ? 30.062 -11.773 -18.672 1 70.81 58 LYS B C 1
ATOM 2732 O O . LYS B 1 58 ? 29.156 -12.32 -19.312 1 70.81 58 LYS B O 1
ATOM 2737 N N . LYS B 1 59 ? 30.484 -12.242 -17.594 1 67.62 59 LYS B N 1
ATOM 2738 C CA . LYS B 1 59 ? 29.938 -13.477 -17.031 1 67.62 59 LYS B CA 1
ATOM 2739 C C . LYS B 1 59 ? 28.484 -13.273 -16.609 1 67.62 59 LYS B C 1
ATOM 2741 O O . LYS B 1 59 ? 27.656 -14.156 -16.812 1 67.62 59 LYS B O 1
ATOM 2746 N N . ARG B 1 60 ? 28.281 -12.148 -16.062 1 65.69 60 ARG B N 1
ATOM 2747 C CA . ARG B 1 60 ? 26.922 -11.82 -15.648 1 65.69 60 ARG B CA 1
ATOM 2748 C C . ARG B 1 60 ? 25.984 -11.719 -16.844 1 65.69 60 ARG B C 1
ATOM 2750 O O . ARG B 1 60 ? 24.844 -12.195 -16.797 1 65.69 60 ARG B O 1
ATOM 2757 N N . LEU B 1 61 ? 26.516 -11.125 -17.859 1 66.25 61 LEU B N 1
ATOM 2758 C CA . LEU B 1 61 ? 25.734 -11.031 -19.078 1 66.25 61 LEU B CA 1
ATOM 2759 C C . LEU B 1 61 ? 25.531 -12.406 -19.703 1 66.25 61 LEU B C 1
ATOM 2761 O O . LEU B 1 61 ? 24.438 -12.711 -20.203 1 66.25 61 LEU B O 1
ATOM 2765 N N . LEU B 1 62 ? 26.516 -13.227 -19.688 1 64.31 62 LEU B N 1
ATOM 2766 C CA . LEU B 1 62 ? 26.406 -14.586 -20.203 1 64.31 62 LEU B CA 1
ATOM 2767 C C . LEU B 1 62 ? 25.406 -15.391 -19.406 1 64.31 62 LEU B C 1
ATOM 2769 O O . LEU B 1 62 ? 24.641 -16.188 -19.969 1 64.31 62 LEU B O 1
ATOM 2773 N N . ARG B 1 63 ? 25.422 -15.18 -18.188 1 60.5 63 ARG B N 1
ATOM 2774 C CA . ARG B 1 63 ? 24.438 -15.859 -17.344 1 60.5 63 ARG B CA 1
ATOM 2775 C C . ARG B 1 63 ? 23.016 -15.422 -17.688 1 60.5 63 ARG B C 1
ATOM 2777 O O . ARG B 1 63 ? 22.094 -16.234 -17.719 1 60.5 63 ARG B O 1
ATOM 2784 N N . PHE B 1 64 ? 22.969 -14.148 -17.922 1 56.88 64 PHE B N 1
ATOM 2785 C CA . PHE B 1 64 ? 21.672 -13.672 -18.391 1 56.88 64 PHE B CA 1
ATOM 2786 C C . PHE B 1 64 ? 21.297 -14.32 -19.719 1 56.88 64 PHE B C 1
ATOM 2788 O O . PHE B 1 64 ? 20.141 -14.688 -19.938 1 56.88 64 PHE B O 1
ATOM 2795 N N . GLN B 1 65 ? 22.234 -14.367 -20.531 1 52.94 65 GLN B N 1
ATOM 2796 C CA . GLN B 1 65 ? 22.047 -14.977 -21.844 1 52.94 65 GLN B CA 1
ATOM 2797 C C . GLN B 1 65 ? 21.781 -16.484 -21.719 1 52.94 65 GLN B C 1
ATOM 2799 O O . GLN B 1 65 ? 20.938 -17.031 -22.438 1 52.94 65 GLN B O 1
ATOM 2804 N N . GLN B 1 66 ? 22.594 -17.109 -21.016 1 52.16 66 GLN B N 1
ATOM 2805 C CA . GLN B 1 66 ? 22.375 -18.531 -20.797 1 52.16 66 GLN B CA 1
ATOM 2806 C C . GLN B 1 66 ? 21 -18.781 -20.172 1 52.16 66 GLN B C 1
ATOM 2808 O O . GLN B 1 66 ? 20.312 -19.734 -20.531 1 52.16 66 GLN B O 1
ATOM 2813 N N . LEU B 1 67 ? 20.703 -17.938 -19.312 1 43.41 67 LEU B N 1
ATOM 2814 C CA . LEU B 1 67 ? 19.344 -18.047 -18.766 1 43.41 67 LEU B CA 1
ATOM 2815 C C . LEU B 1 67 ? 18.312 -17.656 -19.812 1 43.41 67 LEU B C 1
ATOM 2817 O O . LEU B 1 67 ? 17.25 -18.281 -19.906 1 43.41 67 LEU B O 1
ATOM 2821 N N . GLY B 1 68 ? 18.531 -16.656 -20.531 1 41.62 68 GLY B N 1
ATOM 2822 C CA . GLY B 1 68 ? 17.703 -16.375 -21.688 1 41.62 68 GLY B CA 1
ATOM 2823 C C . GLY B 1 68 ? 17.703 -17.5 -22.703 1 41.62 68 GLY B C 1
ATOM 2824 O O . GLY B 1 68 ? 16.672 -17.781 -23.312 1 41.62 68 GLY B O 1
ATOM 2825 N N . ASN B 1 69 ? 18.844 -17.938 -23.031 1 40.09 69 ASN B N 1
ATOM 2826 C CA . ASN B 1 69 ? 18.938 -19.109 -23.906 1 40.09 69 ASN B CA 1
ATOM 2827 C C . ASN B 1 69 ? 18.281 -20.328 -23.281 1 40.09 69 ASN B C 1
ATOM 2829 O O . ASN B 1 69 ? 17.938 -21.281 -24 1 40.09 69 ASN B O 1
ATOM 2833 N N . LEU B 1 70 ? 18.375 -20.547 -21.984 1 36.44 70 LEU B N 1
ATOM 2834 C CA . LEU B 1 70 ? 17.562 -21.625 -21.406 1 36.44 70 LEU B CA 1
ATOM 2835 C C . LEU B 1 70 ? 16.078 -21.406 -21.703 1 36.44 70 LEU B C 1
ATOM 2837 O O . LEU B 1 70 ? 15.289 -22.359 -21.609 1 36.44 70 LEU B O 1
ATOM 2841 N N . LEU B 1 71 ? 15.68 -20.156 -21.844 1 33.84 71 LEU B N 1
ATOM 2842 C CA . LEU B 1 71 ? 14.344 -19.984 -22.422 1 33.84 71 LEU B CA 1
ATOM 2843 C C . LEU B 1 71 ? 14.359 -20.203 -23.922 1 33.84 71 LEU B C 1
ATOM 2845 O O . LEU B 1 71 ? 13.43 -19.797 -24.625 1 33.84 71 LEU B O 1
ATOM 2849 N N . LYS B 1 72 ? 15.453 -20.406 -24.562 1 33.34 72 LYS B N 1
ATOM 2850 C CA . LYS B 1 72 ? 15.305 -20.891 -25.938 1 33.34 72 LYS B CA 1
ATOM 2851 C C . LYS B 1 72 ? 14.32 -22.047 -26.016 1 33.34 72 LYS B C 1
ATOM 2853 O O . LYS B 1 72 ? 14.5 -23.062 -25.328 1 33.34 72 LYS B O 1
ATOM 2858 N N . ILE B 1 73 ? 13.086 -21.812 -26.562 1 30.55 73 ILE B N 1
ATOM 2859 C CA . ILE B 1 73 ? 12.133 -22.797 -27.047 1 30.55 73 ILE B CA 1
ATOM 2860 C C . ILE B 1 73 ? 12.875 -23.922 -27.766 1 30.55 73 ILE B C 1
ATOM 2862 O O . ILE B 1 73 ? 13.711 -23.672 -28.625 1 30.55 73 ILE B O 1
ATOM 2866 N N . PRO B 1 74 ? 13.039 -25.125 -27.281 1 29.42 74 PRO B N 1
ATOM 2867 C CA . PRO B 1 74 ? 13.5 -26.219 -28.125 1 29.42 74 PRO B CA 1
ATOM 2868 C C . PRO B 1 74 ? 13.141 -26.016 -29.594 1 29.42 74 PRO B C 1
ATOM 2870 O O . PRO B 1 74 ? 12.195 -25.297 -29.906 1 29.42 74 PRO B O 1
ATOM 2873 N N . SER B 1 75 ? 13.969 -26.281 -30.609 1 29.94 75 SER B N 1
ATOM 2874 C CA . SER B 1 75 ? 13.695 -26.453 -32.031 1 29.94 75 SER B CA 1
ATOM 2875 C C . SER B 1 75 ? 12.273 -26.953 -32.281 1 29.94 75 SER B C 1
ATOM 2877 O O . SER B 1 75 ? 11.609 -27.406 -31.344 1 29.94 75 SER B O 1
ATOM 2879 N N . GLU B 1 76 ? 11.828 -27.375 -33.719 1 32.81 76 GLU B N 1
ATOM 2880 C CA . GLU B 1 76 ? 10.617 -27.875 -34.344 1 32.81 76 GLU B CA 1
ATOM 2881 C C . GLU B 1 76 ? 10 -29.031 -33.562 1 32.81 76 GLU B C 1
ATOM 2883 O O . GLU B 1 76 ? 9.039 -29.656 -34.031 1 32.81 76 GLU B O 1
ATOM 2888 N N . GLN B 1 77 ? 10.789 -29.828 -32.875 1 32.75 77 GLN B N 1
ATOM 2889 C CA . GLN B 1 77 ? 10.047 -30.984 -32.375 1 32.75 77 GLN B CA 1
ATOM 2890 C C . GLN B 1 77 ? 8.836 -30.562 -31.547 1 32.75 77 GLN B C 1
ATOM 2892 O O . GLN B 1 77 ? 8.758 -29.422 -31.109 1 32.75 77 GLN B O 1
ATOM 2897 N N . ALA B 1 78 ? 8.07 -31.516 -30.75 1 33.22 78 ALA B N 1
ATOM 2898 C CA . ALA B 1 78 ? 6.773 -31.438 -30.078 1 33.22 78 ALA B CA 1
ATOM 2899 C C . ALA B 1 78 ? 6.762 -30.328 -29.031 1 33.22 78 ALA B C 1
ATOM 2901 O O . ALA B 1 78 ? 7.238 -30.516 -27.906 1 33.22 78 ALA B O 1
ATOM 2902 N N . VAL B 1 79 ? 7.223 -29.203 -29.188 1 34.91 79 VAL B N 1
ATOM 2903 C CA . VAL B 1 79 ? 6.918 -28.188 -28.188 1 34.91 79 VAL B CA 1
ATOM 2904 C C . VAL B 1 79 ? 5.535 -28.453 -27.594 1 34.91 79 VAL B C 1
ATOM 2906 O O . VAL B 1 79 ? 4.516 -28.203 -28.25 1 34.91 79 VAL B O 1
ATOM 2909 N N . LYS B 1 80 ? 5.352 -29.438 -26.859 1 34.88 80 LYS B N 1
ATOM 2910 C CA . LYS B 1 80 ? 4.137 -29.5 -26.047 1 34.88 80 LYS B CA 1
ATOM 2911 C C . LYS B 1 80 ? 3.707 -28.109 -25.594 1 34.88 80 LYS B C 1
ATOM 2913 O O . LYS B 1 80 ? 4.52 -27.328 -25.078 1 34.88 80 LYS B O 1
ATOM 2918 N N . GLU B 1 81 ? 2.832 -27.281 -26.297 1 38.19 81 GLU B N 1
ATOM 2919 C CA . GLU B 1 81 ? 2.123 -26.094 -25.844 1 38.19 81 GLU B CA 1
ATOM 2920 C C . GLU B 1 81 ? 2.072 -26.016 -24.328 1 38.19 81 GLU B C 1
ATOM 2922 O O . GLU B 1 81 ? 1.456 -26.859 -23.672 1 38.19 81 GLU B O 1
ATOM 2927 N N . SER B 1 82 ? 3.16 -25.797 -23.656 1 41.5 82 SER B N 1
ATOM 2928 C CA . SER B 1 82 ? 2.914 -25.562 -22.234 1 41.5 82 SER B CA 1
ATOM 2929 C C . SER B 1 82 ? 1.521 -24.984 -22 1 41.5 82 SER B C 1
ATOM 2931 O O . SER B 1 82 ? 1.098 -24.078 -22.703 1 41.5 82 SER B O 1
ATOM 2933 N N . PRO B 1 83 ? 0.54 -25.688 -21.531 1 48.19 83 PRO B N 1
ATOM 2934 C CA . PRO B 1 83 ? -0.842 -25.234 -21.359 1 48.19 83 PRO B CA 1
ATOM 2935 C C . PRO B 1 83 ? -0.931 -23.797 -20.828 1 48.19 83 PRO B C 1
ATOM 2937 O O . PRO B 1 83 ? -0.159 -23.406 -19.953 1 48.19 83 PRO B O 1
ATOM 2940 N N . LYS B 1 84 ? -1.161 -22.688 -21.672 1 60.19 84 LYS B N 1
ATOM 2941 C CA . LYS B 1 84 ? -1.557 -21.344 -21.25 1 60.19 84 LYS B CA 1
ATOM 2942 C C . LYS B 1 84 ? -2.275 -21.375 -19.906 1 60.19 84 LYS B C 1
ATOM 2944 O O . LYS B 1 84 ? -3.082 -22.266 -19.656 1 60.19 84 LYS B O 1
ATOM 2949 N N . PRO B 1 85 ? -1.712 -20.594 -18.891 1 70.06 85 PRO B N 1
ATOM 2950 C CA . PRO B 1 85 ? -2.457 -20.609 -17.625 1 70.06 85 PRO B CA 1
ATOM 2951 C C . PRO B 1 85 ? -3.969 -20.531 -17.828 1 70.06 85 PRO B C 1
ATOM 2953 O O . PRO B 1 85 ? -4.434 -19.844 -18.75 1 70.06 85 PRO B O 1
ATOM 2956 N N . CYS B 1 86 ? -4.629 -21.438 -17.359 1 87.75 86 CYS B N 1
ATOM 2957 C CA . CYS B 1 86 ? -6.086 -21.453 -17.406 1 87.75 86 CYS B CA 1
ATOM 2958 C C . CYS B 1 86 ? -6.672 -20.547 -16.328 1 87.75 86 CYS B C 1
ATOM 2960 O O . CYS B 1 86 ? -6.895 -20.984 -15.203 1 87.75 86 CYS B O 1
ATOM 2962 N N . TYR B 1 87 ? -6.754 -19.281 -16.609 1 96.56 87 TYR B N 1
ATOM 2963 C CA . TYR B 1 87 ? -7.379 -18.328 -15.695 1 96.56 87 TYR B CA 1
ATOM 2964 C C . TYR B 1 87 ? -8.898 -18.438 -15.766 1 96.56 87 TYR B C 1
ATOM 2966 O O . TYR B 1 87 ? -9.445 -19.109 -16.641 1 96.56 87 TYR B O 1
ATOM 2974 N N . SER B 1 88 ? -9.578 -17.875 -14.805 1 97.5 88 SER B N 1
ATOM 2975 C CA . SER B 1 88 ? -11.039 -17.781 -14.883 1 97.5 88 SER B CA 1
ATOM 2976 C C . SER B 1 88 ? -11.477 -17.047 -16.141 1 97.5 88 SER B C 1
ATOM 2978 O O . SER B 1 88 ? -10.695 -16.328 -16.75 1 97.5 88 SER B O 1
ATOM 2980 N N . ALA B 1 89 ? -12.68 -17.266 -16.531 1 96.94 89 ALA B N 1
ATOM 2981 C CA . ALA B 1 89 ? -13.227 -16.594 -17.703 1 96.94 89 ALA B CA 1
ATOM 2982 C C . ALA B 1 89 ? -13.18 -15.086 -17.562 1 96.94 89 ALA B C 1
ATOM 2984 O O . ALA B 1 89 ? -12.828 -14.367 -18.5 1 96.94 89 ALA B O 1
ATOM 2985 N N . GLU B 1 90 ? -13.555 -14.609 -16.375 1 97.62 90 GLU B N 1
ATOM 2986 C CA . GLU B 1 90 ? -13.586 -13.18 -16.094 1 97.62 90 GLU B CA 1
ATOM 2987 C C . GLU B 1 90 ? -12.195 -12.555 -16.188 1 97.62 90 GLU B C 1
ATOM 2989 O O . GLU B 1 90 ? -12.023 -11.5 -16.797 1 97.62 90 GLU B O 1
ATOM 2994 N N . LEU B 1 91 ? -11.203 -13.227 -15.609 1 98.44 91 LEU B N 1
ATOM 2995 C CA . LEU B 1 91 ? -9.836 -12.727 -15.664 1 98.44 91 LEU B CA 1
ATOM 2996 C C . LEU B 1 91 ? -9.289 -12.789 -17.094 1 98.44 91 LEU B C 1
ATOM 2998 O O . LEU B 1 91 ? -8.641 -11.852 -17.562 1 98.44 91 LEU B O 1
ATOM 3002 N N . SER B 1 92 ? -9.555 -13.867 -17.781 1 97.88 92 SER B N 1
ATOM 3003 C CA . SER B 1 92 ? -9.109 -14.016 -19.156 1 97.88 92 SER B CA 1
ATOM 3004 C C . SER B 1 92 ? -9.656 -12.898 -20.031 1 97.88 92 SER B C 1
ATOM 3006 O O . SER B 1 92 ? -8.938 -12.359 -20.875 1 97.88 92 SER B O 1
ATOM 3008 N N . GLU B 1 93 ? -10.891 -12.609 -19.859 1 97.31 93 GLU B N 1
ATOM 3009 C CA . GLU B 1 93 ? -11.508 -11.531 -20.609 1 97.31 93 GLU B CA 1
ATOM 3010 C C . GLU B 1 93 ? -10.82 -10.195 -20.328 1 97.31 93 GLU B C 1
ATOM 3012 O O . GLU B 1 93 ? -10.562 -9.414 -21.25 1 97.31 93 GLU B O 1
ATOM 3017 N N . ALA B 1 94 ? -10.57 -9.93 -19.078 1 97.81 94 ALA B N 1
ATOM 3018 C CA . ALA B 1 94 ? -9.914 -8.688 -18.688 1 97.81 94 ALA B CA 1
ATOM 3019 C C . ALA B 1 94 ? -8.508 -8.602 -19.266 1 97.81 94 ALA B C 1
ATOM 3021 O O . ALA B 1 94 ? -8.047 -7.52 -19.641 1 97.81 94 ALA B O 1
ATOM 3022 N N . LEU B 1 95 ? -7.82 -9.727 -19.312 1 97.81 95 LEU B N 1
ATOM 3023 C CA . LEU B 1 95 ? -6.465 -9.773 -19.844 1 97.81 95 LEU B CA 1
ATOM 3024 C C . LEU B 1 95 ? -6.461 -9.477 -21.344 1 97.81 95 LEU B C 1
ATOM 3026 O O . LEU B 1 95 ? -5.465 -8.992 -21.875 1 97.81 95 LEU B O 1
ATOM 3030 N N . GLU B 1 96 ? -7.527 -9.75 -21.969 1 96.19 96 GLU B N 1
ATOM 3031 C CA . GLU B 1 96 ? -7.66 -9.477 -23.391 1 96.19 96 GLU B CA 1
ATOM 3032 C C . GLU B 1 96 ? -8.078 -8.031 -23.641 1 96.19 96 GLU B C 1
ATOM 3034 O O . GLU B 1 96 ? -7.648 -7.418 -24.625 1 96.19 96 GLU B O 1
ATOM 3039 N N . ASP B 1 97 ? -8.984 -7.574 -22.781 1 96.75 97 ASP B N 1
ATOM 3040 C CA . ASP B 1 97 ? -9.492 -6.215 -22.922 1 96.75 97 ASP B CA 1
ATOM 3041 C C . ASP B 1 97 ? -9.93 -5.648 -21.562 1 96.75 97 ASP B C 1
ATOM 3043 O O . ASP B 1 97 ? -11.016 -5.957 -21.078 1 96.75 97 ASP B O 1
ATOM 3047 N N . LEU B 1 98 ? -9.172 -4.734 -21.047 1 96.5 98 LEU B N 1
ATOM 3048 C CA . LEU B 1 98 ? -9.43 -4.156 -19.719 1 96.5 98 LEU B CA 1
ATOM 3049 C C . LEU B 1 98 ? -10.727 -3.361 -19.719 1 96.5 98 LEU B C 1
ATOM 3051 O O . LEU B 1 98 ? -11.344 -3.182 -18.672 1 96.5 98 LEU B O 1
ATOM 3055 N N . SER B 1 99 ? -11.078 -2.873 -20.875 1 94.19 99 SER B N 1
ATOM 3056 C CA . SER B 1 99 ? -12.266 -2.035 -20.969 1 94.19 99 SER B CA 1
ATOM 3057 C C . SER B 1 99 ? -13.531 -2.838 -20.688 1 94.19 99 SER B C 1
ATOM 3059 O O . SER B 1 99 ? -14.602 -2.266 -20.469 1 94.19 99 SER B O 1
ATOM 3061 N N . LEU B 1 100 ? -13.406 -4.121 -20.75 1 93.69 100 LEU B N 1
ATOM 3062 C CA . LEU B 1 100 ? -14.547 -4.992 -20.484 1 93.69 100 LEU B CA 1
ATOM 3063 C C . LEU B 1 100 ? -14.859 -5.066 -19 1 93.69 100 LEU B C 1
ATOM 3065 O O . LEU B 1 100 ? -15.922 -5.535 -18.609 1 93.69 100 LEU B O 1
ATOM 3069 N N . LEU B 1 101 ? -13.898 -4.652 -18.172 1 95.19 101 LEU B N 1
ATOM 3070 C CA . LEU B 1 101 ? -14.156 -4.57 -16.734 1 95.19 101 LEU B CA 1
ATOM 3071 C C . LEU B 1 101 ? -14.93 -3.303 -16.391 1 95.19 101 LEU B C 1
ATOM 3073 O O . LEU B 1 101 ? -14.453 -2.193 -16.641 1 95.19 101 LEU B O 1
ATOM 3077 N N . ASP B 1 102 ? -16.078 -3.459 -15.969 1 95 102 ASP B N 1
ATOM 3078 C CA . ASP B 1 102 ? -16.844 -2.314 -15.492 1 95 102 ASP B CA 1
ATOM 3079 C C . ASP B 1 102 ? -16.359 -1.856 -14.125 1 95 102 ASP B C 1
ATOM 3081 O O . ASP B 1 102 ? -16.938 -2.234 -13.094 1 95 102 ASP B O 1
ATOM 3085 N N . GLU B 1 103 ? -15.438 -1.039 -14.102 1 94.94 103 GLU B N 1
ATOM 3086 C CA . GLU B 1 103 ? -14.773 -0.644 -12.859 1 94.94 103 GLU B CA 1
ATOM 3087 C C . GLU B 1 103 ? -15.742 0.095 -11.93 1 94.94 103 GLU B C 1
ATOM 3089 O O . GLU B 1 103 ? -15.633 0.005 -10.711 1 94.94 103 GLU B O 1
ATOM 3094 N N . ALA B 1 104 ? -16.625 0.864 -12.5 1 93.25 104 ALA B N 1
ATOM 3095 C CA . ALA B 1 104 ? -17.594 1.588 -11.68 1 93.25 104 ALA B CA 1
ATOM 3096 C C . ALA B 1 104 ? -18.5 0.624 -10.914 1 93.25 104 ALA B C 1
ATOM 3098 O O . ALA B 1 104 ? -18.703 0.775 -9.703 1 93.25 104 ALA B O 1
ATOM 3099 N N . ASP B 1 105 ? -19 -0.318 -11.609 1 94.5 105 ASP B N 1
ATOM 3100 C CA . ASP B 1 105 ? -19.844 -1.332 -10.984 1 94.5 105 ASP B CA 1
ATOM 3101 C C . ASP B 1 105 ? -19.062 -2.131 -9.945 1 94.5 105 ASP B C 1
ATOM 3103 O O . ASP B 1 105 ? -19.562 -2.396 -8.852 1 94.5 105 ASP B O 1
ATOM 3107 N N . LEU B 1 106 ? -17.891 -2.482 -10.289 1 96.62 106 LEU B N 1
ATOM 3108 C CA . LEU B 1 106 ? -17.062 -3.287 -9.391 1 96.62 106 LEU B CA 1
ATOM 3109 C C . LEU B 1 106 ? -16.656 -2.486 -8.156 1 96.62 106 LEU B C 1
ATOM 3111 O O . LEU B 1 106 ? -16.547 -3.043 -7.062 1 96.62 106 LEU B O 1
ATOM 3115 N N . THR B 1 107 ? -16.422 -1.205 -8.32 1 95.12 107 THR B N 1
ATOM 3116 C CA . THR B 1 107 ? -16.141 -0.325 -7.188 1 95.12 107 THR B CA 1
ATOM 3117 C C . THR B 1 107 ? -17.328 -0.303 -6.227 1 95.12 107 THR B C 1
ATOM 3119 O O . THR B 1 107 ? -17.141 -0.344 -5.008 1 95.12 107 THR B O 1
ATOM 3122 N N . SER B 1 108 ? -18.484 -0.245 -6.773 1 92.94 108 SER B N 1
ATOM 3123 C CA . SER B 1 108 ? -19.703 -0.266 -5.957 1 92.94 108 SER B CA 1
ATOM 3124 C C . SER B 1 108 ? -19.844 -1.596 -5.227 1 92.94 108 SER B C 1
ATOM 3126 O O . SER B 1 108 ? -20.219 -1.625 -4.051 1 92.94 108 SER B O 1
ATOM 3128 N N . CYS B 1 109 ? -19.609 -2.639 -5.93 1 94.62 109 CYS B N 1
ATOM 3129 C CA . CYS B 1 109 ? -19.672 -3.967 -5.328 1 94.62 109 CYS B CA 1
ATOM 3130 C C . CYS B 1 109 ? -18.672 -4.09 -4.18 1 94.62 109 CYS B C 1
ATOM 3132 O O . CYS B 1 109 ? -19.016 -4.617 -3.117 1 94.62 109 CYS B O 1
ATOM 3134 N N . GLU B 1 110 ? -17.5 -3.629 -4.414 1 95.62 110 GLU B N 1
ATOM 3135 C CA . GLU B 1 110 ? -16.484 -3.65 -3.375 1 95.62 110 GLU B CA 1
ATOM 3136 C C . GLU B 1 110 ? -16.891 -2.811 -2.172 1 95.62 110 GLU B C 1
ATOM 3138 O O . GLU B 1 110 ? -16.672 -3.203 -1.025 1 95.62 110 GLU B O 1
ATOM 3143 N N . ALA B 1 111 ? -17.422 -1.673 -2.441 1 93.12 111 ALA B N 1
ATOM 3144 C CA . ALA B 1 111 ? -17.859 -0.79 -1.366 1 93.12 111 ALA B CA 1
ATOM 3145 C C . ALA B 1 111 ? -18.906 -1.478 -0.488 1 93.12 111 ALA B C 1
ATOM 3147 O O . ALA B 1 111 ? -18.891 -1.34 0.737 1 93.12 111 ALA B O 1
ATOM 3148 N N . GLU B 1 112 ? -19.766 -2.146 -1.138 1 91.69 112 GLU B N 1
ATOM 3149 C CA . GLU B 1 112 ? -20.766 -2.893 -0.39 1 91.69 112 GLU B CA 1
ATOM 3150 C C . GLU B 1 112 ? -20.125 -3.967 0.482 1 91.69 112 GLU B C 1
ATOM 3152 O O . GLU B 1 112 ? -20.5 -4.145 1.641 1 91.69 112 GLU B O 1
ATOM 3157 N N . MET B 1 113 ? -19.219 -4.676 -0.047 1 94.06 113 MET B N 1
ATOM 3158 C CA . MET B 1 113 ? -18.5 -5.695 0.702 1 94.06 113 MET B CA 1
ATOM 3159 C C . MET B 1 113 ? -17.781 -5.086 1.905 1 94.06 113 MET B C 1
ATOM 3161 O O . MET B 1 113 ? -17.922 -5.582 3.025 1 94.06 113 MET B O 1
ATOM 3165 N N . VAL B 1 114 ? -17.094 -4.027 1.689 1 93.88 114 VAL B N 1
ATOM 3166 C CA . VAL B 1 114 ? -16.266 -3.373 2.701 1 93.88 114 VAL B CA 1
ATOM 3167 C C . VAL B 1 114 ? -17.156 -2.84 3.824 1 93.88 114 VAL B C 1
ATOM 3169 O O . VAL B 1 114 ? -16.766 -2.852 4.992 1 93.88 114 VAL B O 1
ATOM 3172 N N . SER B 1 115 ? -18.328 -2.391 3.484 1 89.38 115 SER B N 1
ATOM 3173 C CA . SER B 1 115 ? -19.234 -1.792 4.465 1 89.38 115 SER B CA 1
ATOM 3174 C C . SER B 1 115 ? -19.578 -2.781 5.57 1 89.38 115 SER B C 1
ATOM 3176 O O . SER B 1 115 ? -19.844 -2.381 6.703 1 89.38 115 SER B O 1
ATOM 3178 N N . GLN B 1 116 ? -19.484 -4.012 5.219 1 88.06 116 GLN B N 1
ATOM 3179 C CA . GLN B 1 116 ? -19.812 -5.035 6.207 1 88.06 116 GLN B CA 1
ATOM 3180 C C . GLN B 1 116 ? -18.688 -5.188 7.23 1 88.06 116 GLN B C 1
ATOM 3182 O O . GLN B 1 116 ? -18.938 -5.617 8.359 1 88.06 116 GLN B O 1
ATOM 3187 N N . PHE B 1 117 ? -17.531 -4.824 6.844 1 91 117 PHE B N 1
ATOM 3188 C CA . PHE B 1 117 ? -16.375 -5.074 7.684 1 91 117 PHE B CA 1
ATOM 3189 C C . PHE B 1 117 ? -15.945 -3.801 8.406 1 91 117 PHE B C 1
ATOM 3191 O O . PHE B 1 117 ? -15.203 -3.857 9.383 1 91 117 PHE B O 1
ATOM 3198 N N . GLN B 1 118 ? -16.266 -2.645 7.902 1 82.75 118 GLN B N 1
ATOM 3199 C CA . GLN B 1 118 ? -15.773 -1.37 8.422 1 82.75 118 GLN B CA 1
ATOM 3200 C C . GLN B 1 118 ? -16.328 -1.1 9.82 1 82.75 118 GLN B C 1
ATOM 3202 O O . GLN B 1 118 ? -15.594 -0.674 10.711 1 82.75 118 GLN B O 1
ATOM 3207 N N . ARG B 1 119 ? -17.562 -1.22 10 1 75.56 119 ARG B N 1
ATOM 3208 C CA . ARG B 1 119 ? -18.172 -1.1 11.312 1 75.56 119 ARG B CA 1
ATOM 3209 C C . ARG B 1 119 ? -18.891 -2.393 11.711 1 75.56 119 ARG B C 1
ATOM 3211 O O . ARG B 1 119 ? -20.062 -2.576 11.398 1 75.56 119 ARG B O 1
ATOM 3218 N N . PRO B 1 120 ? -18 -3.121 12.25 1 67.25 120 PRO B N 1
ATOM 3219 C CA . PRO B 1 120 ? -18.594 -4.43 12.516 1 67.25 120 PRO B CA 1
ATOM 3220 C C . PRO B 1 120 ? -19.828 -4.34 13.414 1 67.25 120 PRO B C 1
ATOM 3222 O O . PRO B 1 120 ? -19.844 -3.557 14.359 1 67.25 120 PRO B O 1
ATOM 3225 N N . VAL B 1 121 ? -20.875 -4.82 12.82 1 61.25 121 VAL B N 1
ATOM 3226 C CA . VAL B 1 121 ? -22.172 -4.867 13.484 1 61.25 121 VAL B CA 1
ATOM 3227 C C . VAL B 1 121 ? -22.047 -5.641 14.797 1 61.25 121 VAL B C 1
ATOM 3229 O O . VAL B 1 121 ? -21.297 -6.617 14.883 1 61.25 121 VAL B O 1
ATOM 3232 N N . GLU B 1 122 ? -22.641 -5.051 15.727 1 65.94 122 GLU B N 1
ATOM 3233 C CA . GLU B 1 122 ? -22.688 -5.727 17.016 1 65.94 122 GLU B CA 1
ATOM 3234 C C . GLU B 1 122 ? -23.359 -7.09 16.906 1 65.94 122 GLU B C 1
ATOM 3236 O O . GLU B 1 122 ? -24.328 -7.254 16.156 1 65.94 122 GLU B O 1
ATOM 3241 N N . GLY B 1 123 ? -22.719 -8.109 17.469 1 69 123 GLY B N 1
ATOM 3242 C CA . GLY B 1 123 ? -23.312 -9.438 17.547 1 69 123 GLY B CA 1
ATOM 3243 C C . GLY B 1 123 ? -22.703 -10.422 16.578 1 69 123 GLY B C 1
ATOM 3244 O O . GLY B 1 123 ? -22.906 -11.633 16.703 1 69 123 GLY B O 1
ATOM 3245 N N . VAL B 1 124 ? -22.125 -9.82 15.57 1 77.38 124 VAL B N 1
ATOM 3246 C CA . VAL B 1 124 ? -21.5 -10.75 14.633 1 77.38 124 VAL B CA 1
ATOM 3247 C C . VAL B 1 124 ? -20.094 -11.117 15.125 1 77.38 124 VAL B C 1
ATOM 3249 O O . VAL B 1 124 ? -19.312 -10.234 15.469 1 77.38 124 VAL B O 1
ATOM 3252 N N . ASN B 1 125 ? -19.859 -12.375 15.227 1 84.88 125 ASN B N 1
ATOM 3253 C CA . ASN B 1 125 ? -18.531 -12.859 15.578 1 84.88 125 ASN B CA 1
ATOM 3254 C C . ASN B 1 125 ? -17.656 -13.078 14.336 1 84.88 125 ASN B C 1
ATOM 3256 O O . ASN B 1 125 ? -17.828 -14.07 13.625 1 84.88 125 ASN B O 1
ATOM 3260 N N . TRP B 1 126 ? -16.812 -12.18 14.148 1 90.12 126 TRP B N 1
ATOM 3261 C CA . TRP B 1 126 ? -15.938 -12.289 12.992 1 90.12 126 TRP B CA 1
ATOM 3262 C C . TRP B 1 126 ? -14.742 -13.188 13.297 1 90.12 126 TRP B C 1
ATOM 3264 O O . TRP B 1 126 ? -14.164 -13.109 14.383 1 90.12 126 TRP B O 1
ATOM 3274 N N . ARG B 1 127 ? -14.383 -13.922 12.266 1 90 127 ARG B N 1
ATOM 3275 C CA . ARG B 1 127 ? -13.203 -14.773 12.406 1 90 127 ARG B CA 1
ATOM 3276 C C . ARG B 1 127 ? -11.977 -13.953 12.805 1 90 127 ARG B C 1
ATOM 3278 O O . ARG B 1 127 ? -11.633 -12.977 12.141 1 90 127 ARG B O 1
ATOM 3285 N N . GLU B 1 128 ? -11.359 -14.352 13.836 1 92.19 128 GLU B N 1
ATOM 3286 C CA . GLU B 1 128 ? -10.125 -13.766 14.352 1 92.19 128 GLU B CA 1
ATOM 3287 C C . GLU B 1 128 ? -10.352 -12.344 14.852 1 92.19 128 GLU B C 1
ATOM 3289 O O . GLU B 1 128 ? -9.406 -11.578 15.023 1 92.19 128 GLU B O 1
ATOM 3294 N N . GLY B 1 129 ? -11.555 -11.859 14.961 1 90.81 129 GLY B N 1
ATOM 3295 C CA . GLY B 1 129 ? -11.891 -10.633 15.672 1 90.81 129 GLY B CA 1
ATOM 3296 C C . GLY B 1 129 ? -12.031 -9.43 14.758 1 90.81 129 GLY B C 1
ATOM 3297 O O . GLY B 1 129 ? -12.164 -9.586 13.539 1 90.81 129 GLY B O 1
ATOM 3298 N N . VAL B 1 130 ? -11.969 -8.242 15.422 1 90.38 130 VAL B N 1
ATOM 3299 C CA . VAL B 1 130 ? -12.312 -7.035 14.68 1 90.38 130 VAL B CA 1
ATOM 3300 C C . VAL B 1 130 ? -11.141 -6.062 14.695 1 90.38 130 VAL B C 1
ATOM 3302 O O . VAL B 1 130 ? -11.266 -4.914 14.266 1 90.38 130 VAL B O 1
ATOM 3305 N N . VAL B 1 131 ? -10.039 -6.5 15.172 1 89.5 131 VAL B N 1
ATOM 3306 C CA . VAL B 1 131 ? -8.852 -5.664 15.133 1 89.5 131 VAL B CA 1
ATOM 3307 C C . VAL B 1 131 ? -8.398 -5.484 13.68 1 89.5 131 VAL B C 1
ATOM 3309 O O . VAL B 1 131 ? -8.312 -6.453 12.922 1 89.5 131 VAL B O 1
ATOM 3312 N N . LYS B 1 132 ? -8.133 -4.27 13.25 1 91.25 132 LYS B N 1
ATOM 3313 C CA . LYS B 1 132 ? -7.766 -3.965 11.867 1 91.25 132 LYS B CA 1
ATOM 3314 C C . LYS B 1 132 ? -6.254 -4.004 11.68 1 91.25 132 LYS B C 1
ATOM 3316 O O . LYS B 1 132 ? -5.629 -2.973 11.414 1 91.25 132 LYS B O 1
ATOM 3321 N N . SER B 1 133 ? -5.746 -5.184 11.773 1 89.19 133 SER B N 1
ATOM 3322 C CA . SER B 1 133 ? -4.309 -5.387 11.656 1 89.19 133 SER B CA 1
ATOM 3323 C C . SER B 1 133 ? -3.979 -6.387 10.555 1 89.19 133 SER B C 1
ATOM 3325 O O . SER B 1 133 ? -2.834 -6.824 10.422 1 89.19 133 SER B O 1
ATOM 3327 N N . ALA B 1 134 ? -5 -6.73 9.812 1 93.5 134 ALA B N 1
ATOM 3328 C CA . ALA B 1 134 ? -4.793 -7.711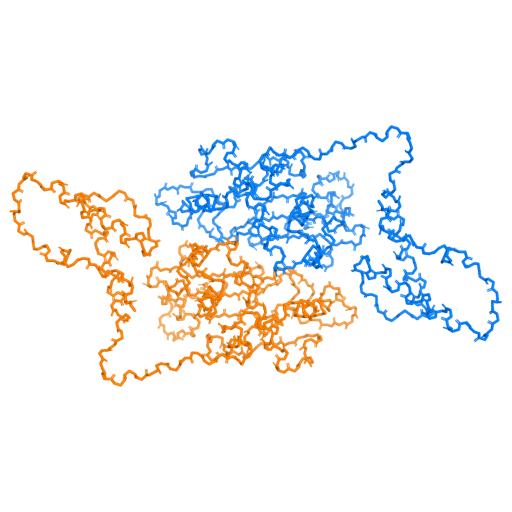 8.75 1 93.5 134 ALA B CA 1
ATOM 3329 C C . ALA B 1 134 ? -4.637 -7.023 7.395 1 93.5 134 ALA B C 1
ATOM 3331 O O . ALA B 1 134 ? -4.918 -5.828 7.262 1 93.5 134 ALA B O 1
ATOM 3332 N N . PHE B 1 135 ? -4.117 -7.73 6.457 1 95.19 135 PHE B N 1
ATOM 3333 C CA . PHE B 1 135 ? -3.971 -7.277 5.078 1 95.19 135 PHE B CA 1
ATOM 3334 C C . PHE B 1 135 ? -3.877 -8.461 4.129 1 95.19 135 PHE B C 1
ATOM 3336 O O . PHE B 1 135 ? -3.846 -9.617 4.566 1 95.19 135 PHE B O 1
ATOM 3343 N N . THR B 1 136 ? -3.953 -8.227 2.873 1 96.69 136 THR B N 1
ATOM 3344 C CA . THR B 1 136 ? -3.693 -9.227 1.848 1 96.69 136 THR B CA 1
ATOM 3345 C C . THR B 1 136 ? -2.326 -9.008 1.209 1 96.69 136 THR B C 1
ATOM 3347 O O . THR B 1 136 ? -1.885 -7.871 1.05 1 96.69 136 THR B O 1
ATOM 3350 N N . TYR B 1 137 ? -1.646 -10.094 0.92 1 96.25 137 TYR B N 1
ATOM 3351 C CA . TYR B 1 137 ? -0.368 -9.93 0.237 1 96.25 137 TYR B CA 1
ATOM 3352 C C . TYR B 1 137 ? -0.239 -10.906 -0.923 1 96.25 137 TYR B C 1
ATOM 3354 O O . TYR B 1 137 ? -0.868 -11.969 -0.921 1 96.25 137 TYR B O 1
ATOM 3362 N N . LEU B 1 138 ? 0.486 -10.492 -1.917 1 97.81 138 LEU B N 1
ATOM 3363 C CA . LEU B 1 138 ? 0.846 -11.289 -3.084 1 97.81 138 LEU B CA 1
ATOM 3364 C C . LEU B 1 138 ? 2.357 -11.469 -3.174 1 97.81 138 LEU B C 1
ATOM 3366 O O . LEU B 1 138 ? 3.113 -10.516 -2.979 1 97.81 138 LEU B O 1
ATOM 3370 N N . LEU B 1 139 ? 2.781 -12.68 -3.363 1 97.56 139 LEU B N 1
ATOM 3371 C CA . LEU B 1 139 ? 4.176 -12.898 -3.734 1 97.56 139 LEU B CA 1
ATOM 3372 C C . LEU B 1 139 ? 4.336 -12.93 -5.25 1 97.56 139 LEU B C 1
ATOM 3374 O O . LEU B 1 139 ? 3.592 -13.625 -5.945 1 97.56 139 LEU B O 1
ATOM 3378 N N . LEU B 1 140 ? 5.234 -12.148 -5.738 1 98.44 140 LEU B N 1
ATOM 3379 C CA . LEU B 1 140 ? 5.465 -12.016 -7.172 1 98.44 140 LEU B CA 1
ATOM 3380 C C . LEU B 1 140 ? 6.852 -12.531 -7.547 1 98.44 140 LEU B C 1
ATOM 3382 O O . LEU B 1 140 ? 7.809 -12.352 -6.793 1 98.44 140 LEU B O 1
ATOM 3386 N N . ASP B 1 141 ? 6.941 -13.125 -8.68 1 98.25 141 ASP B N 1
ATOM 3387 C CA . ASP B 1 141 ? 8.203 -13.578 -9.266 1 98.25 141 ASP B CA 1
ATOM 3388 C C . ASP B 1 141 ? 8.859 -12.469 -10.078 1 98.25 141 ASP B C 1
ATOM 3390 O O . ASP B 1 141 ? 8.375 -12.102 -11.148 1 98.25 141 ASP B O 1
ATOM 3394 N N . PRO B 1 142 ? 9.93 -11.93 -9.562 1 98 142 PRO B N 1
ATOM 3395 C CA . PRO B 1 142 ? 10.547 -10.781 -10.234 1 98 142 PRO B CA 1
ATOM 3396 C C . PRO B 1 142 ? 11.164 -11.156 -11.578 1 98 142 PRO B C 1
ATOM 3398 O O . PRO B 1 142 ? 11.453 -10.273 -12.398 1 98 142 PRO B O 1
ATOM 3401 N N . ARG B 1 143 ? 11.422 -12.422 -11.773 1 96.75 143 ARG B N 1
ATOM 3402 C CA . ARG B 1 143 ? 11.914 -12.875 -13.07 1 96.75 143 ARG B CA 1
ATOM 3403 C C . ARG B 1 143 ? 10.875 -12.633 -14.164 1 96.75 143 ARG B C 1
ATOM 3405 O O . ARG B 1 143 ? 11.227 -12.539 -15.344 1 96.75 143 ARG B O 1
ATOM 3412 N N . VAL B 1 144 ? 9.672 -12.555 -13.75 1 97.81 144 VAL B N 1
ATOM 3413 C CA . VAL B 1 144 ? 8.562 -12.336 -14.664 1 97.81 144 VAL B CA 1
ATOM 3414 C C . VAL B 1 144 ? 8.211 -10.852 -14.711 1 97.81 144 VAL B C 1
ATOM 3416 O O . VAL B 1 144 ? 8.094 -10.266 -15.789 1 97.81 144 VAL B O 1
ATOM 3419 N N . THR B 1 145 ? 8.117 -10.141 -13.523 1 97.62 145 THR B N 1
ATOM 3420 C CA . THR B 1 145 ? 7.691 -8.742 -13.469 1 97.62 145 THR B CA 1
ATOM 3421 C C . THR B 1 145 ? 8.734 -7.84 -14.125 1 97.62 145 THR B C 1
ATOM 3423 O O . THR B 1 145 ? 8.383 -6.836 -14.75 1 97.62 145 THR B O 1
ATOM 3426 N N . CYS B 1 146 ? 10.062 -8.156 -13.914 1 95.38 146 CYS B N 1
ATOM 3427 C CA . CYS B 1 146 ? 11.164 -7.375 -14.469 1 95.38 146 CYS B CA 1
ATOM 3428 C C . CYS B 1 146 ? 11.031 -5.902 -14.094 1 95.38 146 CYS B C 1
ATOM 3430 O O . CYS B 1 146 ? 11.109 -5.031 -14.961 1 95.38 146 CYS B O 1
ATOM 3432 N N . ASN B 1 147 ? 10.828 -5.672 -12.836 1 95.12 147 ASN B N 1
ATOM 3433 C CA . ASN B 1 147 ? 10.609 -4.312 -12.352 1 95.12 147 ASN B CA 1
ATOM 3434 C C . ASN B 1 147 ? 9.508 -3.607 -13.148 1 95.12 147 ASN B C 1
ATOM 3436 O O . ASN B 1 147 ? 9.758 -2.578 -13.781 1 95.12 147 ASN B O 1
ATOM 3440 N N . LEU B 1 148 ? 8.367 -4.066 -13.016 1 97.25 148 LEU B N 1
ATOM 3441 C CA . LEU B 1 148 ? 7.203 -3.701 -13.812 1 97.25 148 LEU B CA 1
ATOM 3442 C C . LEU B 1 148 ? 6.957 -2.197 -13.758 1 97.25 148 LEU B C 1
ATOM 3444 O O . LEU B 1 148 ? 6.656 -1.573 -14.781 1 97.25 148 LEU B O 1
ATOM 3448 N N . PRO B 1 149 ? 7.035 -1.518 -12.609 1 96.31 149 PRO B N 1
ATOM 3449 C CA . PRO B 1 149 ? 6.805 -0.072 -12.555 1 96.31 149 PRO B CA 1
ATOM 3450 C C . PRO B 1 149 ? 7.738 0.708 -13.477 1 96.31 149 PRO B C 1
ATOM 3452 O O . PRO B 1 149 ? 7.391 1.796 -13.938 1 96.31 149 PRO B O 1
ATOM 3455 N N . ALA B 1 150 ? 8.859 0.193 -13.773 1 93.06 150 ALA B N 1
ATOM 3456 C CA . ALA B 1 150 ? 9.852 0.893 -14.586 1 93.06 150 ALA B CA 1
ATOM 3457 C C . ALA B 1 150 ? 9.625 0.64 -16.078 1 93.06 150 ALA B C 1
ATOM 3459 O O . ALA B 1 150 ? 10.266 1.262 -16.922 1 93.06 150 ALA B O 1
ATOM 3460 N N . GLN B 1 151 ? 8.727 -0.303 -16.375 1 93.88 151 GLN B N 1
ATOM 3461 C CA . GLN B 1 151 ? 8.477 -0.638 -17.766 1 93.88 151 GLN B CA 1
ATOM 3462 C C . GLN B 1 151 ? 7.477 0.335 -18.391 1 93.88 151 GLN B C 1
ATOM 3464 O O . GLN B 1 151 ? 6.363 -0.053 -18.75 1 93.88 151 GLN B O 1
ATOM 3469 N N . THR B 1 152 ? 7.902 1.557 -18.656 1 89.69 152 THR B N 1
ATOM 3470 C CA . THR B 1 152 ? 7.039 2.66 -19.047 1 89.69 152 THR B CA 1
ATOM 3471 C C . THR B 1 152 ? 6.551 2.473 -20.484 1 89.69 152 THR B C 1
ATOM 3473 O O . THR B 1 152 ? 5.574 3.098 -20.906 1 89.69 152 THR B O 1
ATOM 3476 N N . HIS B 1 153 ? 7.176 1.628 -21.25 1 92.19 153 HIS B N 1
ATOM 3477 C CA . HIS B 1 153 ? 6.816 1.422 -22.641 1 92.19 153 HIS B CA 1
ATOM 3478 C C . HIS B 1 153 ? 5.629 0.475 -22.781 1 92.19 153 HIS B C 1
ATOM 3480 O O . HIS B 1 153 ? 4.984 0.42 -23.828 1 92.19 153 HIS B O 1
ATOM 3486 N N . LEU B 1 154 ? 5.348 -0.297 -21.797 1 96.19 154 LEU B N 1
ATOM 3487 C CA . LEU B 1 154 ? 4.25 -1.259 -21.828 1 96.19 154 LEU B CA 1
ATOM 3488 C C . LEU B 1 154 ? 2.912 -0.566 -21.594 1 96.19 154 LEU B C 1
ATOM 3490 O O . LEU B 1 154 ? 2.818 0.341 -20.766 1 96.19 154 LEU B O 1
ATOM 3494 N N . SER B 1 155 ? 1.896 -1.013 -22.281 1 97 155 SER B N 1
ATOM 3495 C CA . SER B 1 155 ? 0.533 -0.566 -22.016 1 97 155 SER B CA 1
ATOM 3496 C C . SER B 1 155 ? 0.012 -1.132 -20.703 1 97 155 SER B C 1
ATOM 3498 O O . SER B 1 155 ? 0.598 -2.062 -20.141 1 97 155 SER B O 1
ATOM 3500 N N . GLU B 1 156 ? -1.058 -0.562 -20.219 1 97.44 156 GLU B N 1
ATOM 3501 C CA . GLU B 1 156 ? -1.642 -1.076 -18.984 1 97.44 156 GLU B CA 1
ATOM 3502 C C . GLU B 1 156 ? -2.055 -2.537 -19.125 1 97.44 156 GLU B C 1
ATOM 3504 O O . GLU B 1 156 ? -1.899 -3.33 -18.203 1 97.44 156 GLU B O 1
ATOM 3509 N N . LYS B 1 157 ? -2.58 -2.885 -20.312 1 97.5 157 LYS B N 1
ATOM 3510 C CA . LYS B 1 157 ? -2.992 -4.258 -20.594 1 97.5 157 LYS B CA 1
ATOM 3511 C C . LYS B 1 157 ? -1.807 -5.215 -20.516 1 97.5 157 LYS B C 1
ATOM 3513 O O . LYS B 1 157 ? -1.903 -6.281 -19.891 1 97.5 157 LYS B O 1
ATOM 3518 N N . GLU B 1 158 ? -0.759 -4.809 -21.078 1 97.88 158 GLU B N 1
ATOM 3519 C CA . GLU B 1 158 ? 0.447 -5.629 -21.062 1 97.88 158 GLU B CA 1
ATOM 3520 C C . GLU B 1 158 ? 1.005 -5.758 -19.641 1 97.88 158 GLU B C 1
ATOM 3522 O O . GLU B 1 158 ? 1.455 -6.836 -19.25 1 97.88 158 GLU B O 1
ATOM 3527 N N . LYS B 1 159 ? 0.983 -4.648 -18.922 1 98.5 159 LYS B N 1
ATOM 3528 C CA . LYS B 1 159 ? 1.435 -4.676 -17.531 1 98.5 159 LYS B CA 1
ATOM 3529 C C . LYS B 1 159 ? 0.56 -5.598 -16.688 1 98.5 159 LYS B C 1
ATOM 3531 O O . LYS B 1 159 ? 1.063 -6.32 -15.82 1 98.5 159 LYS B O 1
ATOM 3536 N N . PHE B 1 160 ? -0.702 -5.551 -16.984 1 98.62 160 PHE B N 1
ATOM 3537 C CA . PHE B 1 160 ? -1.615 -6.391 -16.219 1 98.62 160 PHE B CA 1
ATOM 3538 C C . PHE B 1 160 ? -1.339 -7.867 -16.484 1 98.62 160 PHE B C 1
ATOM 3540 O O . PHE B 1 160 ? -1.322 -8.68 -15.562 1 98.62 160 PHE B O 1
ATOM 3547 N N . ARG B 1 161 ? -1.11 -8.25 -17.672 1 98.06 161 ARG B N 1
ATOM 3548 C CA . ARG B 1 161 ? -0.776 -9.625 -18.031 1 98.06 161 ARG B CA 1
ATOM 3549 C C . ARG B 1 161 ? 0.497 -10.078 -17.328 1 98.06 161 ARG B C 1
ATOM 3551 O O . ARG B 1 161 ? 0.542 -11.172 -16.75 1 98.06 161 ARG B O 1
ATOM 3558 N N . THR B 1 162 ? 1.478 -9.227 -17.391 1 98.31 162 THR B N 1
ATOM 3559 C CA . THR B 1 162 ? 2.748 -9.531 -16.734 1 98.31 162 THR B CA 1
ATOM 3560 C C . THR B 1 162 ? 2.562 -9.68 -15.234 1 98.31 162 THR B C 1
ATOM 3562 O O . THR B 1 162 ? 3.086 -10.609 -14.625 1 98.31 162 THR B O 1
ATOM 3565 N N . PHE B 1 163 ? 1.808 -8.766 -14.68 1 98.81 163 PHE B N 1
ATOM 3566 C CA . PHE B 1 163 ? 1.55 -8.789 -13.25 1 98.81 163 PHE B CA 1
ATOM 3567 C C . PHE B 1 163 ? 0.881 -10.094 -12.836 1 98.81 163 PHE B C 1
ATOM 3569 O O . PHE B 1 163 ? 1.374 -10.789 -11.945 1 98.81 163 PHE B O 1
ATOM 3576 N N . VAL B 1 164 ? -0.171 -10.391 -13.477 1 98.81 164 VAL B N 1
ATOM 3577 C CA . VAL B 1 164 ? -0.95 -11.578 -13.133 1 98.81 164 VAL B CA 1
ATOM 3578 C C . VAL B 1 164 ? -0.083 -12.828 -13.273 1 98.81 164 VAL B C 1
ATOM 3580 O O . VAL B 1 164 ? -0.101 -13.703 -12.406 1 98.81 164 VAL B O 1
ATOM 3583 N N . SER B 1 165 ? 0.705 -12.875 -14.281 1 98.19 165 SER B N 1
ATOM 3584 C CA . SER B 1 165 ? 1.545 -14.039 -14.539 1 98.19 165 SER B CA 1
ATOM 3585 C C . SER B 1 165 ? 2.65 -14.172 -13.5 1 98.19 165 SER B C 1
ATOM 3587 O O . SER B 1 165 ? 3.225 -15.25 -13.32 1 98.19 165 SER B O 1
ATOM 3589 N N . SER B 1 166 ? 2.938 -13.102 -12.852 1 98.56 166 SER B N 1
ATOM 3590 C CA . SER B 1 166 ? 4.043 -13.109 -11.898 1 98.56 166 SER B CA 1
ATOM 3591 C C . SER B 1 166 ? 3.58 -13.555 -10.516 1 98.56 166 SER B C 1
ATOM 3593 O O . SER B 1 166 ? 4.402 -13.867 -9.656 1 98.56 166 SER B O 1
ATOM 3595 N N . VAL B 1 167 ? 2.283 -13.508 -10.281 1 98.75 167 VAL B N 1
ATOM 3596 C CA . VAL B 1 167 ? 1.757 -13.852 -8.961 1 98.75 167 VAL B CA 1
ATOM 3597 C C . VAL B 1 167 ? 1.845 -15.367 -8.758 1 98.75 167 VAL B C 1
ATOM 3599 O O . VAL B 1 167 ? 1.308 -16.141 -9.555 1 98.75 167 VAL B O 1
ATOM 3602 N N . PHE B 1 168 ? 2.469 -15.789 -7.652 1 97.88 168 PHE B N 1
ATOM 3603 C CA . PHE B 1 168 ? 2.535 -17.234 -7.453 1 97.88 168 PHE B CA 1
ATOM 3604 C C . PHE B 1 168 ? 1.941 -17.625 -6.105 1 97.88 168 PHE B C 1
ATOM 3606 O O . PHE B 1 168 ? 1.795 -18.812 -5.805 1 97.88 168 PHE B O 1
ATOM 3613 N N . TYR B 1 169 ? 1.599 -16.641 -5.305 1 97.56 169 TYR B N 1
ATOM 3614 C CA . TYR B 1 169 ? 0.955 -16.906 -4.023 1 97.56 169 TYR B CA 1
ATOM 3615 C C . TYR B 1 169 ? 0.134 -15.703 -3.564 1 97.56 169 TYR B C 1
ATOM 3617 O O . TYR B 1 169 ? 0.538 -14.555 -3.762 1 97.56 169 TYR B O 1
ATOM 3625 N N . ILE B 1 170 ? -1.013 -15.945 -2.951 1 97.88 170 ILE B N 1
ATOM 3626 C CA . ILE B 1 170 ? -1.876 -14.93 -2.352 1 97.88 170 ILE B CA 1
ATOM 3627 C C . ILE B 1 170 ? -2.262 -15.359 -0.937 1 97.88 170 ILE B C 1
ATOM 3629 O O . ILE B 1 170 ? -2.705 -16.484 -0.722 1 97.88 170 ILE B O 1
ATOM 3633 N N . GLY B 1 171 ? -2.088 -14.422 0.023 1 96.31 171 GLY B N 1
ATOM 3634 C CA . GLY B 1 171 ? -2.404 -14.805 1.391 1 96.31 171 GLY B CA 1
ATOM 3635 C C . GLY B 1 171 ? -2.842 -13.633 2.25 1 96.31 171 GLY B C 1
ATOM 3636 O O . GLY B 1 171 ? -2.676 -12.477 1.863 1 96.31 171 GLY B O 1
ATOM 3637 N N . LYS B 1 172 ? -3.482 -13.961 3.318 1 95.38 172 LYS B N 1
ATOM 3638 C CA . LYS B 1 172 ? -3.762 -13.016 4.398 1 95.38 172 LYS B CA 1
ATOM 3639 C C . LYS B 1 172 ? -2.551 -12.852 5.312 1 95.38 172 LYS B C 1
ATOM 3641 O O . LYS B 1 172 ? -1.916 -13.836 5.691 1 95.38 172 LYS B O 1
ATOM 3646 N N . GLY B 1 173 ? -2.195 -11.57 5.539 1 92.25 173 GLY B N 1
ATOM 3647 C CA . GLY B 1 173 ? -1.121 -11.281 6.473 1 92.25 173 GLY B CA 1
ATOM 3648 C C . GLY B 1 173 ? -1.597 -10.562 7.723 1 92.25 173 GLY B C 1
ATOM 3649 O O . GLY B 1 173 ? -2.73 -10.086 7.777 1 92.25 173 GLY B O 1
ATOM 3650 N N . GLN B 1 174 ? -0.706 -10.625 8.648 1 87.81 174 GLN B N 1
ATOM 3651 C CA . GLN B 1 174 ? -0.869 -9.867 9.883 1 87.81 174 GLN B CA 1
ATOM 3652 C C . GLN B 1 174 ? 0.352 -9 10.156 1 87.81 174 GLN B C 1
ATOM 3654 O O . GLN B 1 174 ? 1.486 -9.414 9.914 1 87.81 174 GLN B O 1
ATOM 3659 N N . ARG B 1 175 ? 0.111 -7.879 10.578 1 76.19 175 ARG B N 1
ATOM 3660 C CA . ARG B 1 175 ? 1.151 -6.863 10.727 1 76.19 175 ARG B CA 1
ATOM 3661 C C . ARG B 1 175 ? 2.271 -7.355 11.641 1 76.19 175 ARG B C 1
ATOM 3663 O O . ARG B 1 175 ? 3.434 -6.988 11.453 1 76.19 175 ARG B O 1
ATOM 3670 N N . SER B 1 176 ? 1.98 -8.172 12.438 1 68.12 176 SER B N 1
ATOM 3671 C CA . SER B 1 176 ? 2.979 -8.672 13.375 1 68.12 176 SER B CA 1
ATOM 3672 C C . SER B 1 176 ? 3.879 -9.711 12.727 1 68.12 176 SER B C 1
ATOM 3674 O O . SER B 1 176 ? 4.965 -10.008 13.234 1 68.12 176 SER B O 1
ATOM 3676 N N . ARG B 1 177 ? 3.535 -10.227 11.602 1 67.62 177 ARG B N 1
ATOM 3677 C CA . ARG B 1 177 ? 4.328 -11.25 10.938 1 67.62 177 ARG B CA 1
ATOM 3678 C C . ARG B 1 177 ? 4.258 -11.094 9.422 1 67.62 177 ARG B C 1
ATOM 3680 O O . ARG B 1 177 ? 3.795 -11.992 8.719 1 67.62 177 ARG B O 1
ATOM 3687 N N . PRO B 1 178 ? 4.832 -10.07 8.883 1 63.34 178 PRO B N 1
ATOM 3688 C CA . PRO B 1 178 ? 4.586 -9.766 7.469 1 63.34 178 PRO B CA 1
ATOM 3689 C C . PRO B 1 178 ? 5.383 -10.656 6.523 1 63.34 178 PRO B C 1
ATOM 3691 O O . PRO B 1 178 ? 5.023 -10.797 5.352 1 63.34 178 PRO B O 1
ATOM 3694 N N . TYR B 1 179 ? 6.449 -11.32 7.031 1 77.19 179 TYR B N 1
ATOM 3695 C CA . TYR B 1 179 ? 7.305 -12.086 6.133 1 77.19 179 TYR B CA 1
ATOM 3696 C C . TYR B 1 179 ? 7.359 -13.555 6.547 1 77.19 179 TYR B C 1
ATOM 3698 O O . TYR B 1 179 ? 8.367 -14.227 6.328 1 77.19 179 TYR B O 1
ATOM 3706 N N . SER B 1 180 ? 6.23 -13.977 7.09 1 80.25 180 SER B N 1
ATOM 3707 C CA . SER B 1 180 ? 6.23 -15.32 7.645 1 80.25 180 SER B CA 1
ATOM 3708 C C . SER B 1 180 ? 6.645 -16.344 6.594 1 80.25 180 SER B C 1
ATOM 3710 O O . SER B 1 180 ? 7.445 -17.25 6.875 1 80.25 180 SER B O 1
ATOM 3712 N N . HIS B 1 181 ? 6.203 -16.172 5.422 1 82.62 181 HIS B N 1
ATOM 3713 C CA . HIS B 1 181 ? 6.473 -17.141 4.367 1 82.62 181 HIS B CA 1
ATOM 3714 C C . HIS B 1 181 ? 7.93 -17.078 3.922 1 82.62 181 HIS B C 1
ATOM 3716 O O . HIS B 1 181 ? 8.508 -18.094 3.547 1 82.62 181 HIS B O 1
ATOM 3722 N N . LEU B 1 182 ? 8.477 -15.938 3.973 1 88.06 182 LEU B N 1
ATOM 3723 C CA . LEU B 1 182 ? 9.883 -15.789 3.605 1 88.06 182 LEU B CA 1
ATOM 3724 C C . LEU B 1 182 ? 10.789 -16.391 4.676 1 88.06 182 LEU B C 1
ATOM 3726 O O . LEU B 1 182 ? 11.812 -17 4.359 1 88.06 182 LEU B O 1
ATOM 3730 N N . TYR B 1 183 ? 10.352 -16.219 5.871 1 85 183 TYR B N 1
ATOM 3731 C CA . TYR B 1 183 ? 11.094 -16.844 6.965 1 85 183 TYR B CA 1
ATOM 3732 C C . TYR B 1 183 ? 11.023 -18.359 6.879 1 85 183 TYR B C 1
ATOM 3734 O O . TYR B 1 183 ? 12.008 -19.047 7.152 1 85 183 TYR B O 1
ATOM 3742 N N . GLU B 1 184 ? 9.852 -18.812 6.543 1 84.44 184 GLU B N 1
ATOM 3743 C CA . GLU B 1 184 ? 9.68 -20.25 6.34 1 84.44 184 GLU B CA 1
ATOM 3744 C C . GLU B 1 184 ? 10.641 -20.766 5.277 1 84.44 184 GLU B C 1
ATOM 3746 O O . GLU B 1 184 ? 11.25 -21.828 5.449 1 84.44 184 GLU B O 1
ATOM 3751 N N . ALA B 1 185 ? 10.75 -20.062 4.285 1 86.56 185 ALA B N 1
ATOM 3752 C CA . ALA B 1 185 ? 11.641 -20.453 3.191 1 86.56 185 ALA B CA 1
ATOM 3753 C C . ALA B 1 185 ? 13.094 -20.453 3.643 1 86.56 185 ALA B C 1
ATOM 3755 O O . ALA B 1 185 ? 13.867 -21.344 3.268 1 86.56 185 ALA B O 1
ATOM 3756 N N . LEU B 1 186 ? 13.477 -19.531 4.43 1 85.44 186 LEU B N 1
ATOM 3757 C CA . LEU B 1 186 ? 14.828 -19.453 4.965 1 85.44 186 LEU B CA 1
ATOM 3758 C C . LEU B 1 186 ? 15.141 -20.672 5.836 1 85.44 186 LEU B C 1
ATOM 3760 O O . LEU B 1 186 ? 16.203 -21.281 5.711 1 85.44 186 LEU B O 1
ATOM 3764 N N . ARG B 1 187 ? 14.164 -21.016 6.625 1 83.56 187 ARG B N 1
ATOM 3765 C CA . ARG B 1 187 ? 14.344 -22.156 7.531 1 83.56 187 ARG B CA 1
ATOM 3766 C C . ARG B 1 187 ? 14.43 -23.469 6.754 1 83.56 187 ARG B C 1
ATOM 3768 O O . ARG B 1 187 ? 15.18 -24.375 7.133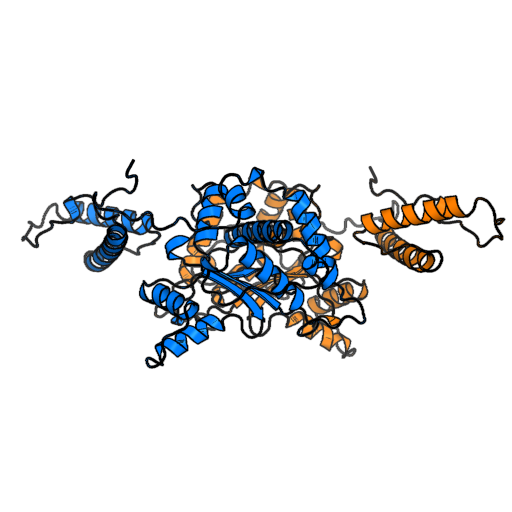 1 83.56 187 ARG B O 1
ATOM 3775 N N . ALA B 1 188 ? 13.672 -23.562 5.77 1 83.69 188 ALA B N 1
ATOM 3776 C CA . ALA B 1 188 ? 13.664 -24.766 4.949 1 83.69 188 ALA B CA 1
ATOM 3777 C C . ALA B 1 188 ? 15 -24.969 4.242 1 83.69 188 ALA B C 1
ATOM 3779 O O . ALA B 1 188 ? 15.398 -26.094 3.961 1 83.69 188 ALA B O 1
ATOM 3780 N N . THR B 1 189 ? 15.57 -23.938 3.91 1 78.62 189 THR B N 1
ATOM 3781 C CA . THR B 1 189 ? 16.891 -24.031 3.277 1 78.62 189 THR B CA 1
ATOM 3782 C C . THR B 1 189 ? 17.906 -24.625 4.238 1 78.62 189 THR B C 1
ATOM 3784 O O . THR B 1 189 ? 18.859 -25.281 3.805 1 78.62 189 THR B O 1
ATOM 3787 N N . GLU B 1 190 ? 17.594 -24.438 5.449 1 77.5 190 GLU B N 1
ATOM 3788 C CA . GLU B 1 190 ? 18.516 -24.922 6.473 1 77.5 190 GLU B CA 1
ATOM 3789 C C . GLU B 1 190 ? 18.25 -26.391 6.789 1 77.5 190 GLU B C 1
ATOM 3791 O O . GLU B 1 190 ? 19.141 -27.125 7.211 1 77.5 190 GLU B O 1
ATOM 3796 N N . ASN B 1 191 ? 16.906 -26.797 6.539 1 72.44 191 ASN B N 1
ATOM 3797 C CA . ASN B 1 191 ? 16.516 -28.172 6.82 1 72.44 191 ASN B CA 1
ATOM 3798 C C . ASN B 1 191 ? 16.344 -28.984 5.539 1 72.44 191 ASN B C 1
ATOM 3800 O O . ASN B 1 191 ? 15.266 -29 4.949 1 72.44 191 ASN B O 1
ATOM 3804 N N . LYS B 1 192 ? 17.219 -29.75 5.051 1 66.81 192 LYS B N 1
ATOM 3805 C CA . LYS B 1 192 ? 17.266 -30.422 3.754 1 66.81 192 LYS B CA 1
ATOM 3806 C C . LYS B 1 192 ? 16.453 -31.703 3.781 1 66.81 192 LYS B C 1
ATOM 3808 O O . LYS B 1 192 ? 16.25 -32.344 2.744 1 66.81 192 LYS B O 1
ATOM 3813 N N . HIS B 1 193 ? 15.906 -32.031 4.883 1 67.44 193 HIS B N 1
ATOM 3814 C CA . HIS B 1 193 ? 15.352 -33.375 4.98 1 67.44 193 HIS B CA 1
ATOM 3815 C C . HIS B 1 193 ? 13.891 -33.406 4.555 1 67.44 193 HIS B C 1
ATOM 3817 O O . HIS B 1 193 ? 13.328 -34.469 4.316 1 67.44 193 HIS B O 1
ATOM 3823 N N . LYS B 1 194 ? 13.203 -32.344 4.457 1 66.62 194 LYS B N 1
ATOM 3824 C CA . LYS B 1 194 ? 11.789 -32.375 4.086 1 66.62 194 LYS B CA 1
ATOM 3825 C C . LYS B 1 194 ? 11.555 -31.609 2.777 1 66.62 194 LYS B C 1
ATOM 3827 O O . LYS B 1 194 ? 12.156 -30.562 2.547 1 66.62 194 LYS B O 1
ATOM 3832 N N . GLU B 1 195 ? 10.922 -32.312 1.822 1 75.44 195 GLU B N 1
ATOM 3833 C CA . GLU B 1 195 ? 10.57 -31.609 0.595 1 75.44 195 GLU B CA 1
ATOM 3834 C C . GLU B 1 195 ? 9.719 -30.375 0.895 1 75.44 195 GLU B C 1
ATOM 3836 O O . GLU B 1 195 ? 8.672 -30.469 1.533 1 75.44 195 GLU B O 1
ATOM 3841 N N . PRO B 1 196 ? 10.258 -29.281 0.485 1 74.88 196 PRO B N 1
ATOM 3842 C CA . PRO B 1 196 ? 9.531 -28.062 0.833 1 74.88 196 PRO B CA 1
ATOM 3843 C C . PRO B 1 196 ? 8.203 -27.938 0.089 1 74.88 196 PRO B C 1
ATOM 3845 O O . PRO B 1 196 ? 8.047 -28.484 -1.009 1 74.88 196 PRO B O 1
ATOM 3848 N N . VAL B 1 197 ? 7.242 -27.344 0.717 1 85.81 197 VAL B N 1
ATOM 3849 C CA . VAL B 1 197 ? 5.961 -27.031 0.089 1 85.81 197 VAL B CA 1
ATOM 3850 C C . VAL B 1 197 ? 6.188 -26.125 -1.123 1 85.81 197 VAL B C 1
ATOM 3852 O O . VAL B 1 197 ? 7.227 -25.469 -1.235 1 85.81 197 VAL B O 1
ATOM 3855 N N . LYS B 1 198 ? 5.309 -26.094 -2.088 1 90.81 198 LYS B N 1
ATOM 3856 C CA . LYS B 1 198 ? 5.445 -25.469 -3.4 1 90.81 198 LYS B CA 1
ATOM 3857 C C . LYS B 1 198 ? 5.836 -24 -3.271 1 90.81 198 LYS B C 1
ATOM 3859 O O . LYS B 1 198 ? 6.715 -23.531 -3.992 1 90.81 198 LYS B O 1
ATOM 3864 N N . LYS B 1 199 ? 5.141 -23.328 -2.402 1 91.12 199 LYS B N 1
ATOM 3865 C CA . LYS B 1 199 ? 5.43 -21.906 -2.219 1 91.12 199 LYS B CA 1
ATOM 3866 C C . LYS B 1 199 ? 6.883 -21.688 -1.802 1 91.12 199 LYS B C 1
ATOM 3868 O O . LYS B 1 199 ? 7.551 -20.781 -2.303 1 91.12 199 LYS B O 1
ATOM 3873 N N . VAL B 1 200 ? 7.391 -22.438 -0.915 1 92.31 200 VAL B N 1
ATOM 3874 C CA . VAL B 1 200 ? 8.75 -22.328 -0.396 1 92.31 200 VAL B CA 1
ATOM 3875 C C . VAL B 1 200 ? 9.75 -22.656 -1.502 1 92.31 200 VAL B C 1
ATOM 3877 O O . VAL B 1 200 ? 10.766 -21.969 -1.648 1 92.31 200 VAL B O 1
ATOM 3880 N N . LYS B 1 201 ? 9.453 -23.672 -2.219 1 93.06 201 LYS B N 1
ATOM 3881 C CA . LYS B 1 201 ? 10.312 -24.047 -3.332 1 93.06 201 LYS B CA 1
ATOM 3882 C C . LYS B 1 201 ? 10.461 -22.906 -4.332 1 93.06 201 LYS B C 1
ATOM 3884 O O . LYS B 1 201 ? 11.562 -22.609 -4.789 1 93.06 201 LYS B O 1
ATOM 3889 N N . GLN B 1 202 ? 9.359 -22.312 -4.688 1 95.44 202 GLN B N 1
ATOM 3890 C CA . GLN B 1 202 ? 9.391 -21.203 -5.645 1 95.44 202 GLN B CA 1
ATOM 3891 C C . GLN B 1 202 ? 10.211 -20.031 -5.102 1 95.44 202 GLN B C 1
ATOM 3893 O O . GLN B 1 202 ? 10.969 -19.406 -5.84 1 95.44 202 GLN B O 1
ATOM 3898 N N . ILE B 1 203 ? 10.07 -19.719 -3.871 1 95.81 203 ILE B N 1
ATOM 3899 C CA . ILE B 1 203 ? 10.844 -18.656 -3.234 1 95.81 203 ILE B CA 1
ATOM 3900 C C . ILE B 1 203 ? 12.336 -18.969 -3.328 1 95.81 203 ILE B C 1
ATOM 3902 O O . ILE B 1 203 ? 13.133 -18.109 -3.717 1 95.81 203 ILE B O 1
ATOM 3906 N N . GLN B 1 204 ? 12.695 -20.172 -3.004 1 93.81 204 GLN B N 1
ATOM 3907 C CA . GLN B 1 204 ? 14.094 -20.578 -3.039 1 93.81 204 GLN B CA 1
ATOM 3908 C C . GLN B 1 204 ? 14.656 -20.516 -4.457 1 93.81 204 GLN B C 1
ATOM 3910 O O . GLN B 1 204 ? 15.805 -20.125 -4.66 1 93.81 204 GLN B O 1
ATOM 3915 N N . GLU B 1 205 ? 13.82 -20.938 -5.402 1 95.19 205 GLU B N 1
ATOM 3916 C CA . GLU B 1 205 ? 14.242 -20.859 -6.797 1 95.19 205 GLU B CA 1
ATOM 3917 C C . GLU B 1 205 ? 14.531 -19.422 -7.211 1 95.19 205 GLU B C 1
ATOM 3919 O O . GLU B 1 205 ? 15.5 -19.156 -7.922 1 95.19 205 GLU B O 1
ATOM 3924 N N . ILE B 1 206 ? 13.695 -18.516 -6.75 1 96.06 206 ILE B N 1
ATOM 3925 C CA . ILE B 1 206 ? 13.891 -17.109 -7.047 1 96.06 206 ILE B CA 1
ATOM 3926 C C . ILE B 1 206 ? 15.188 -16.625 -6.402 1 96.06 206 ILE B C 1
ATOM 3928 O O . ILE B 1 206 ? 16.016 -15.977 -7.059 1 96.06 206 ILE B O 1
ATOM 3932 N N . TRP B 1 207 ? 15.414 -16.938 -5.18 1 94 207 TRP B N 1
ATOM 3933 C CA . TRP B 1 207 ? 16.625 -16.547 -4.465 1 94 207 TRP B CA 1
ATOM 3934 C C . TRP B 1 207 ? 17.859 -17.156 -5.133 1 94 207 TRP B C 1
ATOM 3936 O O . TRP B 1 207 ? 18.891 -16.484 -5.277 1 94 207 TRP B O 1
ATOM 3946 N N . GLU B 1 208 ? 17.766 -18.359 -5.598 1 93.62 208 GLU B N 1
ATOM 3947 C CA . GLU B 1 208 ? 18.875 -19.047 -6.246 1 93.62 208 GLU B CA 1
ATOM 3948 C C . GLU B 1 208 ? 19.219 -18.391 -7.582 1 93.62 208 GLU B C 1
ATOM 3950 O O . GLU B 1 208 ? 20.359 -18.484 -8.047 1 93.62 208 GLU B O 1
ATOM 3955 N N . SER B 1 209 ? 18.234 -17.812 -8.156 1 95.69 209 SER B N 1
ATOM 3956 C CA . SER B 1 209 ? 18.469 -17.141 -9.43 1 95.69 209 SER B CA 1
ATOM 3957 C C . SER B 1 209 ? 19.125 -15.781 -9.219 1 95.69 209 SER B C 1
ATOM 3959 O O . SER B 1 209 ? 19.391 -15.062 -10.188 1 95.69 209 SER B O 1
ATOM 3961 N N . GLY B 1 210 ? 19.344 -15.383 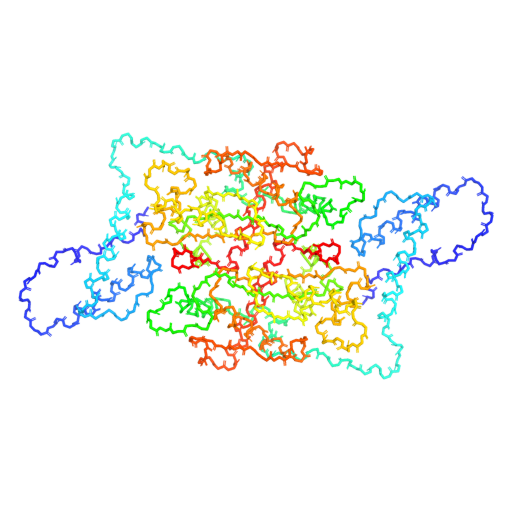-7.961 1 93 210 GLY B N 1
ATOM 3962 C CA . GLY B 1 210 ? 20.016 -14.133 -7.645 1 93 210 GLY B CA 1
ATOM 3963 C C . GLY B 1 210 ? 19.062 -12.977 -7.441 1 93 210 GLY B C 1
ATOM 3964 O O . GLY B 1 210 ? 19.484 -11.844 -7.207 1 93 210 GLY B O 1
ATOM 3965 N N . MET B 1 211 ? 17.781 -13.281 -7.531 1 95.19 211 MET B N 1
ATOM 3966 C CA . MET B 1 211 ? 16.781 -12.234 -7.352 1 95.19 211 MET B CA 1
ATOM 3967 C C . MET B 1 211 ? 16.078 -12.383 -6.008 1 95.19 211 MET B C 1
ATOM 3969 O O . MET B 1 211 ? 16.203 -13.422 -5.348 1 95.19 211 MET B O 1
ATOM 3973 N N . GLY B 1 212 ? 15.477 -11.32 -5.586 1 95 212 GLY B N 1
ATOM 3974 C CA . GLY B 1 212 ? 14.648 -11.352 -4.391 1 95 212 GLY B CA 1
ATOM 3975 C C . GLY B 1 212 ? 13.172 -11.469 -4.688 1 95 212 GLY B C 1
ATOM 3976 O O . GLY B 1 212 ? 12.695 -11 -5.723 1 95 212 GLY B O 1
ATOM 3977 N N . VAL B 1 213 ? 12.5 -12.031 -3.789 1 96.12 213 VAL B N 1
ATOM 3978 C CA . VAL B 1 213 ? 11.055 -12.172 -3.938 1 96.12 213 VAL B CA 1
ATOM 3979 C C . VAL B 1 213 ? 10.383 -10.82 -3.713 1 96.12 213 VAL B C 1
ATOM 3981 O O . VAL B 1 213 ? 10.789 -10.055 -2.84 1 96.12 213 VAL B O 1
ATOM 3984 N N . VAL B 1 214 ? 9.367 -10.539 -4.547 1 96.56 214 VAL B N 1
ATOM 3985 C CA . VAL B 1 214 ? 8.562 -9.344 -4.316 1 96.56 214 VAL B CA 1
ATOM 3986 C C . VAL B 1 214 ? 7.344 -9.703 -3.471 1 96.56 214 VAL B C 1
ATOM 3988 O O . VAL B 1 214 ? 6.578 -10.602 -3.826 1 96.56 214 VAL B O 1
ATOM 3991 N N . SER B 1 215 ? 7.246 -9.102 -2.33 1 95.69 215 SER B N 1
ATOM 3992 C CA . SER B 1 215 ? 6.07 -9.234 -1.475 1 95.69 215 SER B CA 1
ATOM 3993 C C . SER B 1 215 ? 5.223 -7.969 -1.493 1 95.69 215 SER B C 1
ATOM 3995 O O . SER B 1 215 ? 5.555 -6.984 -0.831 1 95.69 215 SER B O 1
ATOM 3997 N N . LEU B 1 216 ? 4.125 -7.992 -2.223 1 96.69 216 LEU B N 1
ATOM 3998 C CA . LEU B 1 216 ? 3.234 -6.844 -2.336 1 96.69 216 LEU B CA 1
ATOM 3999 C C . LEU B 1 216 ? 2.146 -6.891 -1.267 1 96.69 216 LEU B C 1
ATOM 4001 O O . LEU B 1 216 ? 1.333 -7.816 -1.245 1 96.69 216 LEU B O 1
ATOM 4005 N N . HIS B 1 217 ? 2.176 -5.965 -0.383 1 95.38 217 HIS B N 1
ATOM 4006 C CA . HIS B 1 217 ? 1.151 -5.844 0.649 1 95.38 217 HIS B CA 1
ATOM 4007 C C . HIS B 1 217 ? 0.074 -4.844 0.244 1 95.38 217 HIS B C 1
ATOM 4009 O O . HIS B 1 217 ? 0.376 -3.684 -0.041 1 95.38 217 HIS B O 1
ATOM 4015 N N . ILE B 1 218 ? -1.141 -5.34 0.201 1 96.81 218 ILE B N 1
ATOM 4016 C CA . ILE B 1 218 ? -2.242 -4.512 -0.274 1 96.81 218 ILE B CA 1
ATOM 4017 C C . ILE B 1 218 ? -3.453 -4.688 0.64 1 96.81 218 ILE B C 1
ATOM 4019 O O . ILE B 1 218 ? -3.561 -5.688 1.352 1 96.81 218 ILE B O 1
ATOM 4023 N N . PHE B 1 219 ? -4.352 -3.615 0.535 1 96.94 219 PHE B N 1
ATOM 4024 C CA . PHE B 1 219 ? -5.57 -3.602 1.335 1 96.94 219 PHE B CA 1
ATOM 4025 C C . PHE B 1 219 ? -5.25 -3.781 2.814 1 96.94 219 PHE B C 1
ATOM 4027 O O . PHE B 1 219 ? -5.754 -4.707 3.455 1 96.94 219 PHE B O 1
ATOM 4034 N N . LEU B 1 220 ? -4.539 -2.83 3.25 1 94.62 220 LEU B N 1
ATOM 4035 C CA . LEU B 1 220 ? -3.973 -2.869 4.594 1 94.62 220 LEU B CA 1
ATOM 4036 C C . LEU B 1 220 ? -4.996 -2.418 5.629 1 94.62 220 LEU B C 1
ATOM 4038 O O . LEU B 1 220 ? -5.984 -1.765 5.289 1 94.62 220 LEU B O 1
ATOM 4042 N N . SER B 1 221 ? -4.766 -2.76 6.867 1 92.25 221 SER B N 1
ATOM 4043 C CA . SER B 1 221 ? -5.492 -2.248 8.023 1 92.25 221 SER B CA 1
ATOM 4044 C C . SER B 1 221 ? -6.969 -2.633 7.957 1 92.25 221 SER B C 1
ATOM 4046 O O . SER B 1 221 ? -7.844 -1.777 8.094 1 92.25 221 SER B O 1
ATOM 4048 N N . VAL B 1 222 ? -7.184 -3.875 7.766 1 94.75 222 VAL B N 1
ATOM 4049 C CA . VAL B 1 222 ? -8.547 -4.398 7.715 1 94.75 222 VAL B CA 1
ATOM 4050 C C . VAL B 1 222 ? -8.719 -5.496 8.766 1 94.75 222 VAL B C 1
ATOM 4052 O O . VAL B 1 222 ? -7.738 -5.949 9.359 1 94.75 222 VAL B O 1
ATOM 4055 N N . ILE B 1 223 ? -9.961 -5.836 9.047 1 94 223 ILE B N 1
ATOM 4056 C CA . ILE B 1 223 ? -10.195 -6.98 9.922 1 94 223 ILE B CA 1
ATOM 4057 C C . ILE B 1 223 ? -9.836 -8.273 9.188 1 94 223 ILE B C 1
ATOM 4059 O O . ILE B 1 223 ? -9.867 -8.32 7.957 1 94 223 ILE B O 1
ATOM 4063 N N . PRO B 1 224 ? -9.5 -9.305 9.883 1 95.31 224 PRO B N 1
ATOM 4064 C CA . PRO B 1 224 ? -9.086 -10.555 9.25 1 95.31 224 PRO B CA 1
ATOM 4065 C C . PRO B 1 224 ? -10.117 -11.094 8.258 1 95.31 224 PRO B C 1
ATOM 4067 O O . PRO B 1 224 ? -9.75 -11.539 7.168 1 95.31 224 PRO B O 1
ATOM 4070 N N . ALA B 1 225 ? -11.359 -11.047 8.562 1 96 225 ALA B N 1
ATOM 4071 C CA . ALA B 1 225 ? -12.414 -11.57 7.691 1 96 225 ALA B CA 1
ATOM 4072 C C . ALA B 1 225 ? -12.367 -10.891 6.324 1 96 225 ALA B C 1
ATOM 4074 O O . ALA B 1 225 ? -12.586 -11.547 5.301 1 96 225 ALA B O 1
ATOM 4075 N N . GLU B 1 226 ? -12.141 -9.617 6.297 1 96.75 226 GLU B N 1
ATOM 4076 C CA . GLU B 1 226 ? -12.031 -8.898 5.031 1 96.75 226 GLU B CA 1
ATOM 4077 C C . GLU B 1 226 ? -10.805 -9.359 4.242 1 96.75 226 GLU B C 1
ATOM 4079 O O . GLU B 1 226 ? -10.883 -9.555 3.027 1 96.75 226 GLU B O 1
ATOM 4084 N N . ALA B 1 227 ? -9.711 -9.492 4.918 1 97.25 227 ALA B N 1
ATOM 4085 C CA . ALA B 1 227 ? -8.484 -9.938 4.258 1 97.25 227 ALA B CA 1
ATOM 4086 C C . ALA B 1 227 ? -8.672 -11.32 3.639 1 97.25 227 ALA B C 1
ATOM 4088 O O . ALA B 1 227 ? -8.25 -11.562 2.502 1 97.25 227 ALA B O 1
ATOM 4089 N N . TYR B 1 228 ? -9.297 -12.203 4.375 1 97.88 228 TYR B N 1
ATOM 4090 C CA . TYR B 1 228 ? -9.594 -13.531 3.855 1 97.88 228 TYR B CA 1
ATOM 4091 C C . TYR B 1 228 ? -10.477 -13.453 2.617 1 97.88 228 TYR B C 1
ATOM 4093 O O . TYR B 1 228 ? -10.281 -14.203 1.659 1 97.88 228 TYR B O 1
ATOM 4101 N N . THR B 1 229 ? -11.414 -12.617 2.686 1 98.31 229 THR B N 1
ATOM 4102 C CA . THR B 1 229 ? -12.359 -12.453 1.581 1 98.31 229 THR B CA 1
ATOM 4103 C C . THR B 1 229 ? -11.641 -11.969 0.326 1 98.31 229 THR B C 1
ATOM 4105 O O . THR B 1 229 ? -11.859 -12.492 -0.766 1 98.31 229 THR B O 1
ATOM 4108 N N . ARG B 1 230 ? -10.836 -10.977 0.48 1 98.5 230 ARG B N 1
ATOM 4109 C CA . ARG B 1 230 ? -10.07 -10.453 -0.649 1 98.5 230 ARG B CA 1
ATOM 4110 C C . ARG B 1 230 ? -9.117 -11.508 -1.204 1 98.5 230 ARG B C 1
ATOM 4112 O O . ARG B 1 230 ? -8.977 -11.648 -2.42 1 98.5 230 ARG B O 1
ATOM 4119 N N . GLU B 1 231 ? -8.469 -12.203 -0.304 1 98.31 231 GLU B N 1
ATOM 4120 C CA . GLU B 1 231 ? -7.613 -13.32 -0.685 1 98.31 231 GLU B CA 1
ATOM 4121 C C . GLU B 1 231 ? -8.383 -14.344 -1.52 1 98.31 231 GLU B C 1
ATOM 4123 O O . GLU B 1 231 ? -7.941 -14.719 -2.607 1 98.31 231 GLU B O 1
ATOM 4128 N N . ALA B 1 232 ? -9.555 -14.734 -1.046 1 98.62 232 ALA B N 1
ATOM 4129 C CA . ALA B 1 232 ? -10.375 -15.742 -1.708 1 98.62 232 ALA B CA 1
ATOM 4130 C C . ALA B 1 232 ? -10.766 -15.289 -3.113 1 98.62 232 ALA B C 1
ATOM 4132 O O . ALA B 1 232 ? -10.672 -16.062 -4.066 1 98.62 232 ALA B O 1
ATOM 4133 N N . ALA B 1 233 ? -11.172 -14.078 -3.221 1 98.75 233 ALA B N 1
ATOM 4134 C CA . ALA B 1 233 ? -11.625 -13.547 -4.504 1 98.75 233 ALA B CA 1
ATOM 4135 C C . ALA B 1 233 ? -10.492 -13.555 -5.527 1 98.75 233 ALA B C 1
ATOM 4137 O O . ALA B 1 233 ? -10.695 -13.945 -6.68 1 98.75 233 ALA B O 1
ATOM 4138 N N . MET B 1 234 ? -9.344 -13.156 -5.145 1 98.81 234 MET B N 1
ATOM 4139 C CA . MET B 1 234 ? -8.211 -13.102 -6.066 1 98.81 234 MET B CA 1
ATOM 4140 C C . MET B 1 234 ? -7.754 -14.508 -6.449 1 98.81 234 MET B C 1
ATOM 4142 O O . MET B 1 234 ? -7.391 -14.758 -7.602 1 98.81 234 MET B O 1
ATOM 4146 N N . ILE B 1 235 ? -7.766 -15.406 -5.504 1 98.75 235 ILE B N 1
ATOM 4147 C CA . ILE B 1 235 ? -7.43 -16.797 -5.801 1 98.75 235 ILE B CA 1
ATOM 4148 C C . ILE B 1 235 ? -8.422 -17.359 -6.812 1 98.75 235 ILE B C 1
ATOM 4150 O O . ILE B 1 235 ? -8.023 -18.031 -7.773 1 98.75 235 ILE B O 1
ATOM 4154 N N . ASP B 1 236 ? -9.688 -17.062 -6.617 1 98.44 236 ASP B N 1
ATOM 4155 C CA . ASP B 1 236 ? -10.711 -17.547 -7.535 1 98.44 236 ASP B CA 1
ATOM 4156 C C . ASP B 1 236 ? -10.516 -16.969 -8.938 1 98.44 236 ASP B C 1
ATOM 4158 O O . ASP B 1 236 ? -10.789 -17.641 -9.93 1 98.44 236 ASP B O 1
ATOM 4162 N N . ALA B 1 237 ? -10.109 -15.781 -9.023 1 98.62 237 ALA B N 1
ATOM 4163 C CA . ALA B 1 237 ? -9.875 -15.148 -10.32 1 98.62 237 ALA B CA 1
ATOM 4164 C C . ALA B 1 237 ? -8.688 -15.789 -11.031 1 98.62 237 ALA B C 1
ATOM 4166 O O . ALA B 1 237 ? -8.773 -16.109 -12.219 1 98.62 237 ALA B O 1
ATOM 4167 N N . ILE B 1 238 ? -7.598 -16.016 -10.367 1 98.44 238 ILE B N 1
ATOM 4168 C CA . ILE B 1 238 ? -6.379 -16.531 -10.969 1 98.44 238 ILE B CA 1
ATOM 4169 C C . ILE B 1 238 ? -6.512 -18.047 -11.172 1 98.44 238 ILE B C 1
ATOM 4171 O O . ILE B 1 238 ? -5.992 -18.594 -12.148 1 98.44 238 ILE B O 1
ATOM 4175 N N . GLY B 1 239 ? -7.238 -18.672 -10.258 1 97.44 239 GLY B N 1
ATOM 4176 C CA . GLY B 1 239 ? -7.324 -20.109 -10.258 1 97.44 239 GLY B CA 1
ATOM 4177 C C . GLY B 1 239 ? -6.234 -20.781 -9.43 1 97.44 239 GLY B C 1
ATOM 4178 O O . GLY B 1 239 ? -5.051 -20.484 -9.602 1 97.44 239 GLY B O 1
ATOM 4179 N N . LEU B 1 240 ? -6.625 -21.641 -8.625 1 95.81 240 LEU B N 1
ATOM 4180 C CA . LEU B 1 240 ? -5.738 -22.312 -7.68 1 95.81 240 LEU B CA 1
ATOM 4181 C C . LEU B 1 240 ? -4.613 -23.031 -8.414 1 95.81 240 LEU B C 1
ATOM 4183 O O . LEU B 1 240 ? -3.486 -23.109 -7.918 1 95.81 240 LEU B O 1
ATOM 4187 N N . LYS B 1 241 ? -4.793 -23.516 -9.578 1 94.75 241 LYS B N 1
ATOM 4188 C CA . LYS B 1 241 ? -3.822 -24.297 -10.344 1 94.75 241 LYS B CA 1
ATOM 4189 C C . LYS B 1 241 ? -2.65 -23.422 -10.789 1 94.75 241 LYS B C 1
ATOM 4191 O O . LYS B 1 241 ? -1.579 -23.938 -11.117 1 94.75 241 LYS B O 1
ATOM 4196 N N . ASN B 1 242 ? -2.926 -22.125 -10.805 1 96.69 242 ASN B N 1
ATOM 4197 C CA . ASN B 1 242 ? -1.899 -21.203 -11.258 1 96.69 242 ASN B CA 1
ATOM 4198 C C . ASN B 1 242 ? -1.122 -20.594 -10.094 1 96.69 242 ASN B C 1
ATOM 4200 O O . ASN B 1 242 ? -0.279 -19.719 -10.281 1 96.69 242 ASN B O 1
ATOM 4204 N N . LEU B 1 243 ? -1.421 -21.016 -8.914 1 97.56 243 LEU B N 1
ATOM 4205 C CA . LEU B 1 243 ? -0.798 -20.531 -7.691 1 97.56 243 LEU B CA 1
ATOM 4206 C C . LEU B 1 243 ? -0.151 -21.672 -6.918 1 97.56 243 LEU B C 1
ATOM 4208 O O . LEU B 1 243 ? -0.393 -22.844 -7.215 1 97.56 243 LEU B O 1
ATOM 4212 N N . THR B 1 244 ? 0.68 -21.312 -5.957 1 96.12 244 THR B N 1
ATOM 4213 C CA . THR B 1 244 ? 1.258 -22.312 -5.059 1 96.12 244 THR B CA 1
ATOM 4214 C C . THR B 1 244 ? 0.385 -22.484 -3.822 1 96.12 244 THR B C 1
ATOM 4216 O O . THR B 1 244 ? 0.683 -23.328 -2.967 1 96.12 244 THR B O 1
ATOM 4219 N N . ASN B 1 245 ? -0.691 -21.703 -3.695 1 94.19 245 ASN B N 1
ATOM 4220 C CA . ASN B 1 245 ? -1.659 -21.906 -2.623 1 94.19 245 ASN B CA 1
ATOM 4221 C C . ASN B 1 245 ? -2.168 -23.344 -2.594 1 94.19 245 ASN B C 1
ATOM 4223 O O . ASN B 1 245 ? -2.398 -23.938 -3.645 1 94.19 245 ASN B O 1
ATOM 4227 N N . ILE B 1 246 ? -2.412 -23.812 -1.443 1 92.19 246 ILE B N 1
ATOM 4228 C CA . ILE B 1 246 ? -2.848 -25.188 -1.278 1 92.19 246 ILE B CA 1
ATOM 4229 C C . ILE B 1 246 ? -4.371 -25.266 -1.29 1 92.19 246 ILE B C 1
ATOM 4231 O O . ILE B 1 246 ? -4.953 -26.25 -1.738 1 92.19 246 ILE B O 1
ATOM 4235 N N . ARG B 1 247 ? -5.039 -24.219 -0.845 1 91.56 247 ARG B N 1
ATOM 4236 C CA . ARG B 1 247 ? -6.496 -24.25 -0.754 1 91.56 247 ARG B CA 1
ATOM 4237 C C . ARG B 1 247 ? -7.098 -22.906 -1.175 1 91.56 247 ARG B C 1
ATOM 4239 O O . ARG B 1 247 ? -6.414 -21.891 -1.161 1 91.56 247 ARG B O 1
ATOM 4246 N N . ARG B 1 248 ? -8.344 -23.016 -1.518 1 92.94 248 ARG B N 1
ATOM 4247 C CA . ARG B 1 248 ? -9.117 -21.812 -1.807 1 92.94 248 ARG B CA 1
ATOM 4248 C C . ARG B 1 248 ? -9.336 -20.984 -0.543 1 92.94 248 ARG B C 1
ATOM 4250 O O . ARG B 1 248 ? -9.094 -21.469 0.567 1 92.94 248 ARG B O 1
ATOM 4257 N N . GLY B 1 249 ? -9.734 -19.781 -0.761 1 94.06 249 GLY B N 1
ATOM 4258 C CA . GLY B 1 249 ? -9.977 -18.891 0.368 1 94.06 249 GLY B CA 1
ATOM 4259 C C . GLY B 1 249 ? -11.398 -18.953 0.878 1 94.06 249 GLY B C 1
ATOM 4260 O O . GLY B 1 249 ? -12.234 -19.672 0.331 1 94.06 249 GLY B O 1
ATOM 4261 N N . ASP B 1 250 ? -11.648 -18.266 1.907 1 96.31 250 ASP B N 1
ATOM 4262 C CA . ASP B 1 250 ? -12.953 -18.203 2.557 1 96.31 250 ASP B CA 1
ATOM 4263 C C . ASP B 1 250 ? -13.594 -16.828 2.369 1 96.31 250 ASP B C 1
ATOM 4265 O O . ASP B 1 250 ? -12.914 -15.812 2.43 1 96.31 250 ASP B O 1
ATOM 4269 N N . TYR B 1 251 ? -14.883 -16.906 2.129 1 96.88 251 TYR B N 1
ATOM 4270 C CA . TYR B 1 251 ? -15.656 -15.672 1.977 1 96.88 251 TYR B CA 1
ATOM 4271 C C . TYR B 1 251 ? -16.453 -15.367 3.238 1 96.88 251 TYR B C 1
ATOM 4273 O O . TYR B 1 251 ? -16.969 -16.281 3.885 1 96.88 251 TYR B O 1
ATOM 4281 N N . TYR B 1 252 ? -16.609 -14.156 3.527 1 94.75 252 TYR B N 1
ATOM 4282 C CA . TYR B 1 252 ? -17.359 -13.711 4.695 1 94.75 252 TYR B CA 1
ATOM 4283 C C . TYR B 1 252 ? -18.297 -12.562 4.328 1 94.75 252 TYR B C 1
ATO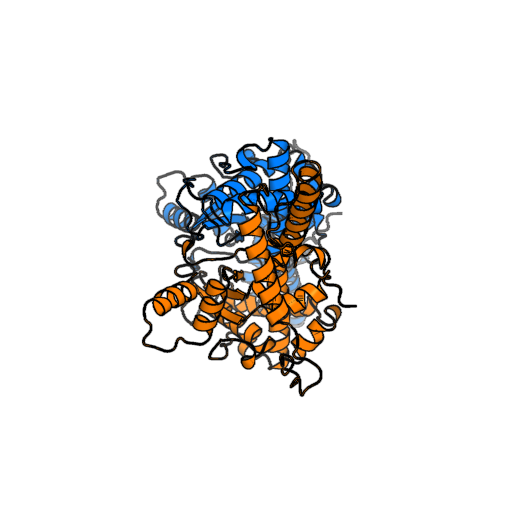M 4285 O O . TYR B 1 252 ? -18.125 -11.93 3.283 1 94.75 252 TYR B O 1
ATOM 4293 N N . GLY B 1 253 ? -19.297 -12.305 5.18 1 91.75 253 GLY B N 1
ATOM 4294 C CA . GLY B 1 253 ? -20.25 -11.227 4.949 1 91.75 253 GLY B CA 1
ATOM 4295 C C . GLY B 1 253 ? -21.109 -11.438 3.707 1 91.75 253 GLY B C 1
ATOM 4296 O O . GLY B 1 253 ? -21.469 -12.57 3.385 1 91.75 253 GLY B O 1
ATOM 4297 N N . ILE B 1 254 ? -21.375 -10.367 3.037 1 92.56 254 ILE B N 1
ATOM 4298 C CA . ILE B 1 254 ? -22.281 -10.406 1.887 1 92.56 254 ILE B CA 1
ATOM 4299 C C . ILE B 1 254 ? -21.625 -11.18 0.745 1 92.56 254 ILE B C 1
ATOM 4301 O O . ILE B 1 254 ? -22.312 -11.773 -0.086 1 92.56 254 ILE B O 1
ATOM 4305 N N . SER B 1 255 ? -20.312 -11.133 0.734 1 95.12 255 SER B N 1
ATOM 4306 C CA . SER B 1 255 ? -19.578 -11.789 -0.347 1 95.12 255 SER B CA 1
ATOM 4307 C C . SER B 1 255 ? -19.766 -13.305 -0.299 1 95.12 255 SER B C 1
ATOM 4309 O O . SER B 1 255 ? -19.5 -14 -1.28 1 95.12 255 SER B O 1
ATOM 4311 N N . SER B 1 256 ? -20.109 -13.844 0.83 1 95.06 256 SER B N 1
ATOM 4312 C CA . SER B 1 256 ? -20.375 -15.281 0.947 1 95.06 256 SER B CA 1
ATOM 4313 C C . SER B 1 256 ? -21.562 -15.703 0.085 1 95.06 256 SER B C 1
ATOM 4315 O O . SER B 1 256 ? -21.703 -16.875 -0.238 1 95.06 256 SER B O 1
ATOM 4317 N N . THR B 1 257 ? -22.359 -14.727 -0.287 1 95.19 257 THR B N 1
ATOM 4318 C CA . THR B 1 257 ? -23.547 -15.031 -1.057 1 95.19 257 THR B CA 1
ATOM 4319 C C . THR B 1 257 ? -23.328 -14.766 -2.543 1 95.19 257 THR B C 1
ATOM 4321 O O . THR B 1 257 ? -24.203 -15.016 -3.365 1 95.19 257 THR B O 1
ATOM 4324 N N . TRP B 1 258 ? -22.203 -14.211 -2.893 1 96.12 258 TRP B N 1
ATOM 4325 C CA . TRP B 1 258 ? -21.906 -13.938 -4.297 1 96.12 258 TRP B CA 1
ATOM 4326 C C . TRP B 1 258 ? -21.875 -15.234 -5.105 1 96.12 258 TRP B C 1
ATOM 4328 O O . TRP B 1 258 ? -21.375 -16.266 -4.625 1 96.12 258 TRP B O 1
ATOM 4338 N N . ASP B 1 259 ? -22.391 -15.211 -6.277 1 96.38 259 ASP B N 1
ATOM 4339 C CA . ASP B 1 259 ? -22.172 -16.359 -7.16 1 96.38 259 ASP B CA 1
ATOM 4340 C C . ASP B 1 259 ? -20.734 -16.406 -7.652 1 96.38 259 ASP B C 1
ATOM 4342 O O . ASP B 1 259 ? -19.984 -15.438 -7.52 1 96.38 259 ASP B O 1
ATOM 4346 N N . PRO B 1 260 ? -20.344 -17.547 -8.195 1 96.62 260 PRO B N 1
ATOM 4347 C CA . PRO B 1 260 ? -18.953 -17.734 -8.602 1 96.62 260 PRO B CA 1
ATOM 4348 C C . PRO B 1 260 ? -18.5 -16.703 -9.625 1 96.62 260 PRO B C 1
ATOM 4350 O O . PRO B 1 260 ? -17.344 -16.234 -9.57 1 96.62 260 PRO B O 1
ATOM 4353 N N . CYS B 1 261 ? -19.312 -16.312 -10.516 1 97.19 261 CYS B N 1
ATOM 4354 C CA . CYS B 1 261 ? -18.969 -15.328 -11.531 1 97.19 261 CYS B CA 1
ATOM 4355 C C . CYS B 1 261 ? -18.641 -13.977 -10.891 1 97.19 261 CYS B C 1
ATOM 4357 O O . CYS B 1 261 ? -17.641 -13.352 -11.219 1 97.19 261 CYS B O 1
ATOM 4359 N N . GLN B 1 262 ? -19.5 -13.602 -10 1 96.81 262 GLN B N 1
ATOM 4360 C CA . GLN B 1 262 ? -19.297 -12.344 -9.297 1 96.81 262 GLN B CA 1
ATOM 4361 C C . GLN B 1 262 ? -18 -12.383 -8.484 1 96.81 262 GLN B C 1
ATOM 4363 O O . GLN B 1 262 ? -17.25 -11.398 -8.461 1 96.81 262 GLN B O 1
ATOM 4368 N N . ARG B 1 263 ? -17.734 -13.453 -7.812 1 97.88 263 ARG B N 1
ATOM 4369 C CA . ARG B 1 263 ? -16.5 -13.625 -7.043 1 97.88 263 ARG B CA 1
ATOM 4370 C C . ARG B 1 263 ? -15.273 -13.453 -7.93 1 97.88 263 ARG B C 1
ATOM 4372 O O . ARG B 1 263 ? -14.359 -12.703 -7.59 1 97.88 263 ARG B O 1
ATOM 4379 N N . ARG B 1 264 ? -15.305 -14.086 -9.07 1 98.19 264 ARG B N 1
ATOM 4380 C CA . ARG B 1 264 ? -14.18 -14.031 -10 1 98.19 264 ARG B CA 1
ATOM 4381 C C . ARG B 1 264 ? -14.039 -12.641 -10.609 1 98.19 264 ARG B C 1
ATOM 4383 O O . ARG B 1 264 ? -12.93 -12.164 -10.852 1 98.19 264 ARG B O 1
ATOM 4390 N N . ARG B 1 265 ? -15.133 -11.961 -10.828 1 98.06 265 ARG B N 1
ATOM 4391 C CA . ARG B 1 265 ? -15.102 -10.594 -11.344 1 98.06 265 ARG B CA 1
ATOM 4392 C C . ARG B 1 265 ? -14.484 -9.633 -10.336 1 98.06 265 ARG B C 1
ATOM 4394 O O . ARG B 1 265 ? -13.641 -8.805 -10.695 1 98.06 265 ARG B O 1
ATOM 4401 N N . VAL B 1 266 ? -14.938 -9.758 -9.133 1 98.44 266 VAL B N 1
ATOM 4402 C CA . VAL B 1 266 ? -14.383 -8.914 -8.07 1 98.44 266 VAL B CA 1
ATOM 4403 C C . VAL B 1 266 ? -12.898 -9.227 -7.891 1 98.44 266 VAL B C 1
ATOM 4405 O O . VAL B 1 266 ? -12.078 -8.32 -7.766 1 98.44 266 VAL B O 1
ATOM 4408 N N . GLY B 1 267 ? -12.57 -10.516 -7.859 1 98.75 267 GLY B N 1
ATOM 4409 C CA . GLY B 1 267 ? -11.172 -10.906 -7.773 1 98.75 267 GLY B CA 1
ATOM 4410 C C . GLY B 1 267 ? -10.312 -10.312 -8.875 1 98.75 267 GLY B C 1
ATOM 4411 O O . GLY B 1 267 ? -9.188 -9.867 -8.617 1 98.75 267 GLY B O 1
ATOM 4412 N N . THR B 1 268 ? -10.836 -10.305 -10.07 1 98.81 268 THR B N 1
ATOM 4413 C CA . THR B 1 268 ? -10.141 -9.727 -11.211 1 98.81 268 THR B CA 1
ATOM 4414 C C . THR B 1 268 ? -9.891 -8.234 -10.992 1 98.81 268 THR B C 1
ATOM 4416 O O . THR B 1 268 ? -8.797 -7.738 -11.258 1 98.81 268 THR B O 1
ATOM 4419 N N . PHE B 1 269 ? -10.867 -7.602 -10.555 1 98.75 269 PHE B N 1
ATOM 4420 C CA . PHE B 1 269 ? -10.773 -6.172 -10.281 1 98.75 269 PHE B CA 1
ATOM 4421 C C . PHE B 1 269 ? -9.734 -5.906 -9.188 1 98.75 269 PHE B C 1
ATOM 4423 O O . PHE B 1 269 ? -8.953 -4.961 -9.289 1 98.75 269 PHE B O 1
ATOM 4430 N N . LEU B 1 270 ? -9.75 -6.703 -8.125 1 98.81 270 LEU B N 1
ATOM 4431 C CA . LEU B 1 270 ? -8.789 -6.555 -7.035 1 98.81 270 LEU B CA 1
ATOM 4432 C C . LEU B 1 270 ? -7.359 -6.758 -7.539 1 98.81 270 LEU B C 1
ATOM 4434 O O . LEU B 1 270 ? -6.438 -6.082 -7.086 1 98.81 270 LEU B O 1
ATOM 4438 N N . LEU B 1 271 ? -7.164 -7.688 -8.445 1 98.88 271 LEU B N 1
ATOM 4439 C CA . LEU B 1 271 ? -5.852 -7.898 -9.039 1 98.88 271 LEU B CA 1
ATOM 4440 C C . LEU B 1 271 ? -5.414 -6.68 -9.844 1 98.88 271 LEU B C 1
ATOM 4442 O O . LEU B 1 271 ? -4.238 -6.305 -9.82 1 98.88 271 LEU B O 1
ATOM 4446 N N . LEU B 1 272 ? -6.332 -6.102 -10.547 1 98.81 272 LEU B N 1
ATOM 4447 C CA . LEU B 1 272 ? -6.023 -4.883 -11.289 1 98.81 272 LEU B CA 1
ATOM 4448 C C . LEU B 1 272 ? -5.598 -3.766 -10.344 1 98.81 272 LEU B C 1
ATOM 4450 O O . LEU B 1 272 ? -4.613 -3.07 -10.594 1 98.81 272 LEU B O 1
ATOM 4454 N N . LYS B 1 273 ? -6.359 -3.596 -9.281 1 98.75 273 LYS B N 1
ATOM 4455 C CA . LYS B 1 273 ? -5.992 -2.609 -8.266 1 98.75 273 LYS B CA 1
ATOM 4456 C C . LYS B 1 273 ? -4.613 -2.902 -7.684 1 98.75 273 LYS B C 1
ATOM 4458 O O . LYS B 1 273 ? -3.818 -1.985 -7.473 1 98.75 273 LYS B O 1
ATOM 4463 N N . ALA B 1 274 ? -4.375 -4.172 -7.422 1 98.88 274 ALA B N 1
ATOM 4464 C CA . ALA B 1 274 ? -3.082 -4.582 -6.879 1 98.88 274 ALA B CA 1
ATOM 4465 C C . ALA B 1 274 ? -1.943 -4.184 -7.812 1 98.88 274 ALA B C 1
ATOM 4467 O O . ALA B 1 274 ? -0.908 -3.686 -7.359 1 98.88 274 ALA B O 1
ATOM 4468 N N . MET B 1 275 ? -2.129 -4.43 -9.086 1 98.88 275 MET B N 1
ATOM 4469 C CA . MET B 1 275 ? -1.115 -4.02 -10.055 1 98.88 275 MET B CA 1
ATOM 4470 C C . MET B 1 275 ? -0.895 -2.512 -10.008 1 98.88 275 MET B C 1
ATOM 4472 O O . MET B 1 275 ? 0.246 -2.049 -9.969 1 98.88 275 MET B O 1
ATOM 4476 N N . ARG B 1 276 ? -1.975 -1.776 -9.984 1 98.62 276 ARG B N 1
ATOM 4477 C CA . ARG B 1 276 ? -1.878 -0.32 -9.992 1 98.62 276 ARG B CA 1
ATOM 4478 C C . ARG B 1 276 ? -1.198 0.19 -8.727 1 98.62 276 ARG B C 1
ATOM 4480 O O . ARG B 1 276 ? -0.443 1.163 -8.773 1 98.62 276 ARG B O 1
ATOM 4487 N N . ILE B 1 277 ? -1.454 -0.443 -7.641 1 98.75 277 ILE B N 1
ATOM 4488 C CA . ILE B 1 277 ? -0.754 -0.111 -6.406 1 98.75 277 ILE B CA 1
ATOM 4489 C C . ILE B 1 277 ? 0.739 -0.387 -6.566 1 98.75 277 ILE B C 1
ATOM 4491 O O . ILE B 1 277 ? 1.573 0.452 -6.223 1 98.75 277 ILE B O 1
ATOM 4495 N N . LEU B 1 278 ? 1.063 -1.538 -7.109 1 98.75 278 LEU B N 1
ATOM 4496 C CA . LEU B 1 278 ? 2.463 -1.89 -7.328 1 98.75 278 LEU B CA 1
ATOM 4497 C C . LEU B 1 278 ? 3.162 -0.833 -8.18 1 98.75 278 LEU B C 1
ATOM 4499 O O . LEU B 1 278 ? 4.309 -0.471 -7.902 1 98.75 278 LEU B O 1
ATOM 4503 N N . LEU B 1 279 ? 2.496 -0.365 -9.18 1 98.31 279 LEU B N 1
ATOM 4504 C CA . LEU B 1 279 ? 3.094 0.578 -10.117 1 98.31 279 LEU B CA 1
ATOM 4505 C C . LEU B 1 279 ? 3.471 1.878 -9.414 1 98.31 279 LEU B C 1
ATOM 4507 O O . LEU B 1 279 ? 4.438 2.539 -9.805 1 98.31 279 LEU B O 1
ATOM 4511 N N . HIS B 1 280 ? 2.758 2.23 -8.375 1 97.94 280 HIS B N 1
ATOM 4512 C CA . HIS B 1 280 ? 3.068 3.449 -7.641 1 97.94 280 HIS B CA 1
ATOM 4513 C C . HIS B 1 280 ? 3.961 3.156 -6.441 1 97.94 280 HIS B C 1
ATOM 4515 O O . HIS B 1 280 ? 4.809 3.973 -6.078 1 97.94 280 HIS B O 1
ATOM 4521 N N . GLU B 1 281 ? 3.807 2.012 -5.859 1 97.5 281 GLU B N 1
ATOM 4522 C CA . GLU B 1 281 ? 4.594 1.561 -4.719 1 97.5 281 GLU B CA 1
ATOM 4523 C C . GLU B 1 281 ? 6.051 1.328 -5.113 1 97.5 281 GLU B C 1
ATOM 4525 O O . GLU B 1 281 ? 6.961 1.607 -4.332 1 97.5 281 GLU B O 1
ATOM 4530 N N . GLY B 1 282 ? 6.227 0.838 -6.273 1 96 282 GLY B N 1
ATOM 4531 C CA . GLY B 1 282 ? 7.531 0.36 -6.699 1 96 282 GLY B CA 1
ATOM 4532 C C . GLY B 1 282 ? 7.762 -1.105 -6.383 1 96 282 GLY B C 1
ATOM 4533 O O . GLY B 1 282 ? 7.105 -1.667 -5.504 1 96 282 GLY B O 1
ATOM 4534 N N . GLU B 1 283 ? 8.578 -1.656 -7.109 1 95.81 283 GLU B N 1
ATOM 4535 C CA . GLU B 1 283 ? 8.922 -3.061 -6.91 1 95.81 283 GLU B CA 1
ATOM 4536 C C . GLU B 1 283 ? 10.164 -3.205 -6.035 1 95.81 283 GLU B C 1
ATOM 4538 O O . GLU B 1 283 ? 11.227 -2.66 -6.359 1 95.81 283 GLU B O 1
ATOM 4543 N N . ARG B 1 284 ? 10.023 -3.857 -4.93 1 93.38 284 ARG B N 1
ATOM 4544 C CA . ARG B 1 284 ? 11.125 -4.117 -4.012 1 93.38 284 ARG B CA 1
ATOM 4545 C C . ARG B 1 284 ? 11.383 -5.613 -3.871 1 93.38 284 ARG B C 1
ATOM 4547 O O . ARG B 1 284 ? 10.469 -6.375 -3.535 1 93.38 284 ARG B O 1
ATOM 4554 N N . GLN B 1 285 ? 12.578 -5.934 -4.082 1 93.62 285 GLN B N 1
ATOM 4555 C CA . GLN B 1 285 ? 12.953 -7.336 -3.979 1 93.62 285 GLN B CA 1
ATOM 4556 C C . GLN B 1 285 ? 13.508 -7.656 -2.592 1 93.62 285 GLN B C 1
ATOM 4558 O O . GLN B 1 285 ? 14.258 -6.863 -2.018 1 93.62 285 GLN B O 1
ATOM 4563 N N . LEU B 1 286 ? 13.133 -8.781 -2.084 1 93.31 286 LEU B N 1
ATOM 4564 C CA . LEU B 1 286 ? 13.562 -9.234 -0.764 1 93.31 286 LEU B CA 1
ATOM 4565 C C . LEU B 1 286 ? 14.477 -10.445 -0.875 1 93.31 286 LEU B C 1
ATOM 4567 O O . LEU B 1 286 ? 14.039 -11.516 -1.312 1 93.31 286 LEU B O 1
ATOM 4571 N N . TRP B 1 287 ? 15.648 -10.242 -0.521 1 91.81 287 TRP B N 1
ATOM 4572 C CA . TRP B 1 287 ? 16.641 -11.305 -0.446 1 91.81 287 TRP B CA 1
ATOM 4573 C C . TRP B 1 287 ? 16.766 -11.844 0.978 1 91.81 287 TRP B C 1
ATOM 4575 O O . TRP B 1 287 ? 16.328 -11.188 1.931 1 91.81 287 TRP B O 1
ATOM 4585 N N . PRO B 1 288 ? 17.328 -13.039 1.1 1 88.44 288 PRO B N 1
ATOM 4586 C CA . PRO B 1 288 ? 17.531 -13.57 2.451 1 88.44 288 PRO B CA 1
ATOM 4587 C C . PRO B 1 288 ? 18.25 -12.586 3.369 1 88.44 288 PRO B C 1
ATOM 4589 O O . PRO B 1 288 ? 17.922 -12.484 4.555 1 88.44 288 PRO B O 1
ATOM 4592 N N . ALA B 1 289 ? 19.141 -11.789 2.867 1 84.69 289 ALA B N 1
ATOM 4593 C CA . ALA B 1 289 ? 19.953 -10.852 3.645 1 84.69 289 ALA B CA 1
ATOM 4594 C C . ALA B 1 289 ? 19.094 -9.719 4.203 1 84.69 289 ALA B C 1
ATOM 4596 O O . ALA B 1 289 ? 19.5 -9.031 5.137 1 84.69 289 ALA B O 1
ATOM 4597 N N . ASN B 1 290 ? 17.906 -9.5 3.627 1 85.69 290 ASN B N 1
ATOM 4598 C CA . ASN B 1 290 ? 17.016 -8.414 4.039 1 85.69 290 ASN B CA 1
ATOM 4599 C C . ASN B 1 290 ? 16.078 -8.852 5.16 1 85.69 290 ASN B C 1
ATOM 4601 O O . ASN B 1 290 ? 15.258 -8.062 5.641 1 85.69 290 ASN B O 1
ATOM 4605 N N . LEU B 1 291 ? 16.125 -10.078 5.52 1 83.12 291 LEU B N 1
ATOM 4606 C CA . LEU B 1 291 ? 15.133 -10.641 6.422 1 83.12 291 LEU B CA 1
ATOM 4607 C C . LEU B 1 291 ? 15.711 -10.836 7.82 1 83.12 291 LEU B C 1
ATOM 4609 O O . LEU B 1 291 ? 16.906 -11.055 7.973 1 83.12 291 LEU B O 1
#

InterPro domains:
  IPR000305 GIY-YIG endonuclease [PS50164] (132-246)
  IPR003887 LEM domain [PF03020] (31-67)
  IPR003887 LEM domain [PS50954] (24-68)
  IPR011015 LEM/LEM-like domain superfamily [G3DSA:1.10.720.40] (28-69)
  IPR011015 LEM/LEM-like domain superfamily [SSF63451] (32-66)
  IPR034998 Ankyrin repeat and LEM domain-containing protein 1 [PTHR46427] (32-290)
  IPR054739 LEM-3-like, GIY-YIG domain [PF22945] (134-290)
  IPR060771 LEM-3, GIY-YIG domain, metazoa [cd10454] (134-245)

pLDDT: mean 80.46, std 21.78, range [22.67, 98.88]

Radius of gyration: 27.67 Å; Cα contacts (8 Å, |Δi|>4): 779; chains: 2; bounding box: 104×74×68 Å

Foldseek 3Di:
DPPPDPDPPVVPPPDPDPPDDDPVVVVQVVLQVSLCVLCVVLVHRDDDCDPVCVVVSVVVSVLVVVVVCVPVQPPPDCSVPPPDQPFDPLLVVCLVPVVVQPLVVLVVVVVVQQVCLVDPDPPDDDVPDNFQFKWKKWKFQCVQCVFVLVPVVDDLSRNLVSLLLGTADMDMDGNVCQCVLVVVLVVVVVPVPDDDQPSSVSQVVSQVSVWFIWMQIDPGRTGRQVNQLLRQLLCLRSDVVSHSDPDHTDHDDPVNVDDSVSSNSSNSSSSSVSSVCCSVVTTDGDHPVND/DPPPDPDPPVVPPPDPDPPDDDPVVVVQVVLQVSLCVLCVVLVHRDDDCDPVCVVVSVVVSVLVVVVVCVPVQPPPDCSVPPPDQPFDPLLVVCLVPVVVQPLVVLVVVVVVQQVCLVDPDPPDDDVPDNFQFKWKKWKFQCVQCVFVLVPVVDDLSRNLVSLLLGTADMDMDGNVCQCVLVVVLVVVVVPVPDDDQPSSVSQVVSLVSVWFIWMQIDPGRTGRQVNQLLRQLLCLRSDVVSHSDPDHTDHDDPVNVDDSVSSNSSNSSSSSVSSVCCSVVTTDGDHPVND